Protein AF-0000000080229835 (afdb_homodimer)

Organism: Nelumbo nucifera (NCBI:txid4432)

pLDDT: mean 85.45, std 13.27, range [46.38, 97.31]

Secondary structure (DSSP, 8-state):
-EES-BTTTBSSHHHHHHHHHHHHSTT----------PPEEE-GGGGTT--SS-----EEEEEETTEEEEEEEE-TT-SS-EEEHHHHHHTT--GGGPBP--PPEEETTS-EE--SEEEEEEEEEEETTEEEEEEEEEEEE----SSSEEE-HHHHHHTT-EEETTTTEEEEEETTEEEEEE--SHHHHHHHHHHHHHTT--------/-EES-BTTTBSSHHHHHHHHHHHHSS-----------PPEEE-GGGGTT--SS-----EEEEEETTEEEEEEEE-TT-SS-EEEHHHHHHTT--GGGPBP--PPEEETTS-EE--SEEEEEEEEEEETTEEEEEEEEEEEE----SSSEEE-HHHHHHTT-EEETTTTEEEEEETTEEEEEE--SHHHHHHHHHHHHHTT--------

Radius of gyration: 20.16 Å; Cα contacts (8 Å, |Δi|>4): 973; chains: 2; bounding box: 48×56×56 Å

Solvent-accessible surface area (backbone atoms only — not comparable to full-atom values): 21806 Å² total; per-residue (Å²): 63,37,39,51,48,32,95,65,35,29,76,43,58,66,42,18,49,49,42,44,52,57,63,68,50,71,77,66,71,49,60,85,65,84,79,63,85,63,71,48,69,52,52,70,76,51,40,67,93,52,63,58,85,65,67,58,47,35,29,33,68,38,37,37,82,95,38,78,46,53,47,22,36,52,26,67,39,17,45,48,28,35,29,21,42,70,42,43,47,73,69,72,49,54,76,89,60,44,38,86,60,86,72,48,36,29,38,69,58,48,52,74,41,33,45,78,13,32,34,78,42,52,38,38,44,48,31,94,85,14,58,48,79,48,74,46,66,25,36,29,29,69,41,66,57,70,43,33,29,36,45,8,24,61,60,38,42,74,41,48,32,36,37,20,51,66,45,24,34,36,35,23,64,40,96,69,39,70,16,41,42,62,35,54,70,58,61,49,40,51,32,49,33,52,43,57,68,44,60,84,61,58,39,74,61,55,85,114,64,35,40,50,47,33,93,66,36,28,78,43,57,66,42,18,48,49,42,43,51,60,64,66,56,71,74,68,70,50,59,82,65,81,80,62,84,64,71,48,68,50,51,70,77,51,41,67,92,50,65,56,85,67,66,57,49,35,29,33,67,38,36,35,81,95,38,77,45,54,46,23,36,51,27,67,41,16,45,47,28,36,30,21,41,70,45,43,46,73,69,73,51,55,75,88,59,44,38,84,59,87,73,48,36,30,38,69,56,48,51,74,42,33,45,76,14,32,36,77,43,53,39,38,46,49,31,93,84,13,61,48,78,49,71,48,67,24,36,29,31,68,41,65,60,70,45,32,28,36,45,9,23,61,59,39,42,74,44,48,33,36,37,19,51,67,46,23,32,36,35,23,65,43,96,69,39,69,15,40,42,60,36,55,71,59,61,48,39,50,32,49,32,51,45,58,69,44,59,85,60,59,38,74,59,57,84,115

Nearest PDB structures (foldseek):
  3s8i-assembly1_B  TM=7.704E-01  e=3.856E-06  Homo sapiens
  3s8i-assembly1_A  TM=7.646E-01  e=1.035E-05  Homo sapiens
  4z2z-assembly1_B  TM=6.860E-01  e=7.743E-06  Saccharomyces cerevisiae S288C
  8k2k-assembly1_A  TM=1.984E-01  e=3.669E+00  metagenome
  6tav-assembly1_A  TM=2.482E-01  e=8.274E+00  Homo sapiens

Structure (mmCIF, N/CA/C/O backbone):
data_AF-0000000080229835-model_v1
#
loop_
_entity.id
_entity.type
_entity.pdbx_description
1 polymer 'Uncharacterized protein LOC109114912'
#
loop_
_atom_site.group_PDB
_atom_site.id
_atom_site.type_symbol
_atom_site.label_atom_id
_atom_site.label_alt_id
_atom_site.label_comp_id
_atom_site.label_asym_id
_atom_site.label_entity_id
_atom_site.label_seq_id
_atom_site.pdbx_PDB_ins_code
_atom_site.Cartn_x
_atom_site.Cartn_y
_atom_site.Cartn_z
_atom_site.occupancy
_atom_site.B_iso_or_equiv
_atom_site.auth_seq_id
_atom_site.auth_comp_id
_atom_site.auth_asym_id
_atom_site.auth_atom_id
_atom_site.pdbx_PDB_model_num
ATOM 1 N N . MET A 1 1 ? 6.68 -0.549 1.104 1 70.31 1 MET A N 1
ATOM 2 C CA . MET A 1 1 ? 6.57 -0.556 2.559 1 70.31 1 MET A CA 1
ATOM 3 C C . MET A 1 1 ? 7.516 0.464 3.18 1 70.31 1 MET A C 1
ATOM 5 O O . MET A 1 1 ? 8.703 0.5 2.846 1 70.31 1 MET A O 1
ATOM 9 N N . ILE A 1 2 ? 7.02 1.33 3.83 1 73.69 2 ILE A N 1
ATOM 10 C CA . ILE A 1 2 ? 7.75 2.314 4.621 1 73.69 2 ILE A CA 1
ATOM 11 C C . ILE A 1 2 ? 7.355 2.191 6.09 1 73.69 2 ILE A C 1
ATOM 13 O O . ILE A 1 2 ? 6.184 2.357 6.441 1 73.69 2 ILE A O 1
ATOM 17 N N . THR A 1 3 ? 8.383 1.724 6.918 1 71.88 3 THR A N 1
ATOM 18 C CA . THR A 1 3 ? 7.988 1.488 8.305 1 71.88 3 THR A CA 1
ATOM 19 C C . THR A 1 3 ? 8.852 2.312 9.258 1 71.88 3 THR A C 1
ATOM 21 O O . THR A 1 3 ? 10.031 2.557 8.984 1 71.88 3 THR A O 1
ATOM 24 N N . ARG A 1 4 ? 8.344 2.979 10.188 1 67.19 4 ARG A N 1
ATOM 25 C CA . ARG A 1 4 ? 9.008 3.652 11.297 1 67.19 4 ARG A CA 1
ATOM 26 C C . ARG A 1 4 ? 8.422 3.211 12.633 1 67.19 4 ARG A C 1
ATOM 28 O O . ARG A 1 4 ? 8.781 3.756 13.688 1 67.19 4 ARG A O 1
ATOM 35 N N . GLY A 1 5 ? 7.855 2.141 12.68 1 61.69 5 GLY A N 1
ATOM 36 C CA . GLY A 1 5 ? 7.066 1.868 13.867 1 61.69 5 GLY A CA 1
ATOM 37 C C . GLY A 1 5 ? 5.688 2.5 13.828 1 61.69 5 GLY A C 1
ATOM 38 O O . GLY A 1 5 ? 5.258 2.992 12.781 1 61.69 5 GLY A O 1
ATOM 39 N N . SER A 1 6 ? 4.859 2.23 14.711 1 61.06 6 SER A N 1
ATOM 40 C CA . SER A 1 6 ? 3.508 2.775 14.695 1 61.06 6 SER A CA 1
ATOM 41 C C . SER A 1 6 ? 3.176 3.467 16.016 1 61.06 6 SER A C 1
ATOM 43 O O . SER A 1 6 ? 3.861 3.266 17.016 1 61.06 6 SER A O 1
ATOM 45 N N . ILE A 1 7 ? 2.338 4.355 15.844 1 55.22 7 ILE A N 1
ATOM 46 C CA . ILE A 1 7 ? 1.819 5.043 17.031 1 55.22 7 ILE A CA 1
ATOM 47 C C . ILE A 1 7 ? 1.34 4.023 18.047 1 55.22 7 ILE A C 1
ATOM 49 O O . ILE A 1 7 ? 1.468 4.238 19.266 1 55.22 7 ILE A O 1
ATOM 53 N N . VAL A 1 8 ? 0.93 2.924 17.531 1 63.03 8 VAL A N 1
ATOM 54 C CA . VAL A 1 8 ? 0.34 1.937 18.438 1 63.03 8 VAL A CA 1
ATOM 55 C C . VAL A 1 8 ? 1.414 0.96 18.906 1 63.03 8 VAL A C 1
ATOM 57 O O . VAL A 1 8 ? 1.506 0.657 20.094 1 63.03 8 VAL A O 1
ATOM 60 N N . ALA A 1 9 ? 2.27 0.634 17.938 1 68 9 ALA A N 1
ATOM 61 C CA . ALA A 1 9 ? 3.271 -0.37 18.281 1 68 9 ALA A CA 1
ATOM 62 C C . ALA A 1 9 ? 4.52 0.281 18.875 1 68 9 ALA A C 1
ATOM 64 O O . ALA A 1 9 ? 5.328 -0.387 19.516 1 68 9 ALA A O 1
ATOM 65 N N . GLY A 1 10 ? 4.602 1.556 18.75 1 71.12 10 GLY A N 1
ATOM 66 C CA . GLY A 1 10 ? 5.758 2.266 19.281 1 71.12 10 GLY A CA 1
ATOM 67 C C . GLY A 1 10 ? 6.922 2.307 18.312 1 71.12 10 GLY A C 1
ATOM 68 O O . GLY A 1 10 ? 6.848 1.743 17.219 1 71.12 10 GLY A O 1
ATOM 69 N N . TYR A 1 11 ? 7.992 2.941 18.781 1 74.5 11 TYR A N 1
ATOM 70 C CA . TYR A 1 11 ? 9.109 3.211 17.875 1 74.5 11 TYR A CA 1
ATOM 71 C C . TYR A 1 11 ? 10.383 2.52 18.375 1 74.5 11 TYR A C 1
ATOM 73 O O . TYR A 1 11 ? 11.438 2.627 17.734 1 74.5 11 TYR A O 1
ATOM 81 N N . THR A 1 12 ? 10.25 1.839 19.516 1 77.94 12 THR A N 1
ATOM 82 C CA . THR A 1 12 ? 11.383 1.102 20.062 1 77.94 12 THR A CA 1
ATOM 83 C C . THR A 1 12 ? 11.055 -0.386 20.172 1 77.94 12 THR A C 1
ATOM 85 O O . THR A 1 12 ? 9.891 -0.778 20.125 1 77.94 12 THR A O 1
ATOM 88 N N . THR A 1 13 ? 12.109 -1.161 20.203 1 81.94 13 THR A N 1
ATOM 89 C CA . THR A 1 13 ? 11.938 -2.602 20.344 1 81.94 13 THR A CA 1
ATOM 90 C C . THR A 1 13 ? 11.141 -2.93 21.609 1 81.94 13 THR A C 1
ATOM 92 O O . THR A 1 13 ? 10.281 -3.811 21.594 1 81.94 13 THR A O 1
ATOM 95 N N . SER A 1 14 ? 11.391 -2.195 22.641 1 85.31 14 SER A N 1
ATOM 96 C CA . SER A 1 14 ? 10.688 -2.434 23.906 1 85.31 14 SER A CA 1
ATOM 97 C C . SER A 1 14 ? 9.211 -2.09 23.797 1 85.31 14 SER A C 1
ATOM 99 O O . SER A 1 14 ? 8.352 -2.836 24.266 1 85.31 14 SER A O 1
ATOM 101 N N . ALA A 1 15 ? 8.93 -1.021 23.188 1 83.5 15 ALA A N 1
ATOM 102 C CA . ALA A 1 15 ? 7.535 -0.628 22.984 1 83.5 15 ALA A CA 1
ATOM 103 C C . ALA A 1 15 ? 6.809 -1.635 22.094 1 83.5 15 ALA A C 1
ATOM 105 O O . ALA A 1 15 ? 5.648 -1.966 22.344 1 83.5 15 ALA A O 1
ATOM 106 N N . GLY A 1 16 ? 7.48 -2.094 21.094 1 83.88 16 GLY A N 1
ATOM 107 C CA . GLY A 1 16 ? 6.914 -3.111 20.219 1 83.88 16 GLY A CA 1
ATOM 108 C C . GLY A 1 16 ? 6.586 -4.402 20.938 1 83.88 16 GLY A C 1
ATOM 109 O O . GLY A 1 16 ? 5.504 -4.969 20.75 1 83.88 16 GLY A O 1
ATOM 110 N N . ARG A 1 17 ? 7.461 -4.793 21.766 1 87.75 17 ARG A N 1
ATOM 111 C CA . ARG A 1 17 ? 7.246 -6.012 22.531 1 87.75 17 ARG A CA 1
ATOM 112 C C . ARG A 1 17 ? 6.066 -5.852 23.484 1 87.75 17 ARG A C 1
ATOM 114 O O . ARG A 1 17 ? 5.285 -6.789 23.672 1 87.75 17 ARG A O 1
ATOM 121 N N . LYS A 1 18 ? 6.039 -4.723 24.047 1 87.69 18 LYS A N 1
ATOM 122 C CA . LYS A 1 18 ? 4.91 -4.441 24.922 1 87.69 18 LYS A CA 1
ATOM 123 C C . LYS A 1 18 ? 3.588 -4.543 24.172 1 87.69 18 LYS A C 1
ATOM 125 O O . LYS A 1 18 ? 2.617 -5.105 24.688 1 87.69 18 LYS A O 1
ATOM 130 N N . SER A 1 19 ? 3.564 -3.986 23 1 85.69 19 SER A N 1
ATOM 131 C CA . SER A 1 19 ? 2.359 -4.023 22.172 1 85.69 19 SER A CA 1
ATOM 132 C C . SER A 1 19 ? 1.967 -5.457 21.828 1 85.69 19 SER A C 1
ATOM 134 O O . SER A 1 19 ? 0.78 -5.789 21.797 1 85.69 19 SER A O 1
ATOM 136 N N . VAL A 1 20 ? 2.918 -6.301 21.609 1 88.25 20 VAL A N 1
ATOM 137 C CA . VAL A 1 20 ? 2.682 -7.707 21.312 1 88.25 20 VAL A CA 1
ATOM 138 C C . VAL A 1 20 ? 2.096 -8.398 22.547 1 88.25 20 VAL A C 1
ATOM 140 O O . VAL A 1 20 ? 1.101 -9.125 22.438 1 88.25 20 VAL A O 1
ATOM 143 N N . ARG A 1 21 ? 2.637 -8.109 23.672 1 88.81 21 ARG A N 1
ATOM 144 C CA . ARG A 1 21 ? 2.18 -8.719 24.906 1 88.81 21 ARG A CA 1
ATOM 145 C C . ARG A 1 21 ? 0.748 -8.305 25.234 1 88.81 21 ARG A C 1
ATOM 147 O O . ARG A 1 21 ? -0.051 -9.117 25.703 1 88.81 21 ARG A O 1
ATOM 154 N N . GLU A 1 22 ? 0.468 -7.098 25 1 85.56 22 GLU A N 1
ATOM 155 C CA . GLU A 1 22 ? -0.87 -6.578 25.266 1 85.56 22 GLU A CA 1
ATOM 156 C C . GLU A 1 22 ? -1.912 -7.258 24.391 1 85.56 22 GLU A C 1
ATOM 158 O O . GLU A 1 22 ? -3.033 -7.52 24.828 1 85.56 22 GLU A O 1
ATOM 163 N N . LEU A 1 23 ? -1.552 -7.555 23.219 1 84.69 23 LEU A N 1
ATOM 164 C CA . LEU A 1 23 ? -2.471 -8.219 22.297 1 84.69 23 LEU A CA 1
ATOM 165 C C . LEU A 1 23 ? -2.695 -9.672 22.688 1 84.69 23 LEU A C 1
ATOM 167 O O . LEU A 1 23 ? -3.779 -10.219 22.484 1 84.69 23 LEU A O 1
ATOM 171 N N . GLU A 1 24 ? -1.679 -10.234 23.172 1 85.5 24 GLU A N 1
ATOM 172 C CA . GLU A 1 24 ? -1.754 -11.641 23.547 1 85.5 24 GLU A CA 1
ATOM 173 C C . GLU A 1 24 ? -2.584 -11.836 24.812 1 85.5 24 GLU A C 1
ATOM 175 O O . GLU A 1 24 ? -3.141 -12.914 25.047 1 85.5 24 GLU A O 1
ATOM 180 N N . LYS A 1 25 ? -2.629 -10.797 25.688 1 79.94 25 LYS A N 1
ATOM 181 C CA . LYS A 1 25 ? -3.393 -10.891 26.922 1 79.94 25 LYS A CA 1
ATOM 182 C C . LYS A 1 25 ? -4.891 -10.789 26.656 1 79.94 25 LYS A C 1
ATOM 184 O O . LYS A 1 25 ? -5.352 -9.844 26.031 1 79.94 25 LYS A O 1
ATOM 189 N N . GLU A 1 26 ? -5.66 -11.648 25.906 1 61.62 26 GLU A N 1
ATOM 190 C CA . GLU A 1 26 ? -7.035 -11.945 25.5 1 61.62 26 GLU A CA 1
ATOM 191 C C . GLU A 1 26 ? -8 -10.898 26.047 1 61.62 26 GLU A C 1
ATOM 193 O O . GLU A 1 26 ? -9.086 -10.695 25.484 1 61.62 26 GLU A O 1
ATOM 198 N N . ASP A 1 27 ? -7.844 -10.336 27.203 1 52.5 27 ASP A N 1
ATOM 199 C CA . ASP A 1 27 ? -9 -9.773 27.875 1 52.5 27 ASP A CA 1
ATOM 200 C C . ASP A 1 27 ? -9.422 -8.445 27.25 1 52.5 27 ASP A C 1
ATOM 202 O O . ASP A 1 27 ? -10.172 -7.68 27.859 1 52.5 27 ASP A O 1
ATOM 206 N N . ASN A 1 28 ? -8.758 -8.164 26.188 1 51.34 28 ASN A N 1
ATOM 207 C CA . ASN A 1 28 ? -9.039 -6.746 26 1 51.34 28 ASN A CA 1
ATOM 208 C C . ASN A 1 28 ? -10.328 -6.531 25.203 1 51.34 28 ASN A C 1
ATOM 210 O O . ASN A 1 28 ? -10.508 -7.125 24.141 1 51.34 28 ASN A O 1
ATOM 214 N N . ASN A 1 29 ? -11.344 -6.156 25.984 1 50.56 29 ASN A N 1
ATOM 215 C CA . ASN A 1 29 ? -12.609 -5.641 25.469 1 50.56 29 ASN A CA 1
ATOM 216 C C . ASN A 1 29 ? -12.391 -4.621 24.359 1 50.56 29 ASN A C 1
ATOM 218 O O . ASN A 1 29 ? -11.789 -3.57 24.578 1 50.56 29 ASN A O 1
ATOM 222 N N . PRO A 1 30 ? -12.438 -5.098 23.188 1 53.16 30 PRO A N 1
ATOM 223 C CA . PRO A 1 30 ? -12.258 -4.086 22.141 1 53.16 30 PRO A CA 1
ATOM 224 C C . PRO A 1 30 ? -13.016 -2.793 22.453 1 53.16 30 PRO A C 1
ATOM 226 O O . PRO A 1 30 ? -14.148 -2.838 22.938 1 53.16 30 PRO A O 1
ATOM 229 N N . LEU A 1 31 ? -12.461 -1.722 22.703 1 51.22 31 LEU A N 1
ATOM 230 C CA . LEU A 1 31 ? -13.141 -0.436 22.828 1 51.22 31 LEU A CA 1
ATOM 231 C C . LEU A 1 31 ? -14.195 -0.268 21.734 1 51.22 31 LEU A C 1
ATOM 233 O O . LEU A 1 31 ? -13.977 -0.644 20.594 1 51.22 31 LEU A O 1
ATOM 237 N N . LYS A 1 32 ? -15.469 -0.141 22.25 1 46.69 32 LYS A N 1
ATOM 238 C CA . LYS A 1 32 ? -16.656 0.13 21.43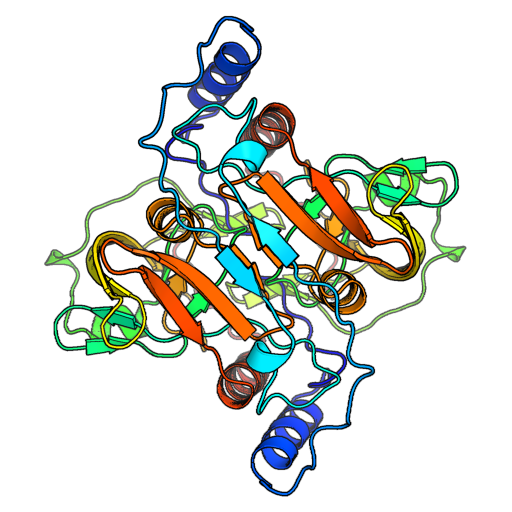8 1 46.69 32 LYS A CA 1
ATOM 239 C C . LYS A 1 32 ? -16.453 1.383 20.594 1 46.69 32 LYS A C 1
ATOM 241 O O . LYS A 1 32 ? -16.25 2.477 21.125 1 46.69 32 LYS A O 1
ATOM 246 N N . ARG A 1 33 ? -15.789 1.314 19.422 1 54.19 33 ARG A N 1
ATOM 247 C CA . ARG A 1 33 ? -15.812 2.492 18.562 1 54.19 33 ARG A CA 1
ATOM 248 C C . ARG A 1 33 ? -17.234 2.836 18.141 1 54.19 33 ARG A C 1
ATOM 250 O O . ARG A 1 33 ? -18.094 1.956 18.062 1 54.19 33 ARG A O 1
ATOM 257 N N . ALA A 1 34 ? -17.469 4.105 18.078 1 49.09 34 ALA A N 1
ATOM 258 C CA . ALA A 1 34 ? -18.719 4.652 17.562 1 49.09 34 ALA A CA 1
ATOM 259 C C . ALA A 1 34 ? -19.078 4.016 16.219 1 49.09 34 ALA A C 1
ATOM 261 O O . ALA A 1 34 ? -18.25 3.912 15.328 1 49.09 34 ALA A O 1
ATOM 262 N N . ARG A 1 35 ? -20.031 3.193 16.281 1 53.66 35 ARG A N 1
ATOM 263 C CA . ARG A 1 35 ? -20.578 2.428 15.172 1 53.66 35 ARG A CA 1
ATOM 264 C C . ARG A 1 35 ? -20.953 3.342 14.008 1 53.66 35 ARG A C 1
ATOM 266 O O . ARG A 1 35 ? -21.766 4.254 14.172 1 53.66 35 ARG A O 1
ATOM 273 N N . ARG A 1 36 ? -20.016 3.588 13.078 1 61.38 36 ARG A N 1
ATOM 274 C CA . ARG A 1 36 ? -20.562 4.254 11.906 1 61.38 36 ARG A CA 1
ATOM 275 C C . ARG A 1 36 ? -21.328 3.271 11.016 1 61.38 36 ARG A C 1
ATOM 277 O O . ARG A 1 36 ? -20.844 2.16 10.773 1 61.38 36 ARG A O 1
ATOM 284 N N . GLU A 1 37 ? -22.547 3.539 10.852 1 65.75 37 GLU A N 1
ATOM 285 C CA . GLU A 1 37 ? -23.516 2.709 10.141 1 65.75 37 GLU A CA 1
ATOM 286 C C . GLU A 1 37 ? -23.25 2.707 8.641 1 65.75 37 GLU A C 1
ATOM 288 O O . GLU A 1 37 ? -23.766 1.853 7.914 1 65.75 37 GLU A O 1
ATOM 293 N N . GLU A 1 38 ? -22.25 3.547 8.281 1 80.12 38 GLU A N 1
ATOM 294 C CA . GLU A 1 38 ? -22.141 3.688 6.832 1 80.12 38 GLU A CA 1
ATOM 295 C C . GLU A 1 38 ? -21.406 2.502 6.219 1 80.12 38 GLU A C 1
ATOM 297 O O . GLU A 1 38 ? -20.312 2.143 6.668 1 80.12 38 GLU A O 1
ATOM 302 N N . VAL A 1 39 ? -22.109 1.891 5.203 1 89.31 39 VAL A N 1
ATOM 303 C CA . VAL A 1 39 ? -21.516 0.791 4.445 1 89.31 39 VAL A CA 1
ATOM 304 C C . VAL A 1 39 ? -20.672 1.346 3.295 1 89.31 39 VAL A C 1
ATOM 306 O O . VAL A 1 39 ? -21.156 2.166 2.51 1 89.31 39 VAL A O 1
ATOM 309 N N . ILE A 1 40 ? -19.438 0.973 3.312 1 93.88 40 ILE A N 1
ATOM 310 C CA . ILE A 1 40 ? -18.562 1.344 2.201 1 93.88 40 ILE A CA 1
ATOM 311 C C . ILE A 1 40 ? -18.531 0.215 1.173 1 93.88 40 ILE A C 1
ATOM 313 O O . ILE A 1 40 ? -18.281 -0.942 1.52 1 93.88 40 ILE A O 1
ATOM 317 N N . TYR A 1 41 ? -18.812 0.573 -0.065 1 94.81 41 TYR A N 1
ATOM 318 C CA . TYR A 1 41 ? -18.875 -0.486 -1.066 1 94.81 41 TYR A CA 1
ATOM 319 C C . TYR A 1 41 ? -18.297 -0.013 -2.395 1 94.81 41 TYR A C 1
ATOM 321 O O . TYR A 1 41 ? -18.156 1.19 -2.625 1 94.81 41 TYR A O 1
ATOM 329 N N . PHE A 1 42 ? -17.938 -0.933 -3.252 1 94.56 42 PHE A N 1
ATOM 330 C CA . PHE A 1 42 ? -17.469 -0.742 -4.625 1 94.56 42 PHE A CA 1
ATOM 331 C C . PHE A 1 42 ? -18.328 -1.548 -5.598 1 94.56 42 PHE A C 1
ATOM 333 O O . PHE A 1 42 ? -18.703 -2.689 -5.309 1 94.56 42 PHE A O 1
ATOM 340 N N . THR A 1 43 ? -18.688 -0.859 -6.66 1 89.06 43 THR A N 1
ATOM 341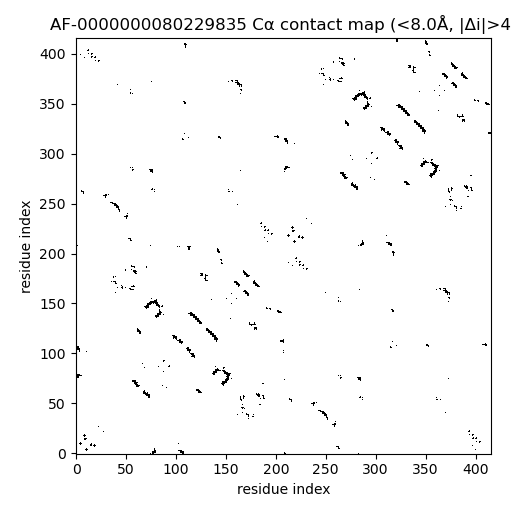 C CA . THR A 1 43 ? -19.5 -1.477 -7.699 1 89.06 43 THR A CA 1
ATOM 342 C C . THR A 1 43 ? -18.875 -1.242 -9.078 1 89.06 43 THR A C 1
ATOM 344 O O . THR A 1 43 ? -17.844 -0.6 -9.195 1 89.06 43 THR A O 1
ATOM 347 N N . GLU A 1 44 ? -19.562 -1.742 -10.047 1 84.62 44 GLU A N 1
ATOM 348 C CA . GLU A 1 44 ? -19.125 -1.55 -11.422 1 84.62 44 GLU A CA 1
ATOM 349 C C . GLU A 1 44 ? -19.203 -0.082 -11.828 1 84.62 44 GLU A C 1
ATOM 351 O O . GLU A 1 44 ? -18.484 0.359 -12.734 1 84.62 44 GLU A O 1
ATOM 356 N N . ASP A 1 45 ? -19.984 0.672 -11.148 1 84 45 ASP A N 1
ATOM 357 C CA . ASP A 1 45 ? -20.094 2.1 -11.43 1 84 45 ASP A CA 1
ATOM 358 C C . ASP A 1 45 ? -18.797 2.824 -11.102 1 84 45 ASP A C 1
ATOM 360 O O . ASP A 1 45 ? -18.5 3.883 -11.672 1 84 45 ASP A O 1
ATOM 364 N N . ASP A 1 46 ? -18.016 2.193 -10.289 1 89 46 ASP A N 1
ATOM 365 C CA . ASP A 1 46 ? -16.781 2.83 -9.836 1 89 46 ASP A CA 1
ATOM 366 C C . ASP A 1 46 ? -15.672 2.686 -10.875 1 89 46 ASP A C 1
ATOM 368 O O . ASP A 1 46 ? -14.625 3.328 -10.773 1 89 46 ASP A O 1
ATOM 372 N N . ILE A 1 47 ? -15.898 1.853 -11.859 1 87.31 47 ILE A N 1
ATOM 373 C CA . ILE A 1 47 ? -14.82 1.621 -12.82 1 87.31 47 ILE A CA 1
ATOM 374 C C . ILE A 1 47 ? -15.062 2.453 -14.078 1 87.31 47 ILE A C 1
ATOM 376 O O . ILE A 1 47 ? -14.273 2.391 -15.023 1 87.31 47 ILE A O 1
ATOM 380 N N . ARG A 1 48 ? -16.062 3.244 -14.047 1 82.31 48 ARG A N 1
ATOM 381 C CA . ARG A 1 48 ? -16.359 4.074 -15.211 1 82.31 48 ARG A CA 1
ATOM 382 C C . ARG A 1 48 ? -15.203 5.02 -15.508 1 82.31 48 ARG A C 1
ATOM 384 O O . ARG A 1 48 ? -14.68 5.676 -14.602 1 82.31 48 ARG A O 1
ATOM 391 N N . GLY A 1 49 ? -14.766 5.023 -16.797 1 85.31 49 GLY A N 1
ATOM 392 C CA . GLY A 1 49 ? -13.711 5.93 -17.234 1 85.31 49 GLY A CA 1
ATOM 393 C C . GLY A 1 49 ? -12.32 5.348 -17.078 1 85.31 49 GLY A C 1
ATOM 394 O O . GLY A 1 49 ? -11.336 5.969 -17.484 1 85.31 49 GLY A O 1
ATOM 395 N N . ILE A 1 50 ? -12.273 4.184 -16.547 1 90.25 50 ILE A N 1
ATOM 396 C CA . ILE A 1 50 ? -10.984 3.539 -16.344 1 90.25 50 ILE A CA 1
ATOM 397 C C . ILE A 1 50 ? -10.711 2.568 -17.5 1 90.25 50 ILE A C 1
ATOM 399 O O . ILE A 1 50 ? -11.594 1.801 -17.891 1 90.25 50 ILE A O 1
ATOM 403 N N . GLN A 1 51 ? -9.562 2.639 -18.016 1 88.31 51 GLN A N 1
ATOM 404 C CA . GLN A 1 51 ? -9.148 1.722 -19.062 1 88.31 51 GLN A CA 1
ATOM 405 C C . GLN A 1 51 ? -8.562 0.439 -18.484 1 88.31 51 GLN A C 1
ATOM 407 O O . GLN A 1 51 ? -7.648 0.489 -17.656 1 88.31 51 GLN A O 1
ATOM 412 N N . TYR A 1 52 ? -9.156 -0.653 -18.891 1 87.62 52 TYR A N 1
ATOM 413 C CA . TYR A 1 52 ? -8.664 -1.951 -18.438 1 87.62 52 TYR A CA 1
ATOM 414 C C . TYR A 1 52 ? -8.07 -2.74 -19.609 1 87.62 52 TYR A C 1
ATOM 416 O O . TYR A 1 52 ? -8.477 -2.574 -20.75 1 87.62 52 TYR A O 1
ATOM 424 N N . PRO A 1 53 ? -7.152 -3.633 -19.328 1 85.81 53 PRO A N 1
ATOM 425 C CA . PRO A 1 53 ? -6.527 -3.908 -18.031 1 85.81 53 PRO A CA 1
ATOM 426 C C . PRO A 1 53 ? -5.543 -2.82 -17.609 1 85.81 53 PRO A C 1
ATOM 428 O O . PRO A 1 53 ? -5.012 -2.102 -18.453 1 85.81 53 PRO A O 1
ATOM 431 N N . HIS A 1 54 ? -5.426 -2.668 -16.219 1 88.06 54 HIS A N 1
ATOM 432 C CA . HIS A 1 54 ? -4.402 -1.762 -15.711 1 88.06 54 HIS A CA 1
ATOM 433 C C . HIS A 1 54 ? -3.822 -2.27 -14.391 1 88.06 54 HIS A C 1
ATOM 435 O O . HIS A 1 54 ? -4.367 -3.191 -13.781 1 88.06 54 HIS A O 1
ATOM 441 N N . ASP A 1 55 ? -2.691 -1.689 -1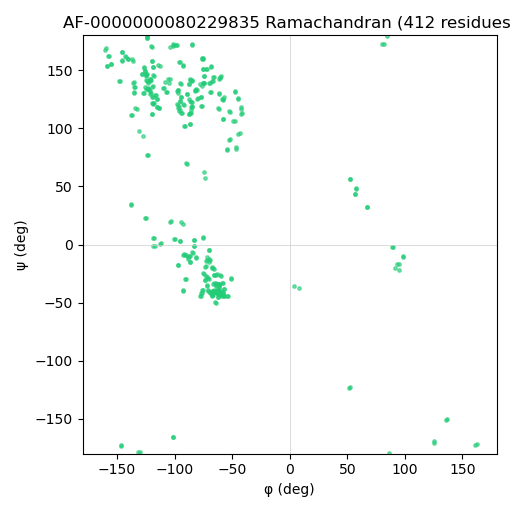3.984 1 86.44 55 ASP A N 1
ATOM 442 C CA . ASP A 1 55 ? -2.088 -1.914 -12.672 1 86.44 55 ASP A CA 1
ATOM 443 C C . ASP A 1 55 ? -1.584 -0.605 -12.07 1 86.44 55 ASP A C 1
ATOM 445 O O . ASP A 1 55 ? -0.544 -0.581 -11.406 1 86.44 55 ASP A O 1
ATOM 449 N N . ASP A 1 56 ? -2.316 0.41 -12.367 1 91 56 ASP A N 1
ATOM 450 C CA . ASP A 1 56 ? -1.944 1.737 -11.891 1 91 56 ASP A CA 1
ATOM 451 C C . ASP A 1 56 ? -2.059 1.824 -10.367 1 91 56 ASP A C 1
ATOM 453 O O . ASP A 1 56 ? -2.939 1.202 -9.773 1 91 56 ASP A O 1
ATOM 457 N N . VAL A 1 57 ? -1.159 2.564 -9.82 1 93.25 57 VAL A N 1
ATOM 458 C CA . VAL A 1 57 ? -1.277 2.883 -8.398 1 93.25 57 VAL A CA 1
ATOM 459 C C . VAL A 1 57 ? -2.35 3.949 -8.195 1 93.25 57 VAL A C 1
ATOM 461 O O . VAL A 1 57 ? -2.748 4.629 -9.148 1 93.25 57 VAL A O 1
ATOM 464 N N . LEU A 1 58 ? -2.822 4.004 -6.973 1 96 58 LEU A N 1
ATOM 465 C CA . LEU A 1 58 ? -3.812 5.031 -6.668 1 96 58 LEU A CA 1
ATOM 466 C C . LEU A 1 58 ? -3.133 6.34 -6.281 1 96 58 LEU A C 1
ATOM 468 O O . LEU A 1 58 ? -2.412 6.402 -5.285 1 96 58 LEU A O 1
ATOM 472 N N . VAL A 1 59 ? -3.295 7.309 -7.117 1 96.06 59 VAL A N 1
ATOM 473 C CA . VAL A 1 59 ? -2.805 8.664 -6.891 1 96.06 59 VAL A CA 1
ATOM 474 C C . VAL A 1 59 ? -3.984 9.625 -6.785 1 96.06 59 VAL A C 1
ATOM 476 O O . VAL A 1 59 ? -4.84 9.672 -7.672 1 96.06 59 VAL A O 1
ATOM 479 N N . VAL A 1 60 ? -3.984 10.344 -5.664 1 96.62 60 VAL A N 1
ATOM 480 C CA . VAL A 1 60 ? -5.133 11.211 -5.418 1 96.62 60 VAL A CA 1
ATOM 481 C C . VAL A 1 60 ? -4.656 12.648 -5.199 1 96.62 60 VAL A C 1
ATOM 483 O O . VAL A 1 60 ? -3.471 12.945 -5.352 1 96.62 60 VAL A O 1
ATOM 486 N N . ARG A 1 61 ? -5.668 13.477 -4.988 1 94.94 61 ARG A N 1
ATOM 487 C CA . ARG A 1 61 ? -5.426 14.875 -4.637 1 94.94 61 ARG A CA 1
ATOM 488 C C . ARG A 1 61 ? -6.141 15.25 -3.344 1 94.94 61 ARG A C 1
ATOM 490 O O . ARG A 1 61 ? -7.18 14.672 -3.016 1 94.94 61 ARG A O 1
ATOM 497 N N . LEU A 1 62 ? -5.52 16.094 -2.605 1 92.62 62 LEU A N 1
ATOM 498 C CA . LEU A 1 62 ? -6.129 16.625 -1.395 1 92.62 62 LEU A CA 1
ATOM 499 C C . LEU A 1 62 ? -5.906 18.125 -1.295 1 92.62 62 LEU A C 1
ATOM 501 O O . LEU A 1 62 ? -5.035 18.688 -1.973 1 92.62 62 LEU A O 1
ATOM 505 N N . LEU A 1 63 ? -6.801 18.688 -0.521 1 88.56 63 LEU A N 1
ATOM 506 C CA . LEU A 1 63 ? -6.609 20.094 -0.207 1 88.56 63 LEU A CA 1
ATOM 507 C C . LEU A 1 63 ? -5.918 20.266 1.143 1 88.56 63 LEU A C 1
ATOM 509 O O . LEU A 1 63 ? -6.23 19.547 2.098 1 88.56 63 LEU A O 1
ATOM 513 N N . SER A 1 64 ? -4.945 21.016 1.194 1 87.31 64 SER A N 1
ATOM 514 C CA . SER A 1 64 ? -4.273 21.422 2.426 1 87.31 64 SER A CA 1
ATOM 515 C C . SER A 1 64 ? -4.027 22.922 2.459 1 87.31 64 SER A C 1
ATOM 517 O O . SER A 1 64 ? -3.291 23.453 1.627 1 87.31 64 SER A O 1
ATOM 519 N N . ASN A 1 65 ? -4.738 23.5 3.514 1 81.88 65 ASN A N 1
ATOM 520 C CA . ASN A 1 65 ? -4.762 24.953 3.527 1 81.88 65 ASN A CA 1
ATOM 521 C C . ASN A 1 65 ? -5.219 25.516 2.188 1 81.88 65 ASN A C 1
ATOM 523 O O . ASN A 1 65 ? -6.309 25.203 1.711 1 81.88 65 ASN A O 1
ATOM 527 N N . ASP A 1 66 ? -4.527 26.297 1.521 1 82.5 66 ASP A N 1
ATOM 528 C CA . ASP A 1 66 ? -4.93 26.938 0.276 1 82.5 66 ASP A CA 1
ATOM 529 C C . ASP A 1 66 ? -4.266 26.281 -0.928 1 82.5 66 ASP A C 1
ATOM 531 O O . ASP A 1 66 ? -4.273 26.828 -2.031 1 82.5 66 ASP A O 1
ATOM 535 N N . PHE A 1 67 ? -3.824 25.031 -0.602 1 88.81 67 PHE A N 1
ATOM 536 C CA . PHE A 1 67 ? -3.113 24.375 -1.688 1 88.81 67 PHE A CA 1
ATOM 537 C C . PHE A 1 67 ? -3.818 23.078 -2.088 1 88.81 67 PHE A C 1
ATOM 539 O O . PHE A 1 67 ? -4.285 22.328 -1.229 1 88.81 67 PHE A O 1
ATOM 546 N N . ARG A 1 68 ? -3.908 22.938 -3.367 1 90.25 68 ARG A N 1
ATOM 547 C CA . ARG A 1 68 ? -4.305 21.641 -3.922 1 90.25 68 ARG A CA 1
ATOM 548 C C . ARG A 1 68 ? -3.088 20.766 -4.203 1 90.25 68 ARG A C 1
ATOM 550 O O . ARG A 1 68 ? -2.379 20.984 -5.188 1 90.25 68 ARG A O 1
ATOM 557 N N . VAL A 1 69 ? -2.877 19.859 -3.328 1 92.88 69 VAL A N 1
ATOM 558 C CA . VAL A 1 69 ? -1.722 18.984 -3.479 1 92.88 69 VAL A CA 1
ATOM 559 C C . VAL A 1 69 ? -2.07 17.828 -4.402 1 92.88 69 VAL A C 1
ATOM 561 O O . VAL A 1 69 ? -2.975 17.031 -4.109 1 92.88 69 VAL A O 1
ATOM 564 N N . LYS A 1 70 ? -1.385 17.719 -5.496 1 95 70 LYS A N 1
ATOM 565 C CA . LYS A 1 70 ? -1.592 16.641 -6.465 1 95 70 LYS A CA 1
ATOM 566 C C . LYS A 1 70 ? -0.532 15.555 -6.32 1 95 70 LYS A C 1
ATOM 568 O O . LYS A 1 70 ? 0.327 15.633 -5.438 1 95 70 LYS A O 1
ATOM 573 N N . ARG A 1 71 ? -0.703 14.5 -7.012 1 95.75 71 ARG A N 1
ATOM 574 C CA . ARG A 1 71 ? 0.262 13.406 -7.078 1 95.75 71 ARG A CA 1
ATOM 575 C C . ARG A 1 71 ? 0.555 12.844 -5.691 1 95.75 71 ARG A C 1
ATOM 577 O O . ARG A 1 71 ? 1.718 12.711 -5.301 1 95.75 71 ARG A O 1
ATOM 584 N N . ILE A 1 72 ? -0.522 12.602 -5.008 1 96.56 72 ILE A N 1
ATOM 585 C CA . ILE A 1 72 ? -0.402 11.953 -3.705 1 96.56 72 ILE A CA 1
ATOM 586 C C . ILE A 1 72 ? -0.572 10.445 -3.861 1 96.56 72 ILE A C 1
ATOM 588 O O . ILE A 1 72 ? -1.649 9.969 -4.227 1 96.56 72 ILE A O 1
ATOM 592 N N . LEU A 1 73 ? 0.49 9.734 -3.605 1 95.69 73 LEU A N 1
ATOM 593 C CA . LEU A 1 73 ? 0.441 8.281 -3.654 1 95.69 73 LEU A CA 1
ATOM 594 C C . LEU A 1 73 ? -0.236 7.715 -2.41 1 95.69 73 LEU A C 1
ATOM 596 O O . LEU A 1 73 ? 0.123 8.078 -1.287 1 95.69 73 LEU A O 1
ATOM 600 N N . VAL A 1 74 ? -1.249 6.875 -2.568 1 96.38 74 VAL A N 1
ATOM 601 C CA . VAL A 1 74 ? -1.86 6.172 -1.445 1 96.38 74 VAL A CA 1
ATOM 602 C C . VAL A 1 74 ? -1.089 4.887 -1.158 1 96.38 74 VAL A C 1
ATOM 604 O O . VAL A 1 74 ? -0.962 4.023 -2.031 1 96.38 74 VAL A O 1
ATOM 607 N N . ASP A 1 75 ? -0.545 4.816 0.024 1 93.5 75 ASP A N 1
ATOM 608 C CA . ASP A 1 75 ? 0.271 3.664 0.394 1 93.5 75 ASP A CA 1
ATOM 609 C C . ASP A 1 75 ? -0.148 3.109 1.754 1 93.5 75 ASP A C 1
ATOM 611 O O . ASP A 1 75 ? 0.429 3.471 2.781 1 93.5 75 ASP A O 1
ATOM 615 N N . TYR A 1 76 ? -0.973 2.074 1.777 1 90.62 76 TYR A N 1
ATOM 616 C CA . TYR A 1 76 ? -1.508 1.482 2.998 1 90.62 76 TYR A CA 1
ATOM 617 C C . TYR A 1 76 ? -0.42 0.744 3.768 1 90.62 76 TYR A C 1
ATOM 619 O O . TYR A 1 76 ? -0.602 0.403 4.938 1 90.62 76 TYR A O 1
ATOM 627 N N . SER A 1 77 ? 0.612 0.532 3.107 1 91.06 77 SER A N 1
ATOM 628 C CA . SER A 1 77 ? 1.662 -0.21 3.795 1 91.06 77 SER A CA 1
ATOM 629 C C . SER A 1 77 ? 2.621 0.73 4.516 1 91.06 77 SER A C 1
ATOM 631 O O . SER A 1 77 ? 3.463 0.286 5.301 1 91.06 77 SER A O 1
ATOM 633 N N . SER A 1 78 ? 2.455 1.987 4.25 1 91.81 78 SER A N 1
ATOM 634 C CA . SER A 1 78 ? 3.307 2.975 4.906 1 91.81 78 SER A CA 1
ATOM 635 C C . SER A 1 78 ? 2.795 3.303 6.305 1 91.81 78 SER A C 1
ATOM 637 O O . SER A 1 78 ? 1.609 3.586 6.484 1 91.81 78 SER A O 1
ATOM 639 N N . SER A 1 79 ? 3.695 3.295 7.238 1 90.69 79 SER A N 1
ATOM 640 C CA . SER A 1 79 ? 3.322 3.574 8.617 1 90.69 79 SER A CA 1
ATOM 641 C C . SER A 1 79 ? 3.256 5.074 8.883 1 90.69 79 SER A C 1
ATOM 643 O O . SER A 1 79 ? 2.922 5.504 9.992 1 90.69 79 SER A O 1
ATOM 645 N N . THR A 1 80 ? 3.555 5.852 7.895 1 91.5 80 THR A N 1
ATOM 646 C CA . THR A 1 80 ? 3.576 7.301 8.07 1 91.5 80 THR A CA 1
ATOM 647 C C . THR A 1 80 ? 3.105 8.008 6.801 1 91.5 80 THR A C 1
ATOM 649 O O . THR A 1 80 ? 3.041 7.395 5.73 1 91.5 80 THR A O 1
ATOM 652 N N . ASN A 1 81 ? 2.686 9.219 7.016 1 94.19 81 ASN A N 1
ATOM 653 C CA . ASN A 1 81 ? 2.51 10.133 5.891 1 94.19 81 ASN A CA 1
ATOM 654 C C . ASN A 1 81 ? 3.814 10.836 5.527 1 94.19 81 ASN A C 1
ATOM 656 O O . ASN A 1 81 ? 4.578 11.227 6.414 1 94.19 81 ASN A O 1
ATOM 660 N N . ILE A 1 82 ? 4.02 11.008 4.27 1 95 82 ILE A N 1
ATOM 661 C CA . ILE A 1 82 ? 5.258 11.641 3.822 1 95 82 ILE A CA 1
ATOM 662 C C . ILE A 1 82 ? 4.938 12.867 2.971 1 95 82 ILE A C 1
ATOM 664 O O . ILE A 1 82 ? 4.031 12.828 2.133 1 95 82 ILE A O 1
ATOM 668 N N . LEU A 1 83 ? 5.598 13.906 3.232 1 95.56 83 LEU A N 1
ATOM 669 C CA . LEU A 1 83 ? 5.645 15.086 2.379 1 95.56 83 LEU A CA 1
ATOM 670 C C . LEU A 1 83 ? 7.043 15.289 1.804 1 95.56 83 LEU A C 1
ATOM 672 O O . LEU A 1 83 ? 8.008 15.461 2.553 1 95.56 83 LEU A O 1
ATOM 676 N N . PHE A 1 84 ? 7.129 15.219 0.49 1 95 84 PHE A N 1
ATOM 677 C CA . PHE A 1 84 ? 8.445 15.391 -0.114 1 95 84 PHE A CA 1
ATOM 678 C C . PHE A 1 84 ? 8.859 16.859 -0.09 1 95 84 PHE A C 1
ATOM 680 O O . PHE A 1 84 ? 8.016 17.75 -0.192 1 95 84 PHE A O 1
ATOM 687 N N . LEU A 1 85 ? 10.133 17.078 -0.034 1 95.44 85 LEU A N 1
ATOM 688 C CA . LEU A 1 85 ? 10.711 18.391 0.229 1 95.44 85 LEU A CA 1
ATOM 689 C C . LEU A 1 85 ? 10.234 19.406 -0.804 1 95.44 85 LEU A C 1
ATOM 691 O O . LEU A 1 85 ? 9.93 20.547 -0.46 1 95.44 85 LEU A O 1
ATOM 695 N N . GLU A 1 86 ? 10.188 19.016 -2.041 1 94.44 86 GLU A N 1
ATOM 696 C CA . GLU A 1 86 ? 9.758 19.953 -3.08 1 94.44 86 GLU A CA 1
ATOM 697 C C . GLU A 1 86 ? 8.328 20.422 -2.836 1 94.44 86 GLU A C 1
ATOM 699 O O . GLU A 1 86 ? 8.031 21.609 -2.998 1 94.44 86 GLU A O 1
ATOM 704 N N . ALA A 1 87 ? 7.438 19.562 -2.459 1 95 87 ALA A N 1
ATOM 705 C CA . ALA A 1 87 ? 6.062 19.922 -2.139 1 95 87 ALA A CA 1
ATOM 706 C C . ALA A 1 87 ? 6 20.797 -0.881 1 95 87 ALA A C 1
ATOM 708 O O . ALA A 1 87 ? 5.246 21.766 -0.827 1 95 87 ALA A O 1
ATOM 709 N N . PHE A 1 88 ? 6.777 20.469 0.092 1 96.06 88 PHE A N 1
ATOM 710 C CA . PHE A 1 88 ? 6.91 21.219 1.33 1 96.06 88 PHE A CA 1
ATOM 711 C C . PHE A 1 88 ? 7.246 22.672 1.041 1 96.06 88 PHE A C 1
ATOM 713 O O . PHE A 1 88 ? 6.602 23.594 1.567 1 96.06 88 PHE A O 1
ATOM 720 N N . LYS A 1 89 ? 8.164 22.844 0.127 1 95.38 89 LYS A N 1
ATOM 721 C CA . LYS A 1 89 ? 8.586 24.188 -0.258 1 95.38 89 LYS A CA 1
ATOM 722 C C . LYS A 1 89 ? 7.5 24.906 -1.057 1 95.38 89 LYS A C 1
ATOM 724 O O . LYS A 1 89 ? 7.238 26.078 -0.838 1 95.38 89 LYS A O 1
ATOM 729 N N . ARG A 1 90 ? 6.852 24.203 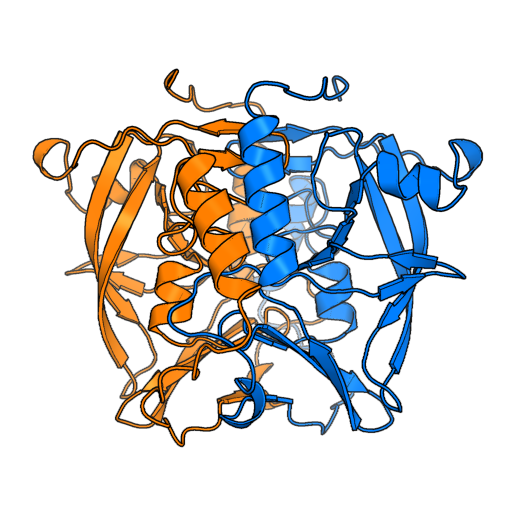-1.916 1 94.25 90 ARG A N 1
ATOM 730 C CA . ARG A 1 90 ? 5.805 24.781 -2.754 1 94.25 90 ARG A CA 1
ATOM 731 C C . ARG A 1 90 ? 4.617 25.234 -1.912 1 94.25 90 ARG A C 1
ATOM 733 O O . ARG A 1 90 ? 3.906 26.172 -2.287 1 94.25 90 ARG A O 1
ATOM 740 N N . MET A 1 91 ? 4.449 24.609 -0.782 1 94.12 91 MET A N 1
ATOM 741 C CA . MET A 1 91 ? 3.373 24.969 0.141 1 94.12 91 MET A CA 1
ATOM 742 C C . MET A 1 91 ? 3.775 26.141 1.021 1 94.12 91 MET A C 1
ATOM 744 O O . MET A 1 91 ? 3.084 26.469 1.988 1 94.12 91 MET A O 1
ATOM 748 N N . GLU A 1 92 ? 4.945 26.672 0.771 1 93.88 92 GLU A N 1
ATOM 749 C CA . GLU A 1 92 ? 5.473 27.859 1.444 1 93.88 92 GLU A CA 1
ATOM 750 C C . GLU A 1 92 ? 5.754 27.578 2.918 1 93.88 92 GLU A C 1
ATOM 752 O O . GLU A 1 92 ? 5.52 28.422 3.775 1 93.88 92 GLU A O 1
ATOM 757 N N . LEU A 1 93 ? 6.117 26.344 3.148 1 93.94 93 LEU A N 1
ATOM 758 C CA . LEU A 1 93 ? 6.598 25.938 4.465 1 93.94 93 LEU A CA 1
ATOM 759 C C . LEU A 1 93 ? 8.125 25.969 4.523 1 93.94 93 LEU A C 1
ATOM 761 O O . LEU A 1 93 ? 8.789 25.891 3.488 1 93.94 93 LEU A O 1
ATOM 765 N N . ASP A 1 94 ? 8.641 26.094 5.754 1 94.12 94 ASP A N 1
ATOM 766 C CA . ASP A 1 94 ? 10.086 26.172 5.895 1 94.12 94 ASP A CA 1
ATOM 767 C C . ASP A 1 94 ? 10.547 25.5 7.191 1 94.12 94 ASP A C 1
ATOM 769 O O . ASP A 1 94 ? 9.773 24.766 7.824 1 94.12 94 ASP A O 1
ATOM 773 N N . GLU A 1 95 ? 11.812 25.641 7.473 1 93.31 95 GLU A N 1
ATOM 774 C CA . GLU A 1 95 ? 12.453 24.922 8.578 1 93.31 95 GLU A CA 1
ATOM 775 C C . GLU A 1 95 ? 11.805 25.281 9.914 1 93.31 95 GLU A C 1
ATOM 777 O O . GLU A 1 95 ? 11.797 24.469 10.836 1 93.31 95 GLU A O 1
ATOM 782 N N . THR A 1 96 ? 11.242 26.422 9.969 1 95.44 96 THR A N 1
ATOM 783 C CA . THR A 1 96 ? 10.633 26.859 11.227 1 95.44 96 THR A CA 1
ATOM 784 C C . THR A 1 96 ? 9.336 26.094 11.477 1 95.44 96 THR A C 1
ATOM 786 O O . THR A 1 96 ? 8.836 26.062 12.602 1 95.44 96 THR A O 1
ATOM 789 N N . ASP A 1 97 ? 8.844 25.547 10.398 1 94.56 97 ASP A N 1
ATOM 790 C CA . ASP A 1 97 ? 7.613 24.766 10.516 1 94.56 97 ASP A CA 1
ATOM 791 C C . ASP A 1 97 ? 7.914 23.312 10.891 1 94.56 97 ASP A C 1
ATOM 793 O O . ASP A 1 97 ? 7.008 22.562 11.242 1 94.56 97 ASP A O 1
ATOM 797 N N . LEU A 1 98 ? 9.219 22.953 10.844 1 95.44 98 LEU A N 1
ATOM 798 C CA . LEU A 1 98 ? 9.609 21.562 11.047 1 95.44 98 LEU A CA 1
ATOM 799 C C . LEU A 1 98 ? 9.852 21.266 12.523 1 95.44 98 LEU A C 1
ATOM 801 O O . LEU A 1 98 ? 10.547 22.031 13.203 1 95.44 98 LEU A O 1
ATOM 805 N N . GLN A 1 99 ? 9.227 20.203 12.961 1 96.12 99 GLN A N 1
ATOM 806 C CA . GLN A 1 99 ? 9.555 19.641 14.266 1 96.12 99 GLN A CA 1
ATOM 807 C C . GLN A 1 99 ? 10.578 18.516 14.133 1 96.12 99 GLN A C 1
ATOM 809 O O . GLN A 1 99 ? 10.477 17.688 13.242 1 96.12 99 GLN A O 1
ATOM 814 N N . PRO A 1 100 ? 11.484 18.531 15.031 1 91.94 100 PRO A N 1
ATOM 815 C CA . PRO A 1 100 ? 12.508 17.484 14.961 1 91.94 100 PRO A CA 1
ATOM 816 C C . PRO A 1 100 ? 11.953 16.094 15.25 1 91.94 100 PRO A C 1
ATOM 818 O O . PRO A 1 100 ? 11.047 15.945 16.078 1 91.94 100 PRO A O 1
ATOM 821 N N . ILE A 1 101 ? 12.484 15.164 14.453 1 86.19 101 ILE A N 1
ATOM 822 C CA . ILE A 1 101 ? 12.164 13.766 14.672 1 86.19 101 ILE A CA 1
ATOM 823 C C . ILE A 1 101 ? 13.43 12.914 14.578 1 86.19 101 ILE A C 1
ATOM 825 O O . ILE A 1 101 ? 14.25 13.117 13.68 1 86.19 101 ILE A O 1
ATOM 829 N N . ASP A 1 102 ? 13.547 11.961 15.438 1 79.38 102 ASP A N 1
ATOM 830 C CA . ASP A 1 102 ? 14.789 11.195 15.492 1 79.38 102 ASP A CA 1
ATOM 831 C C . ASP A 1 102 ? 14.57 9.75 15.039 1 79.38 102 ASP A C 1
ATOM 833 O O . ASP A 1 102 ? 15.516 8.969 14.969 1 79.38 102 ASP A O 1
ATOM 837 N N . ILE A 1 103 ? 13.438 9.406 14.695 1 79.44 103 ILE A N 1
ATOM 838 C CA . ILE A 1 103 ? 13.195 8.031 14.289 1 79.44 103 ILE A CA 1
ATOM 839 C C . ILE A 1 103 ? 13.25 7.918 12.773 1 79.44 103 ILE A C 1
ATOM 841 O O . ILE A 1 103 ? 12.492 8.586 12.062 1 79.44 103 ILE A O 1
ATOM 845 N N . PRO A 1 104 ? 14.125 7.141 12.273 1 84.06 104 PRO A N 1
ATOM 846 C CA . PRO A 1 104 ? 14.258 6.996 10.828 1 84.06 104 PRO A CA 1
ATOM 847 C C . PRO A 1 104 ? 13.148 6.152 10.203 1 84.06 104 PRO A C 1
ATOM 849 O O . PRO A 1 104 ? 12.43 5.445 10.922 1 84.06 104 PRO A O 1
ATOM 852 N N . LEU A 1 105 ? 13.016 6.355 8.906 1 85.5 105 LEU A N 1
ATOM 853 C CA . LEU A 1 105 ? 12.18 5.465 8.102 1 85.5 105 LEU A CA 1
ATOM 854 C C . LEU A 1 105 ? 12.984 4.262 7.625 1 85.5 105 LEU A C 1
ATOM 856 O O . LEU A 1 105 ? 14.164 4.387 7.289 1 85.5 105 LEU A O 1
ATOM 860 N N . VAL A 1 106 ? 12.32 3.148 7.621 1 82.62 106 VAL A N 1
ATOM 861 C CA . VAL A 1 106 ? 12.953 1.94 7.105 1 82.62 106 VAL A CA 1
ATOM 862 C C . VAL A 1 106 ? 12.195 1.436 5.883 1 82.62 106 VAL A C 1
ATOM 864 O O . VAL A 1 106 ? 10.969 1.294 5.918 1 82.62 106 VAL A O 1
ATOM 867 N N . CYS A 1 107 ? 12.906 1.193 4.809 1 81.88 107 CYS A N 1
ATOM 868 C CA . CYS A 1 107 ? 12.328 0.667 3.574 1 81.88 107 CYS A CA 1
ATOM 869 C C . CYS A 1 107 ? 12.234 -0.853 3.625 1 81.88 107 CYS A C 1
ATOM 871 O O . CYS A 1 107 ? 12.758 -1.483 4.543 1 81.88 107 CYS A O 1
ATOM 873 N N . PHE A 1 108 ? 11.578 -1.441 2.609 1 78.31 108 PHE A N 1
ATOM 874 C CA . PHE A 1 108 ? 11.312 -2.875 2.609 1 78.31 108 PHE A CA 1
ATOM 875 C C . PHE A 1 108 ? 12.617 -3.664 2.57 1 78.31 108 PHE A C 1
ATOM 877 O O . PHE A 1 108 ? 12.68 -4.801 3.047 1 78.31 108 PHE A O 1
ATOM 884 N N . ASN A 1 109 ? 13.609 -2.988 2.014 1 77.31 109 ASN A N 1
ATOM 885 C CA . ASN A 1 109 ? 14.891 -3.68 1.883 1 77.31 109 ASN A CA 1
ATOM 886 C C . ASN A 1 109 ? 15.82 -3.363 3.049 1 77.31 109 ASN A C 1
ATOM 888 O O . ASN A 1 109 ? 17 -3.684 3.004 1 77.31 109 ASN A O 1
ATOM 892 N N . GLY A 1 110 ? 15.359 -2.592 4.035 1 76.88 110 GLY A N 1
ATOM 893 C CA . GLY A 1 110 ? 16.141 -2.295 5.227 1 76.88 110 GLY A CA 1
ATOM 894 C C . GLY A 1 110 ? 16.844 -0.952 5.164 1 76.88 110 GLY A C 1
ATOM 895 O O . GLY A 1 110 ? 17.406 -0.494 6.156 1 76.88 110 GLY A O 1
ATOM 896 N N . GLU A 1 111 ? 16.828 -0.346 4.035 1 79.38 111 GLU A N 1
ATOM 897 C CA . GLU A 1 111 ? 17.438 0.979 3.92 1 79.38 111 GLU A CA 1
ATOM 898 C C . GLU A 1 111 ? 16.75 1.979 4.848 1 79.38 111 GLU A C 1
ATOM 900 O O . GLU A 1 111 ? 15.531 1.948 5.012 1 79.38 111 GLU A O 1
ATOM 905 N N . VAL A 1 112 ? 17.641 2.824 5.32 1 81.5 112 VAL A N 1
ATOM 906 C CA . VAL A 1 112 ? 17.141 3.797 6.289 1 81.5 112 VAL A CA 1
ATOM 907 C C . VAL A 1 112 ? 17.125 5.188 5.66 1 81.5 112 VAL A C 1
ATOM 909 O O . VAL A 1 112 ? 18.062 5.574 4.957 1 81.5 112 VAL A O 1
ATOM 912 N N . VAL A 1 113 ? 16.031 5.902 5.855 1 85.5 113 VAL A N 1
ATOM 913 C CA . VAL A 1 113 ? 15.875 7.281 5.406 1 85.5 113 VAL A CA 1
ATOM 914 C C . VAL A 1 113 ? 15.586 8.188 6.602 1 85.5 113 VAL A C 1
ATOM 916 O O . VAL A 1 113 ? 14.688 7.91 7.391 1 85.5 113 VAL A O 1
ATOM 919 N N . CYS A 1 114 ? 16.344 9.242 6.68 1 88.44 114 CYS A N 1
ATOM 920 C CA . CYS A 1 114 ? 16.141 10.188 7.773 1 88.44 114 CYS A CA 1
ATOM 921 C C . CYS A 1 114 ? 15.258 11.352 7.34 1 88.44 114 CYS A C 1
ATOM 923 O O . CYS A 1 114 ? 15.648 12.141 6.477 1 88.44 114 CYS A O 1
ATOM 925 N N . PRO A 1 115 ? 14.18 11.438 7.984 1 91.81 115 PRO A N 1
ATOM 926 C CA . PRO A 1 115 ? 13.367 12.609 7.656 1 91.81 115 PRO A CA 1
ATOM 927 C C . PRO A 1 115 ? 14 13.922 8.117 1 91.81 115 PRO A C 1
ATOM 929 O O . PRO A 1 115 ? 14.797 13.93 9.062 1 91.81 115 PRO A O 1
ATOM 932 N N . LEU A 1 116 ? 13.695 15 7.453 1 94.44 116 LEU A N 1
ATOM 933 C CA . LEU A 1 116 ? 14.141 16.328 7.863 1 94.44 116 LEU A CA 1
ATOM 934 C C . LEU A 1 116 ? 13.414 16.766 9.133 1 94.44 116 LEU A C 1
ATOM 936 O O . LEU A 1 116 ? 13.961 17.562 9.914 1 94.44 116 LEU A O 1
ATOM 940 N N . GLY A 1 117 ? 12.234 16.297 9.273 1 94.94 117 GLY A N 1
ATOM 941 C CA . GLY A 1 117 ? 11.359 16.625 10.383 1 94.94 117 GLY A CA 1
ATOM 942 C C . GLY A 1 117 ? 9.898 16.297 10.109 1 94.94 117 GLY A C 1
ATOM 943 O O . GLY A 1 117 ? 9.594 15.531 9.195 1 94.94 117 GLY A O 1
ATOM 944 N N . LYS A 1 118 ? 9.148 16.734 11.008 1 95.75 118 LYS A N 1
ATOM 945 C CA . LYS A 1 118 ? 7.707 16.531 10.922 1 95.75 118 LYS A CA 1
ATOM 946 C C . LYS A 1 118 ? 6.965 17.859 10.852 1 95.75 118 LYS A C 1
ATOM 948 O O . LYS A 1 118 ? 7.395 18.844 11.453 1 95.75 118 LYS A O 1
ATOM 953 N N . VAL A 1 119 ? 5.891 17.875 10.102 1 95.69 119 VAL A N 1
ATOM 954 C CA . VAL A 1 119 ? 5.043 19.062 10.023 1 95.69 119 VAL A CA 1
ATOM 955 C C . VAL A 1 119 ? 3.574 18.656 10.133 1 95.69 119 VAL A C 1
ATOM 957 O O . VAL A 1 119 ? 3.166 17.625 9.586 1 95.69 119 VAL A O 1
ATOM 960 N N . ARG A 1 120 ? 2.861 19.375 10.906 1 94.56 120 ARG A N 1
ATOM 961 C CA . ARG A 1 120 ? 1.421 19.188 11.016 1 94.56 120 ARG A CA 1
ATOM 962 C C . ARG A 1 120 ? 0.664 20.078 10.047 1 94.56 120 ARG A C 1
ATOM 964 O O . ARG A 1 120 ? 0.841 21.297 10.055 1 94.56 120 ARG A O 1
ATOM 971 N N . VAL A 1 121 ? -0.111 19.469 9.156 1 93.69 121 VAL A N 1
ATOM 972 C CA . VAL A 1 121 ? -0.786 20.266 8.141 1 93.69 121 VAL A CA 1
ATOM 973 C C . VAL A 1 121 ? -2.277 19.938 8.125 1 93.69 121 VAL A C 1
ATOM 975 O O . VAL A 1 121 ? -2.67 18.812 8.438 1 93.69 121 VAL A O 1
ATOM 978 N N . PRO A 1 122 ? -3.08 20.938 7.832 1 93.38 122 PRO A N 1
ATOM 979 C CA . PRO A 1 122 ? -4.504 20.656 7.637 1 93.38 122 PRO A CA 1
ATOM 980 C C . PRO A 1 122 ? -4.777 19.859 6.359 1 93.38 122 PRO A C 1
ATOM 982 O O . PRO A 1 122 ? -4.137 20.109 5.332 1 93.38 122 PRO A O 1
ATOM 985 N N . VAL A 1 123 ? -5.672 18.891 6.418 1 92.44 123 VAL A N 1
ATOM 986 C CA . VAL A 1 123 ? -6.039 18.047 5.293 1 92.44 123 VAL A CA 1
ATOM 987 C C . VAL A 1 123 ? -7.551 18.078 5.094 1 92.44 123 VAL A C 1
ATOM 989 O O . VAL A 1 123 ? -8.312 17.984 6.059 1 92.44 123 VAL A O 1
ATOM 992 N N . GLU A 1 124 ? -7.941 18.297 3.951 1 93.81 124 GLU A N 1
ATOM 993 C CA . GLU A 1 124 ? -9.328 18.125 3.523 1 93.81 124 GLU A CA 1
ATOM 994 C C . GLU A 1 124 ? -9.453 17.016 2.48 1 93.81 124 GLU A C 1
ATOM 996 O O . GLU A 1 124 ? -8.836 17.094 1.414 1 93.81 124 GLU A O 1
ATOM 1001 N N . ALA A 1 125 ? -10.195 16 2.838 1 93.5 125 ALA A N 1
ATOM 1002 C CA . ALA A 1 125 ? -10.328 14.836 1.97 1 93.5 125 ALA A CA 1
ATOM 1003 C C . ALA A 1 125 ? -11.797 14.555 1.652 1 93.5 125 ALA A C 1
ATOM 1005 O O . ALA A 1 125 ? -12.68 14.797 2.484 1 93.5 125 ALA A O 1
ATOM 1006 N N . GLY A 1 126 ? -11.992 14.047 0.43 1 93 126 GLY A N 1
ATOM 1007 C CA . GLY A 1 126 ? -13.328 13.57 0.11 1 93 126 GLY A CA 1
ATOM 1008 C C . GLY A 1 126 ? -13.906 14.211 -1.141 1 93 126 GLY A C 1
ATOM 1009 O O . GLY A 1 126 ? -13.156 14.641 -2.023 1 93 126 GLY A O 1
ATOM 1010 N N . SER A 1 127 ? -15.148 13.984 -1.399 1 89.62 127 SER A N 1
ATOM 1011 C CA . SER A 1 127 ? -15.906 14.5 -2.533 1 89.62 127 SER A CA 1
ATOM 1012 C C . SER A 1 127 ? -16.781 15.68 -2.123 1 89.62 127 SER A C 1
ATOM 1014 O O . SER A 1 127 ? -16.969 15.938 -0.933 1 89.62 127 SER A O 1
ATOM 1016 N N . PRO A 1 128 ? -17.328 16.266 -3.256 1 85.56 128 PRO A N 1
ATOM 1017 C CA . PRO A 1 128 ? -18.203 17.391 -2.91 1 85.56 128 PRO A CA 1
ATOM 1018 C C . PRO A 1 128 ? -19.344 16.984 -1.991 1 85.56 128 PRO A C 1
ATOM 1020 O O . PRO A 1 128 ? -19.969 15.93 -2.197 1 85.56 128 PRO A O 1
ATOM 1023 N N . LEU A 1 129 ? -19.594 17.516 -0.873 1 90.12 129 LEU A N 1
ATOM 1024 C CA . LEU A 1 129 ? -20.672 17.328 0.097 1 90.12 129 LEU A CA 1
ATOM 1025 C C . LEU A 1 129 ? -20.266 16.344 1.183 1 90.12 129 LEU A C 1
ATOM 1027 O O . LEU A 1 129 ? -20.938 16.234 2.213 1 90.12 129 LEU A O 1
ATOM 1031 N N . HIS A 1 130 ? -19.266 15.516 0.807 1 94.06 130 HIS A N 1
ATOM 1032 C CA . HIS A 1 130 ? -18.812 14.523 1.772 1 94.06 130 HIS A CA 1
ATOM 1033 C C . HIS A 1 130 ? -17.312 14.672 2.043 1 94.06 130 HIS A C 1
ATOM 1035 O O . HIS A 1 130 ? -16.516 13.852 1.592 1 94.06 130 HIS A O 1
ATOM 1041 N N . THR A 1 131 ? -17.016 15.672 2.838 1 93.06 131 THR A N 1
ATOM 1042 C CA . THR A 1 131 ? -15.609 15.977 3.109 1 93.06 131 THR A CA 1
ATOM 1043 C C . THR A 1 131 ? -15.305 15.828 4.594 1 93.06 131 THR A C 1
ATOM 1045 O O . THR A 1 131 ? -16.203 15.875 5.434 1 93.06 131 THR A O 1
ATOM 1048 N N . VAL A 1 132 ? -14.117 15.547 4.844 1 93.56 132 VAL A N 1
ATOM 1049 C CA . VAL A 1 132 ? -13.586 15.531 6.199 1 93.56 132 VAL A CA 1
ATOM 1050 C C . VAL A 1 132 ? -12.398 16.484 6.305 1 93.56 132 VAL A C 1
ATOM 1052 O O . VAL A 1 132 ? -11.602 16.594 5.367 1 93.56 132 VAL A O 1
ATOM 1055 N N . HIS A 1 133 ? -12.375 17.219 7.449 1 92.25 133 HIS A N 1
ATOM 1056 C CA . HIS A 1 133 ? -11.289 18.156 7.742 1 92.25 133 HIS A CA 1
ATOM 1057 C C . HIS A 1 133 ? -10.555 17.75 9.016 1 92.25 133 HIS A C 1
ATOM 1059 O O . HIS A 1 133 ? -11.188 17.484 10.047 1 92.25 133 HIS A O 1
ATOM 1065 N N . PHE A 1 134 ? -9.242 17.625 8.883 1 91.56 134 PHE A N 1
ATOM 1066 C CA . PHE A 1 134 ? -8.453 17.312 10.07 1 91.56 134 PHE A CA 1
ATOM 1067 C C . PHE A 1 134 ? -6.988 17.672 9.852 1 91.56 134 PHE A C 1
ATOM 1069 O O . PHE A 1 134 ? -6.59 18.031 8.742 1 91.56 134 PHE A O 1
ATOM 1076 N N . GLU A 1 135 ? -6.277 17.656 10.961 1 94.12 135 GLU A N 1
ATOM 1077 C CA . GLU A 1 135 ? -4.832 17.859 10.891 1 94.12 135 GLU A CA 1
ATOM 1078 C C . GLU A 1 135 ? -4.074 16.547 11.094 1 94.12 135 GLU A C 1
ATOM 1080 O O . GLU A 1 135 ? -4.469 15.719 11.914 1 94.12 135 GLU A O 1
ATOM 1085 N N . HIS A 1 136 ? -3.043 16.422 10.289 1 93.56 136 HIS A N 1
ATOM 1086 C CA . HIS A 1 136 ? -2.215 15.234 10.453 1 93.56 136 HIS A CA 1
ATOM 1087 C C . HIS A 1 136 ? -0.736 15.57 10.289 1 93.56 136 HIS A C 1
ATOM 1089 O O . HIS A 1 136 ? -0.387 16.578 9.672 1 93.56 136 HIS A O 1
ATOM 1095 N N . ASP A 1 137 ? 0.021 14.711 10.805 1 94.12 137 ASP A N 1
ATOM 1096 C CA . ASP A 1 137 ? 1.472 14.836 10.703 1 94.12 137 ASP A CA 1
ATOM 1097 C C . ASP A 1 137 ? 1.993 14.195 9.422 1 94.12 137 ASP A C 1
ATOM 1099 O O . ASP A 1 137 ? 1.543 13.117 9.031 1 94.12 137 ASP A O 1
ATOM 1103 N N . PHE A 1 138 ? 2.932 14.922 8.812 1 95.38 138 PHE A N 1
ATOM 1104 C CA . PHE A 1 138 ? 3.713 14.406 7.691 1 95.38 138 PHE A CA 1
ATOM 1105 C C . PHE A 1 138 ? 5.203 14.477 7.996 1 95.38 138 PHE A C 1
ATOM 1107 O O . PHE A 1 138 ? 5.684 15.453 8.57 1 95.38 138 PHE A O 1
ATOM 1114 N N . LEU A 1 139 ? 5.844 13.414 7.691 1 95.12 139 LEU A N 1
ATOM 1115 C CA . LEU A 1 139 ? 7.301 13.477 7.699 1 95.12 139 LEU A CA 1
ATOM 1116 C C . LEU A 1 139 ? 7.828 14.07 6.398 1 95.12 139 LEU A C 1
ATOM 1118 O O . LEU A 1 139 ? 7.41 13.664 5.312 1 95.12 139 LEU A O 1
ATOM 1122 N N . VAL A 1 140 ? 8.742 14.992 6.559 1 95.75 140 VAL A N 1
ATOM 1123 C CA . VAL A 1 140 ? 9.328 15.633 5.383 1 95.75 140 VAL A CA 1
ATOM 1124 C C . VAL A 1 140 ? 10.625 14.93 5.008 1 95.75 140 VAL A C 1
ATOM 1126 O O . VAL A 1 140 ? 11.531 14.797 5.836 1 95.75 140 VAL A O 1
ATOM 1129 N N . VAL A 1 141 ? 10.656 14.484 3.783 1 93.56 141 VAL A N 1
ATOM 1130 C CA . VAL A 1 141 ? 11.828 13.75 3.305 1 93.56 141 VAL A CA 1
ATOM 1131 C C . VAL A 1 141 ? 12.43 14.469 2.1 1 93.56 141 VAL A C 1
ATOM 1133 O O . VAL A 1 141 ? 11.695 14.984 1.245 1 93.56 141 VAL A O 1
ATOM 1136 N N . ALA A 1 142 ? 13.766 14.484 2.008 1 91.5 142 ALA A N 1
ATOM 1137 C CA . ALA A 1 142 ? 14.469 15.195 0.945 1 91.5 142 ALA A CA 1
ATOM 1138 C C . ALA A 1 142 ? 14.758 14.273 -0.236 1 91.5 142 ALA A C 1
ATOM 1140 O O . ALA A 1 142 ? 15.484 14.641 -1.157 1 91.5 142 ALA A O 1
ATOM 1141 N N . THR A 1 143 ? 14.148 13.219 -0.354 1 85.06 143 THR A N 1
ATOM 1142 C CA . THR A 1 143 ? 14.289 12.312 -1.488 1 85.06 143 THR A CA 1
ATOM 1143 C C . THR A 1 143 ? 13.547 12.852 -2.707 1 85.06 143 THR A C 1
ATOM 1145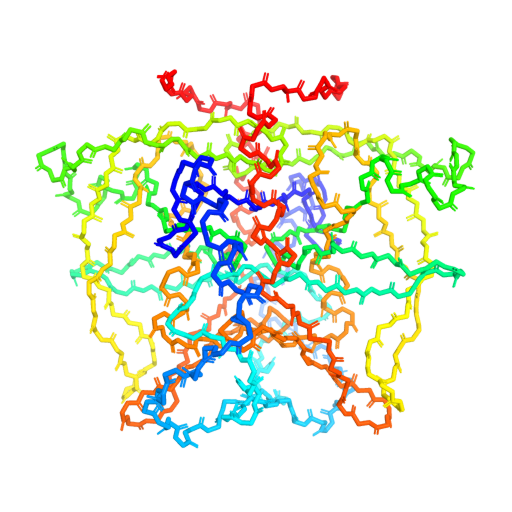 O O . THR A 1 143 ? 12.438 13.375 -2.582 1 85.06 143 THR A O 1
ATOM 1148 N N . LEU A 1 144 ? 14.188 12.766 -3.887 1 85.44 144 LEU A N 1
ATOM 1149 C CA . LEU A 1 144 ? 13.5 13.133 -5.117 1 85.44 144 LEU A CA 1
ATOM 1150 C C . LEU A 1 144 ? 12.391 12.141 -5.438 1 85.44 144 LEU A C 1
ATOM 1152 O O . LEU A 1 144 ? 12.57 10.93 -5.289 1 85.44 144 LEU A O 1
ATOM 1156 N N . SER A 1 145 ? 11.281 12.719 -5.707 1 89.12 145 SER A N 1
ATOM 1157 C CA . SER A 1 145 ? 10.125 11.883 -6.023 1 89.12 145 SER A CA 1
ATOM 1158 C C . SER A 1 145 ? 9.203 12.578 -7.023 1 89.12 145 SER A C 1
ATOM 1160 O O . SER A 1 145 ? 9.023 13.797 -6.969 1 89.12 145 SER A O 1
ATOM 1162 N N . PRO A 1 146 ? 8.695 11.766 -7.93 1 90.25 146 PRO A N 1
ATOM 1163 C CA 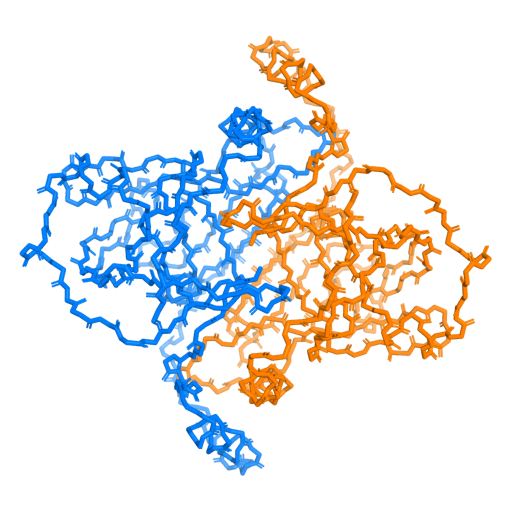. PRO A 1 146 ? 7.664 12.344 -8.789 1 90.25 146 PRO A CA 1
ATOM 1164 C C . PRO A 1 146 ? 6.359 12.617 -8.047 1 90.25 146 PRO A C 1
ATOM 1166 O O . PRO A 1 146 ? 5.48 13.312 -8.57 1 90.25 146 PRO A O 1
ATOM 1169 N N . TYR A 1 147 ? 6.184 12.125 -6.898 1 93.5 147 TYR A N 1
ATOM 1170 C CA . TYR A 1 147 ? 5.02 12.375 -6.059 1 93.5 147 TYR A CA 1
ATOM 1171 C C . TYR A 1 147 ? 5.27 13.555 -5.125 1 93.5 147 TYR A C 1
ATOM 1173 O O . TYR A 1 147 ? 6.418 13.859 -4.785 1 93.5 147 TYR A O 1
ATOM 1181 N N . ASN A 1 148 ? 4.199 14.156 -4.77 1 95.44 148 ASN A N 1
ATOM 1182 C CA . ASN A 1 148 ? 4.301 15.258 -3.82 1 95.44 148 ASN A CA 1
ATOM 1183 C C . ASN A 1 148 ? 4.172 14.773 -2.379 1 95.44 148 ASN A C 1
ATOM 1185 O O . ASN A 1 148 ? 4.742 15.367 -1.464 1 95.44 148 ASN A O 1
ATOM 1189 N N . ALA A 1 149 ? 3.434 13.719 -2.221 1 95.56 149 ALA A N 1
ATOM 1190 C CA . ALA A 1 149 ? 3.211 13.172 -0.884 1 95.56 149 ALA A CA 1
ATOM 1191 C C . ALA A 1 149 ? 2.826 11.695 -0.952 1 95.56 149 ALA A C 1
ATOM 1193 O O . ALA A 1 149 ? 2.477 11.188 -2.02 1 95.56 149 ALA A O 1
ATOM 1194 N N . ILE A 1 150 ? 2.953 11.023 0.148 1 95.12 150 ILE A N 1
ATOM 1195 C CA . ILE A 1 150 ? 2.449 9.672 0.365 1 95.12 150 ILE A CA 1
ATOM 1196 C C . ILE A 1 150 ? 1.446 9.672 1.517 1 95.12 150 ILE A C 1
ATOM 1198 O O . ILE A 1 150 ? 1.745 10.164 2.607 1 95.12 150 ILE A O 1
ATOM 1202 N N . LEU A 1 151 ? 0.295 9.25 1.209 1 95.44 151 LEU A N 1
ATOM 1203 C CA . LEU A 1 151 ? -0.719 9.047 2.238 1 95.44 151 LEU A CA 1
ATOM 1204 C C . LEU A 1 151 ? -0.609 7.652 2.838 1 95.44 151 LEU A C 1
ATOM 1206 O O . LEU A 1 151 ? -0.931 6.66 2.178 1 95.44 151 LEU A O 1
ATOM 1210 N N . GLY A 1 152 ? -0.23 7.609 4.086 1 94.31 152 GLY A N 1
ATOM 1211 C CA . GLY A 1 152 ? -0.052 6.328 4.754 1 94.31 152 GLY A CA 1
ATOM 1212 C C . GLY A 1 152 ? -1.217 5.957 5.652 1 94.31 152 GLY A C 1
ATOM 1213 O O . GLY A 1 152 ? -2.283 6.574 5.578 1 94.31 152 GLY A O 1
ATOM 1214 N N . ARG A 1 153 ? -0.993 4.965 6.504 1 93.38 153 ARG A N 1
ATOM 1215 C CA . ARG A 1 153 ? -2.035 4.348 7.316 1 93.38 153 ARG A CA 1
ATOM 1216 C C . ARG A 1 153 ? -2.59 5.336 8.336 1 93.38 153 ARG A C 1
ATOM 1218 O O . ARG A 1 153 ? -3.783 5.32 8.641 1 93.38 153 ARG A O 1
ATOM 1225 N N . PRO A 1 154 ? -1.802 6.25 8.867 1 91.56 154 PRO A N 1
ATOM 1226 C CA . PRO A 1 154 ? -2.385 7.152 9.859 1 91.56 154 PRO A CA 1
ATOM 1227 C C . PRO A 1 154 ? -3.59 7.922 9.328 1 91.56 154 PRO A C 1
ATOM 1229 O O . PRO A 1 154 ? -4.625 7.992 9.992 1 91.56 154 PRO A O 1
ATOM 1232 N N . ILE A 1 155 ? -3.449 8.43 8.133 1 93.31 155 ILE A N 1
ATOM 1233 C CA . ILE A 1 155 ? -4.57 9.164 7.57 1 93.31 155 ILE A CA 1
ATOM 1234 C C . ILE A 1 155 ? -5.641 8.195 7.086 1 93.31 155 ILE A C 1
ATOM 1236 O O . ILE A 1 155 ? -6.836 8.422 7.289 1 93.31 155 ILE A O 1
ATOM 1240 N N . LEU A 1 156 ? -5.246 7.129 6.469 1 94.69 156 LEU A N 1
ATOM 1241 C CA . LEU A 1 156 ? -6.199 6.164 5.93 1 94.69 156 LEU A CA 1
ATOM 1242 C C . LEU A 1 156 ? -7.031 5.543 7.047 1 94.69 156 LEU A C 1
ATOM 1244 O O . LEU A 1 156 ? -8.219 5.266 6.859 1 94.69 156 LEU A O 1
ATOM 1248 N N . HIS A 1 157 ? -6.434 5.355 8.211 1 92.94 157 HIS A N 1
ATOM 1249 C CA . HIS A 1 157 ? -7.168 4.828 9.359 1 92.94 157 HIS A CA 1
ATOM 1250 C C . HIS A 1 157 ? -8.055 5.902 9.984 1 92.94 157 HIS A C 1
ATOM 1252 O O . HIS A 1 157 ? -9.172 5.613 10.422 1 92.94 157 HIS A O 1
ATOM 1258 N N . ALA A 1 158 ? -7.523 7.105 10.031 1 91.19 158 ALA A N 1
ATOM 1259 C CA . ALA A 1 158 ? -8.336 8.203 10.539 1 91.19 158 ALA A CA 1
ATOM 1260 C C . ALA A 1 158 ? -9.617 8.359 9.727 1 91.19 158 ALA A C 1
ATOM 1262 O O . ALA A 1 158 ? -10.672 8.688 10.273 1 91.19 158 ALA A O 1
ATOM 1263 N N . LEU A 1 159 ? -9.484 8.062 8.492 1 93 159 LEU A N 1
ATOM 1264 C CA . LEU A 1 159 ? -10.625 8.18 7.586 1 93 159 LEU A CA 1
ATOM 1265 C C . LEU A 1 159 ? -11.461 6.906 7.594 1 93 159 LEU A C 1
ATOM 1267 O O . LEU A 1 159 ? -12.578 6.887 7.07 1 93 159 LEU A O 1
ATOM 1271 N N . GLN A 1 160 ? -10.844 5.84 8.156 1 93.75 160 GLN A N 1
ATOM 1272 C CA . GLN A 1 160 ? -11.438 4.516 8 1 93.75 160 GLN A CA 1
ATOM 1273 C C . GLN A 1 160 ? -11.617 4.16 6.527 1 93.75 160 GLN A C 1
ATOM 1275 O O . GLN A 1 160 ? -12.672 3.67 6.129 1 93.75 160 GLN A O 1
ATOM 1280 N N . ALA A 1 161 ? -10.633 4.453 5.777 1 95.69 161 ALA A N 1
ATOM 1281 C CA . ALA A 1 161 ? -10.719 4.379 4.32 1 95.69 161 ALA A CA 1
ATOM 1282 C C . ALA A 1 161 ? -10.68 2.93 3.844 1 95.69 161 ALA A C 1
ATOM 1284 O O . ALA A 1 161 ? -9.945 2.107 4.387 1 95.69 161 ALA A O 1
ATOM 1285 N N . VAL A 1 162 ? -11.5 2.639 2.865 1 97.25 162 VAL A N 1
ATOM 1286 C CA . VAL A 1 162 ? -11.445 1.418 2.068 1 97.25 162 VAL A CA 1
ATOM 1287 C C . VAL A 1 162 ? -10.922 1.735 0.67 1 97.25 162 VAL A C 1
ATOM 1289 O O . VAL A 1 162 ? -11.383 2.676 0.023 1 97.25 162 VAL A O 1
ATOM 1292 N N . VAL A 1 163 ? -9.961 0.942 0.261 1 97.19 163 VAL A N 1
ATOM 1293 C CA . VAL A 1 163 ? -9.227 1.314 -0.945 1 97.19 163 VAL A CA 1
ATOM 1294 C C . VAL A 1 163 ? -9.352 0.206 -1.988 1 97.19 163 VAL A C 1
ATOM 1296 O O . VAL A 1 163 ? -9.297 -0.979 -1.653 1 97.19 163 VAL A O 1
ATOM 1299 N N . SER A 1 164 ? -9.492 0.631 -3.23 1 96.88 164 SER A N 1
ATOM 1300 C CA . SER A 1 164 ? -9.398 -0.279 -4.367 1 96.88 164 SER A CA 1
ATOM 1301 C C . SER A 1 164 ? -8.57 0.331 -5.496 1 96.88 164 SER A C 1
ATOM 1303 O O . SER A 1 164 ? -9.031 1.246 -6.184 1 96.88 164 SER A O 1
ATOM 1305 N N . THR A 1 165 ? -7.441 -0.262 -5.688 1 94.88 165 THR A N 1
ATOM 1306 C CA . THR A 1 165 ? -6.648 0.218 -6.812 1 94.88 165 THR A CA 1
ATOM 1307 C C . THR A 1 165 ? -7.234 -0.266 -8.133 1 94.88 165 THR A C 1
ATOM 1309 O O . THR A 1 165 ? -7.066 0.385 -9.172 1 94.88 165 THR A O 1
ATOM 1312 N N . TYR A 1 166 ? -7.934 -1.328 -8.055 1 93.56 166 TYR A N 1
ATOM 1313 C CA . TYR A 1 166 ? -8.656 -1.787 -9.242 1 93.56 166 TYR A CA 1
ATOM 1314 C C . TYR A 1 166 ? -9.656 -0.743 -9.703 1 93.56 166 TYR A C 1
ATOM 1316 O O . TYR A 1 166 ? -9.797 -0.496 -10.906 1 93.56 166 TYR A O 1
ATOM 1324 N N . HIS A 1 167 ? -10.344 -0.1 -8.812 1 95 167 HIS A N 1
ATOM 1325 C CA . HIS A 1 167 ? -11.336 0.933 -9.094 1 95 167 HIS A CA 1
ATOM 1326 C C . HIS A 1 167 ? -10.703 2.32 -9.086 1 95 167 HIS A C 1
ATOM 1328 O O . HIS A 1 167 ? -11.375 3.316 -9.359 1 95 167 HIS A O 1
ATOM 1334 N N . LEU A 1 168 ? -9.469 2.396 -8.672 1 96 168 LEU A N 1
ATOM 1335 C CA . LEU A 1 168 ? -8.719 3.643 -8.531 1 96 168 LEU A CA 1
ATOM 1336 C C . LEU A 1 168 ? -9.492 4.652 -7.695 1 96 168 LEU A C 1
ATOM 1338 O O . LEU A 1 168 ? -9.688 5.797 -8.117 1 96 168 LEU A O 1
ATOM 1342 N N . ALA A 1 169 ? -9.82 4.141 -6.469 1 96.88 169 ALA A N 1
ATOM 1343 C CA . ALA A 1 169 ? -10.586 5.008 -5.574 1 96.88 169 ALA A CA 1
ATOM 1344 C C . ALA A 1 169 ? -10.43 4.566 -4.121 1 96.88 169 ALA A C 1
ATOM 1346 O O . ALA A 1 169 ? -10.125 3.4 -3.85 1 96.88 169 ALA A O 1
ATOM 1347 N N . LEU A 1 170 ? -10.578 5.484 -3.248 1 97 170 LEU A N 1
ATOM 1348 C CA . LEU A 1 170 ? -10.781 5.188 -1.836 1 97 170 LEU A CA 1
ATOM 1349 C C . LEU A 1 170 ? -12.07 5.836 -1.325 1 97 170 LEU A C 1
ATOM 1351 O O . LEU A 1 170 ? -12.43 6.926 -1.764 1 97 170 LEU A O 1
ATOM 1355 N N . LYS A 1 171 ? -12.734 5.137 -0.517 1 96.94 171 LYS A N 1
ATOM 1356 C CA . LYS A 1 171 ? -14 5.566 0.071 1 96.94 171 LYS A CA 1
ATOM 1357 C C . LYS A 1 171 ? -13.953 5.488 1.595 1 96.94 171 LYS A C 1
ATOM 1359 O O . LYS A 1 171 ? -13.258 4.641 2.156 1 96.94 171 LYS A O 1
ATOM 1364 N N . PHE A 1 172 ? -14.695 6.383 2.23 1 95.69 172 PHE A N 1
ATOM 1365 C CA . PHE A 1 172 ? -14.703 6.43 3.688 1 95.69 172 PHE A CA 1
ATOM 1366 C C . PHE A 1 172 ? -16 7.055 4.199 1 95.69 172 PHE A C 1
ATOM 1368 O O . PHE A 1 172 ? -16.672 7.789 3.471 1 95.69 172 PHE A O 1
ATOM 1375 N N . PRO A 1 173 ? -16.344 6.699 5.418 1 94 173 PRO A N 1
ATOM 1376 C CA . PRO A 1 173 ? -17.547 7.301 5.996 1 94 173 PRO A CA 1
ATOM 1377 C C . PRO A 1 173 ? -17.328 8.758 6.414 1 94 173 PRO A C 1
ATOM 1379 O O . PRO A 1 173 ? -16.25 9.117 6.863 1 94 173 PRO A O 1
ATOM 1382 N N . THR A 1 174 ? -18.297 9.555 6.141 1 93.44 174 THR A N 1
ATOM 1383 C CA . THR A 1 174 ? -18.375 10.906 6.691 1 93.44 174 THR A CA 1
ATOM 1384 C C . THR A 1 174 ? -19.688 11.109 7.43 1 93.44 174 THR A C 1
ATOM 1386 O O . THR A 1 174 ? -20.516 10.195 7.496 1 93.44 174 THR A O 1
ATOM 1389 N N . ASN A 1 175 ? -19.828 12.266 7.988 1 90.19 175 ASN A N 1
ATOM 1390 C CA . ASN A 1 175 ? -21.062 12.57 8.68 1 90.19 175 ASN A CA 1
ATOM 1391 C C . ASN A 1 175 ? -22.219 12.789 7.699 1 90.19 175 ASN A C 1
ATOM 1393 O O . ASN A 1 175 ? -23.391 12.75 8.086 1 90.19 175 ASN A O 1
ATOM 1397 N N . THR A 1 176 ? -21.922 12.953 6.469 1 92 176 THR A N 1
ATOM 1398 C CA . THR A 1 176 ? -22.953 13.289 5.492 1 92 176 THR A CA 1
ATOM 1399 C C . THR A 1 176 ? -23.062 12.188 4.438 1 92 176 THR A C 1
ATOM 1401 O O . THR A 1 176 ? -23.75 12.367 3.426 1 92 176 THR A O 1
ATOM 1404 N N . GLY A 1 177 ? -22.344 11.141 4.648 1 92.19 177 GLY A N 1
ATOM 1405 C CA . GLY A 1 177 ? -22.375 10.055 3.688 1 92.19 177 GLY A CA 1
ATOM 1406 C C . GLY A 1 177 ? -21 9.484 3.387 1 92.19 177 GLY A C 1
ATOM 1407 O O . GLY A 1 177 ? -20.141 9.445 4.266 1 92.19 177 GLY A O 1
ATOM 1408 N N . ARG A 1 178 ? -20.859 8.992 2.184 1 93.69 178 ARG A N 1
ATOM 1409 C CA . ARG A 1 178 ? -19.609 8.367 1.792 1 93.69 178 ARG A CA 1
ATOM 1410 C C . ARG A 1 178 ? -18.703 9.352 1.051 1 93.69 178 ARG A C 1
ATOM 1412 O O . ARG A 1 178 ? -19.109 9.914 0.03 1 93.69 178 ARG A O 1
ATOM 1419 N N . GLY A 1 179 ? -17.609 9.641 1.673 1 95.44 179 GLY A N 1
ATOM 1420 C CA . GLY A 1 179 ? -16.594 10.367 0.934 1 95.44 179 GLY A CA 1
ATOM 1421 C C . GLY A 1 179 ? -15.859 9.508 -0.085 1 95.44 179 GLY A C 1
ATOM 1422 O O . GLY A 1 179 ? -15.656 8.312 0.139 1 95.44 179 GLY A O 1
ATOM 1423 N N . VAL A 1 180 ? -15.5 10.125 -1.225 1 96.38 180 VAL A N 1
ATOM 1424 C CA . VAL A 1 180 ? -14.812 9.406 -2.295 1 96.38 180 VAL A CA 1
ATOM 1425 C C . VAL A 1 180 ? -13.648 10.242 -2.816 1 96.38 180 VAL A C 1
ATOM 1427 O O . VAL A 1 180 ? -13.781 11.453 -3.002 1 96.38 180 VAL A O 1
ATOM 1430 N N . MET A 1 181 ? -12.531 9.664 -2.918 1 95.69 181 MET A N 1
ATOM 1431 C CA . MET A 1 181 ? -11.398 10.219 -3.65 1 95.69 181 MET A CA 1
ATOM 1432 C C . MET A 1 181 ? -10.992 9.312 -4.809 1 95.69 181 MET A C 1
ATOM 1434 O O . MET A 1 181 ? -10.656 8.141 -4.598 1 95.69 181 MET A O 1
ATOM 1438 N N . CYS A 1 182 ? -11.039 9.852 -5.969 1 95.56 182 CYS A N 1
ATOM 1439 C CA . CYS A 1 182 ? -10.734 9.086 -7.168 1 95.56 182 CYS A CA 1
ATOM 1440 C C . CYS A 1 182 ? -9.352 9.438 -7.707 1 95.56 182 CYS A C 1
ATOM 1442 O O . CYS A 1 182 ? -8.898 10.57 -7.562 1 95.56 182 CYS A O 1
ATOM 1444 N N . GLY A 1 183 ? -8.75 8.406 -8.164 1 94.5 183 GLY A N 1
ATOM 1445 C CA . GLY A 1 183 ? -7.508 8.625 -8.891 1 94.5 183 GLY A CA 1
ATOM 1446 C C . GLY A 1 183 ? -7.691 8.625 -10.398 1 94.5 183 GLY A C 1
ATOM 1447 O O . GLY A 1 183 ? -8.812 8.477 -10.891 1 94.5 183 GLY A O 1
ATOM 1448 N N . ASP A 1 184 ? -6.621 8.984 -11.086 1 91.12 184 ASP A N 1
ATOM 1449 C CA . ASP A 1 184 ? -6.598 8.891 -12.539 1 91.12 184 ASP A CA 1
ATOM 1450 C C . ASP A 1 184 ? -5.477 7.969 -13.016 1 91.12 184 ASP A C 1
ATOM 1452 O O . ASP A 1 184 ? -4.715 7.441 -12.203 1 91.12 184 ASP A O 1
ATOM 1456 N N . GLN A 1 185 ? -5.512 7.68 -14.281 1 92 185 GLN A N 1
ATOM 1457 C CA . GLN A 1 185 ? -4.523 6.746 -14.812 1 92 185 GLN A CA 1
ATOM 1458 C C . GLN A 1 185 ? -3.348 7.488 -15.438 1 92 185 GLN A C 1
ATOM 1460 O O . GLN A 1 185 ? -2.252 6.934 -15.555 1 92 185 GLN A O 1
ATOM 1465 N N . LEU A 1 186 ? -3.596 8.742 -15.719 1 91.38 186 LEU A N 1
ATOM 1466 C CA . LEU A 1 186 ? -2.574 9.516 -16.422 1 91.38 186 LEU A CA 1
ATOM 1467 C C . LEU A 1 186 ? -1.458 9.938 -15.477 1 91.38 186 LEU A C 1
ATOM 1469 O O . LEU A 1 186 ? -0.277 9.758 -15.781 1 91.38 186 LEU A O 1
ATOM 1473 N N . GLU A 1 187 ? -1.78 10.391 -14.336 1 91.75 187 GLU A N 1
ATOM 1474 C CA . GLU A 1 187 ? -0.803 10.961 -13.406 1 91.75 187 GLU A CA 1
ATOM 1475 C C . GLU A 1 187 ? 0.196 9.898 -12.953 1 91.75 187 GLU A C 1
ATOM 1477 O O . GLU A 1 187 ? 1.408 10.109 -13.016 1 91.75 187 GLU A O 1
ATOM 1482 N N . PRO A 1 188 ? -0.267 8.727 -12.5 1 91.12 188 PRO A N 1
ATOM 1483 C CA . PRO A 1 188 ? 0.709 7.719 -12.086 1 91.12 188 PRO A CA 1
ATOM 1484 C C . PRO A 1 188 ? 1.623 7.277 -13.227 1 91.12 188 PRO A C 1
ATOM 1486 O O . PRO A 1 188 ? 2.799 6.98 -13 1 91.12 188 PRO A O 1
ATOM 1489 N N . ARG A 1 189 ? 1.141 7.23 -14.375 1 89.81 189 ARG A N 1
ATOM 1490 C CA . ARG A 1 189 ? 1.968 6.832 -15.516 1 89.81 189 ARG A CA 1
ATOM 1491 C C . ARG A 1 189 ? 3.012 7.898 -15.828 1 89.81 189 ARG A C 1
ATOM 1493 O O . ARG A 1 189 ? 4.16 7.574 -16.141 1 89.81 189 ARG A O 1
ATOM 1500 N N . LYS A 1 190 ? 2.582 9.109 -15.758 1 90.19 190 LYS A N 1
ATOM 1501 C CA . LYS A 1 190 ? 3.543 10.195 -15.93 1 90.19 190 LYS A CA 1
ATOM 1502 C C . LYS A 1 190 ? 4.609 10.164 -14.836 1 90.19 190 LYS A C 1
ATOM 1504 O O . LYS A 1 190 ? 5.797 10.359 -15.109 1 90.19 190 LYS A O 1
ATOM 1509 N N . CYS A 1 191 ? 4.18 9.922 -13.633 1 88.25 191 CYS A N 1
ATOM 1510 C CA . CYS A 1 191 ? 5.105 9.82 -12.516 1 88.25 191 CYS A CA 1
ATOM 1511 C C . CYS A 1 191 ? 6.086 8.672 -12.711 1 88.25 191 CYS A C 1
ATOM 1513 O O . CYS A 1 191 ? 7.27 8.797 -12.398 1 88.25 191 CYS A O 1
ATOM 1515 N N . TYR A 1 192 ? 5.57 7.602 -13.219 1 84.88 192 TYR A N 1
ATOM 1516 C CA . TYR A 1 192 ? 6.414 6.441 -13.477 1 84.88 192 TYR A CA 1
ATOM 1517 C C . TYR A 1 192 ? 7.492 6.77 -14.5 1 84.88 192 TYR A C 1
ATOM 1519 O O . TYR A 1 192 ? 8.664 6.449 -14.297 1 84.88 192 TYR A O 1
ATOM 1527 N N . VAL A 1 193 ? 7.121 7.41 -15.539 1 85.25 193 VAL A N 1
ATOM 1528 C CA . VAL A 1 193 ? 8.07 7.793 -16.578 1 85.25 193 VAL A CA 1
ATOM 1529 C C . VAL A 1 193 ? 9.109 8.75 -16 1 85.25 193 VAL A C 1
ATOM 1531 O O . VAL A 1 193 ? 10.305 8.609 -16.281 1 85.25 193 VAL A O 1
ATOM 1534 N N . ALA A 1 194 ? 8.672 9.68 -15.18 1 84.12 194 ALA A N 1
ATOM 1535 C CA . ALA A 1 194 ? 9.586 10.633 -14.547 1 84.12 194 ALA A CA 1
ATOM 1536 C C . ALA A 1 194 ? 10.578 9.922 -13.633 1 84.12 194 ALA A C 1
ATOM 1538 O O . ALA A 1 194 ? 11.75 10.281 -13.578 1 84.12 194 ALA A O 1
ATOM 1539 N N . ALA A 1 195 ? 10.094 8.914 -12.93 1 79.12 195 ALA A N 1
ATOM 1540 C CA . ALA A 1 195 ? 10.945 8.156 -12.016 1 79.12 195 ALA A CA 1
ATOM 1541 C C . ALA A 1 195 ? 12.016 7.379 -12.781 1 79.12 195 ALA A C 1
ATOM 1543 O O . ALA A 1 195 ? 13.156 7.262 -12.32 1 79.12 195 ALA A O 1
ATOM 1544 N N . LEU A 1 196 ? 11.648 6.82 -13.898 1 76.25 196 LEU A N 1
ATOM 1545 C CA . LEU A 1 196 ? 12.594 6.059 -14.711 1 76.25 196 LEU A CA 1
ATOM 1546 C C . LEU A 1 196 ? 13.711 6.953 -15.227 1 76.25 196 LEU A C 1
ATOM 1548 O O . LEU A 1 196 ? 14.867 6.52 -15.32 1 76.25 196 LEU A O 1
ATOM 1552 N N . LYS A 1 197 ? 13.32 8.102 -15.453 1 76.06 197 LYS A N 1
ATOM 1553 C CA . L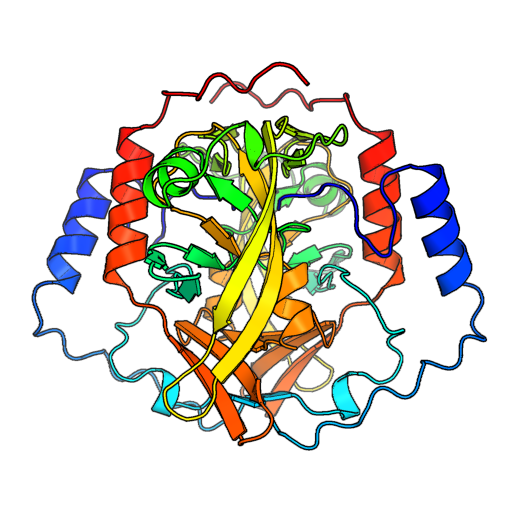YS A 1 197 ? 14.305 9.047 -15.969 1 76.06 197 LYS A CA 1
ATOM 1554 C C . LYS A 1 197 ? 15.273 9.477 -14.875 1 76.06 197 LYS A C 1
ATOM 1556 O O . LYS A 1 197 ? 16.438 9.773 -15.156 1 76.06 197 LYS A O 1
ATOM 1561 N N . ALA A 1 198 ? 14.773 9.5 -13.688 1 68.62 198 ALA A N 1
ATOM 1562 C CA . ALA A 1 198 ? 15.578 9.977 -12.562 1 68.62 198 ALA A CA 1
ATOM 1563 C C . ALA A 1 198 ? 16.438 8.852 -11.992 1 68.62 198 ALA A C 1
ATOM 1565 O O . ALA A 1 198 ? 17.281 9.086 -11.109 1 68.62 198 ALA A O 1
ATOM 1566 N N . LYS A 1 199 ? 16.172 7.645 -12.555 1 61.09 199 LYS A N 1
ATOM 1567 C CA . LYS A 1 199 ? 16.891 6.465 -12.07 1 61.09 199 LYS A CA 1
ATOM 1568 C C . LYS A 1 199 ? 18.391 6.742 -11.969 1 61.09 199 LYS A C 1
ATOM 1570 O O . LYS A 1 199 ? 18.984 7.32 -12.883 1 61.09 199 LYS A O 1
ATOM 1575 N N . GLY A 1 200 ? 18.922 6.359 -10.812 1 56.31 200 GLY A N 1
ATOM 1576 C CA . GLY A 1 200 ? 20.344 6.559 -10.562 1 56.31 200 GLY A CA 1
ATOM 1577 C C . GLY A 1 200 ? 20.641 7.863 -9.844 1 56.31 200 GLY A C 1
ATOM 1578 O O . GLY A 1 200 ? 21.766 8.102 -9.422 1 56.31 200 GLY A O 1
ATOM 1579 N N . LYS A 1 201 ? 19.641 8.734 -9.891 1 53.84 201 LYS A N 1
ATOM 1580 C CA . LYS A 1 201 ? 19.906 9.961 -9.133 1 53.84 201 LYS A CA 1
ATOM 1581 C C . LYS A 1 201 ? 19.453 9.812 -7.68 1 53.84 201 LYS A C 1
ATOM 1583 O O . LYS A 1 201 ? 18.266 9.727 -7.395 1 53.84 201 LYS A O 1
ATOM 1588 N N . ILE A 1 202 ? 20.156 8.938 -6.828 1 51.06 202 ILE A N 1
ATOM 1589 C CA . ILE A 1 202 ? 19.844 8.75 -5.418 1 51.06 202 ILE A CA 1
ATOM 1590 C C . ILE A 1 202 ? 19.922 10.086 -4.688 1 51.06 202 ILE A C 1
ATOM 1592 O O . ILE A 1 202 ? 20.906 10.82 -4.805 1 51.06 202 ILE A O 1
ATOM 1596 N N . ALA A 1 203 ? 18.734 10.562 -4.328 1 49.62 203 ALA A N 1
ATOM 1597 C CA . ALA A 1 203 ? 18.875 11.766 -3.512 1 49.62 203 ALA A CA 1
ATOM 1598 C C . ALA A 1 203 ? 19.688 11.477 -2.252 1 49.62 203 ALA A C 1
ATOM 1600 O O . ALA A 1 203 ? 19.641 10.375 -1.71 1 49.62 203 ALA A O 1
ATOM 1601 N N . THR A 1 204 ? 20.656 12.172 -2.061 1 46.66 204 THR A N 1
ATOM 1602 C CA . THR A 1 204 ? 21.5 12.172 -0.876 1 46.66 204 THR A CA 1
ATOM 1603 C C . THR A 1 204 ? 20.656 12.195 0.397 1 46.66 204 THR A C 1
ATOM 1605 O O . THR A 1 204 ? 19.875 13.125 0.617 1 46.66 204 THR A O 1
ATOM 1608 N N . THR A 1 205 ? 20.266 10.992 0.728 1 49.56 205 THR A N 1
ATOM 1609 C CA . THR A 1 205 ? 19.562 10.945 2.006 1 49.56 205 THR A CA 1
ATOM 1610 C C . THR A 1 205 ? 20.484 11.406 3.139 1 49.56 205 THR A C 1
ATOM 1612 O O . THR A 1 205 ? 21.656 11.031 3.189 1 49.56 205 THR A O 1
ATOM 1615 N N . ARG A 1 206 ? 20.172 12.367 3.699 1 51.31 206 ARG A N 1
ATOM 1616 C CA . ARG A 1 206 ? 20.922 12.766 4.887 1 51.31 206 ARG A CA 1
ATOM 1617 C C . ARG A 1 206 ? 21.188 11.578 5.805 1 51.31 206 ARG A C 1
ATOM 1619 O O . ARG A 1 206 ? 20.297 10.734 6 1 51.31 206 ARG A O 1
ATOM 1626 N N . LYS A 1 207 ? 22.438 11.32 6.148 1 54.91 207 LYS A N 1
ATOM 1627 C CA . LYS A 1 207 ? 22.797 10.344 7.168 1 54.91 207 LYS A CA 1
ATOM 1628 C C . LYS A 1 207 ? 22.031 10.586 8.461 1 54.91 207 LYS A C 1
ATOM 1630 O O . LYS A 1 207 ? 21.922 11.727 8.922 1 54.91 207 LYS A O 1
ATOM 1635 N N . CYS A 1 208 ? 21.062 9.609 8.93 1 61.84 208 CYS A N 1
ATOM 1636 C CA . CYS A 1 208 ? 20.328 9.695 10.18 1 61.84 208 CYS A CA 1
ATOM 1637 C C . CYS A 1 208 ? 21.281 9.742 11.375 1 61.84 208 CYS A C 1
ATOM 1639 O O . CYS A 1 208 ? 22.375 9.172 11.32 1 61.84 208 CYS A O 1
ATOM 1641 N N . MET B 1 1 ? 6.387 1.761 -1.256 1 69.88 1 MET B N 1
ATOM 1642 C CA . MET B 1 1 ? 6.289 1.756 -2.713 1 69.88 1 MET B CA 1
ATOM 1643 C C . MET B 1 1 ? 7.441 0.973 -3.334 1 69.88 1 MET B C 1
ATOM 1645 O O . MET B 1 1 ? 8.602 1.209 -3.004 1 69.88 1 MET B O 1
ATOM 1649 N N . ILE B 1 2 ? 7.145 0.016 -3.986 1 73.44 2 ILE B N 1
ATOM 1650 C CA . ILE B 1 2 ? 8.078 -0.779 -4.777 1 73.44 2 ILE B CA 1
ATOM 1651 C C . ILE B 1 2 ? 7.66 -0.756 -6.246 1 73.44 2 ILE B C 1
ATOM 1653 O O . ILE B 1 2 ? 6.559 -1.186 -6.59 1 73.44 2 ILE B O 1
ATOM 1657 N N . THR B 1 3 ? 8.555 -0.072 -7.074 1 71.62 3 THR B N 1
ATOM 1658 C CA . THR B 1 3 ? 8.117 0.066 -8.461 1 71.62 3 THR B CA 1
ATOM 1659 C C . THR B 1 3 ? 9.125 -0.567 -9.414 1 71.62 3 THR B C 1
ATOM 1661 O O . THR B 1 3 ? 10.328 -0.552 -9.148 1 71.62 3 THR B O 1
ATOM 1664 N N . ARG B 1 4 ? 8.773 -1.338 -10.328 1 66.88 4 ARG B N 1
ATOM 1665 C CA . ARG B 1 4 ? 9.562 -1.856 -11.438 1 66.88 4 ARG B CA 1
ATOM 1666 C C . ARG B 1 4 ? 8.898 -1.544 -12.773 1 66.88 4 ARG B C 1
ATOM 1668 O O . ARG B 1 4 ? 9.375 -1.983 -13.828 1 66.88 4 ARG B O 1
ATOM 1675 N N . GLY B 1 5 ? 8.133 -0.617 -12.812 1 60.91 5 GLY B N 1
ATOM 1676 C CA . GLY B 1 5 ? 7.305 -0.513 -14.008 1 60.91 5 GLY B CA 1
ATOM 1677 C C . GLY B 1 5 ? 6.102 -1.435 -13.984 1 60.91 5 GLY B C 1
ATOM 1678 O O . GLY B 1 5 ? 5.777 -2.014 -12.945 1 60.91 5 GLY B O 1
ATOM 1679 N N . SER B 1 6 ? 5.238 -1.356 -14.867 1 60.72 6 SER B N 1
ATOM 1680 C CA . SER B 1 6 ? 4.043 -2.191 -14.859 1 60.72 6 SER B CA 1
ATOM 1681 C C . SER B 1 6 ? 3.873 -2.924 -16.188 1 60.72 6 SER B C 1
ATOM 1683 O O . SER B 1 6 ? 4.488 -2.553 -17.188 1 60.72 6 SER B O 1
ATOM 1685 N N . ILE B 1 7 ? 3.266 -3.973 -16.016 1 55.06 7 ILE B N 1
ATOM 1686 C CA . ILE B 1 7 ? 2.908 -4.746 -17.203 1 55.06 7 ILE B CA 1
ATOM 1687 C C . ILE B 1 7 ? 2.207 -3.848 -18.219 1 55.06 7 ILE B C 1
ATOM 1689 O O . ILE B 1 7 ? 2.377 -4.016 -19.422 1 55.06 7 ILE B O 1
ATOM 1693 N N . VAL B 1 8 ? 1.564 -2.885 -17.688 1 61.75 8 VAL B N 1
ATOM 1694 C CA . VAL B 1 8 ? 0.763 -2.047 -18.578 1 61.75 8 VAL B CA 1
ATOM 1695 C C . VAL B 1 8 ? 1.588 -0.852 -19.047 1 61.75 8 VAL B C 1
ATOM 1697 O O . VAL B 1 8 ? 1.603 -0.528 -20.234 1 61.75 8 VAL B O 1
ATOM 1700 N N . ALA B 1 9 ? 2.348 -0.35 -18.078 1 67.5 9 ALA B N 1
ATOM 1701 C CA . ALA B 1 9 ? 3.098 0.854 -18.422 1 67.5 9 ALA B CA 1
ATOM 1702 C C . ALA B 1 9 ? 4.457 0.501 -19.016 1 67.5 9 ALA B C 1
ATOM 1704 O O . ALA B 1 9 ? 5.098 1.336 -19.656 1 67.5 9 ALA B O 1
ATOM 1705 N N . GLY B 1 10 ? 4.816 -0.716 -18.922 1 70.25 10 GLY B N 1
ATOM 1706 C CA . GLY B 1 10 ? 6.098 -1.15 -19.453 1 70.25 10 GLY B CA 1
ATOM 1707 C C . GLY B 1 10 ? 7.25 -0.94 -18.484 1 70.25 10 GLY B C 1
ATOM 1708 O O . GLY B 1 10 ? 7.059 -0.4 -17.391 1 70.25 10 GLY B O 1
ATOM 1709 N N . TYR B 1 11 ? 8.414 -1.343 -18.953 1 74.44 11 TYR B N 1
ATOM 1710 C CA . TYR B 1 11 ? 9.57 -1.365 -18.062 1 74.44 11 TYR B CA 1
ATOM 1711 C C . TYR B 1 11 ? 10.648 -0.406 -18.547 1 74.44 11 TYR B C 1
ATOM 1713 O O . TYR B 1 11 ? 11.703 -0.287 -17.922 1 74.44 11 TYR B O 1
ATOM 1721 N N . THR B 1 12 ? 10.367 0.244 -19.672 1 77.75 12 THR B N 1
ATOM 1722 C CA . THR B 1 12 ? 11.305 1.216 -20.219 1 77.75 12 THR B CA 1
ATOM 1723 C C . THR B 1 12 ? 10.656 2.596 -20.312 1 77.75 12 THR B C 1
ATOM 1725 O O . THR B 1 12 ? 9.438 2.717 -20.266 1 77.75 12 THR B O 1
ATOM 1728 N N . THR B 1 13 ? 11.523 3.57 -20.344 1 81.94 13 THR B N 1
ATOM 1729 C CA . THR B 1 13 ? 11.031 4.938 -20.484 1 81.94 13 THR B CA 1
ATOM 1730 C C . THR B 1 13 ? 10.188 5.086 -21.75 1 81.94 13 THR B C 1
ATOM 1732 O O . THR B 1 13 ? 9.148 5.754 -21.734 1 81.94 13 THR B O 1
ATOM 1735 N N . SER B 1 14 ? 10.594 4.434 -22.781 1 85.44 14 SER B N 1
ATOM 1736 C CA . SER B 1 14 ? 9.859 4.516 -24.031 1 85.44 14 SER B CA 1
ATOM 1737 C C . SER B 1 14 ? 8.492 3.854 -23.922 1 85.44 14 SER B C 1
ATOM 1739 O O . SER B 1 14 ? 7.488 4.395 -24.406 1 85.44 14 SER B O 1
ATOM 1741 N N . ALA B 1 15 ? 8.445 2.746 -23.344 1 83.44 15 ALA B N 1
ATOM 1742 C CA . ALA B 1 15 ? 7.172 2.055 -23.125 1 83.44 15 ALA B CA 1
ATOM 1743 C C . ALA B 1 15 ? 6.242 2.877 -22.234 1 83.44 15 ALA B C 1
ATOM 1745 O O . ALA B 1 15 ? 5.035 2.939 -22.484 1 83.44 15 ALA B O 1
ATOM 1746 N N . GLY B 1 16 ? 6.793 3.465 -21.234 1 83.94 16 GLY B N 1
ATOM 1747 C CA . GLY B 1 16 ? 6.016 4.332 -20.359 1 83.94 16 GLY B CA 1
ATOM 1748 C C . GLY B 1 16 ? 5.41 5.52 -21.094 1 83.94 16 GLY B C 1
ATOM 1749 O O . GLY B 1 16 ? 4.234 5.832 -20.906 1 83.94 16 GLY B O 1
ATOM 1750 N N . ARG B 1 17 ? 6.184 6.102 -21.906 1 87.75 17 ARG B N 1
ATOM 1751 C CA . ARG B 1 17 ? 5.703 7.242 -22.672 1 87.75 17 ARG B CA 1
ATOM 1752 C C . ARG B 1 17 ? 4.586 6.828 -23.625 1 87.75 17 ARG B C 1
ATOM 1754 O O . ARG B 1 17 ? 3.615 7.566 -23.812 1 87.75 17 ARG B O 1
ATOM 1761 N N . LYS B 1 18 ? 4.801 5.719 -24.188 1 87.62 18 LYS B N 1
ATOM 1762 C CA . LYS B 1 18 ? 3.762 5.195 -25.062 1 87.62 18 LYS B CA 1
ATOM 1763 C C . LYS B 1 18 ? 2.449 5 -24.312 1 87.62 18 LYS B C 1
ATOM 1765 O O . LYS B 1 18 ? 1.379 5.336 -24.828 1 87.62 18 LYS B O 1
ATOM 1770 N N . SER B 1 19 ? 2.561 4.453 -23.125 1 85.81 19 SER B N 1
ATOM 1771 C CA . SER B 1 19 ? 1.377 4.223 -22.297 1 85.81 19 SER B CA 1
ATOM 1772 C C . SER B 1 19 ? 0.679 5.535 -21.953 1 85.81 19 SER B C 1
ATOM 1774 O O . SER B 1 19 ? -0.551 5.598 -21.922 1 85.81 19 SER B O 1
ATOM 1776 N N . VAL B 1 20 ? 1.42 6.559 -21.734 1 88.12 20 VAL B N 1
ATOM 1777 C CA . VAL B 1 20 ? 0.879 7.883 -21.438 1 88.12 20 VAL B CA 1
ATOM 1778 C C . VAL B 1 20 ? 0.152 8.43 -22.656 1 88.12 20 VAL B C 1
ATOM 1780 O O . VAL B 1 20 ? -0.976 8.914 -22.547 1 88.12 20 VAL B O 1
ATOM 1783 N N . ARG B 1 21 ? 0.741 8.258 -23.781 1 88.88 21 ARG B N 1
ATOM 1784 C CA . ARG B 1 21 ? 0.158 8.75 -25.031 1 88.88 21 ARG B CA 1
ATOM 1785 C C . ARG B 1 21 ? -1.147 8.031 -25.344 1 88.88 21 ARG B C 1
ATOM 1787 O O . ARG B 1 21 ? -2.109 8.648 -25.812 1 88.88 21 ARG B O 1
ATOM 1794 N N . GLU B 1 22 ? -1.16 6.797 -25.125 1 85.38 22 GLU B N 1
ATOM 1795 C CA . GLU B 1 22 ? -2.35 5.996 -25.391 1 85.38 22 GLU B CA 1
ATOM 1796 C C . GLU B 1 22 ? -3.516 6.418 -24.5 1 85.38 22 GLU B C 1
ATOM 1798 O O . GLU B 1 22 ? -4.668 6.422 -24.938 1 85.38 22 GLU B O 1
ATOM 1803 N N . LEU B 1 23 ? -3.219 6.793 -23.328 1 84.69 23 LEU B N 1
ATOM 1804 C CA . LEU B 1 23 ? -4.258 7.227 -22.391 1 8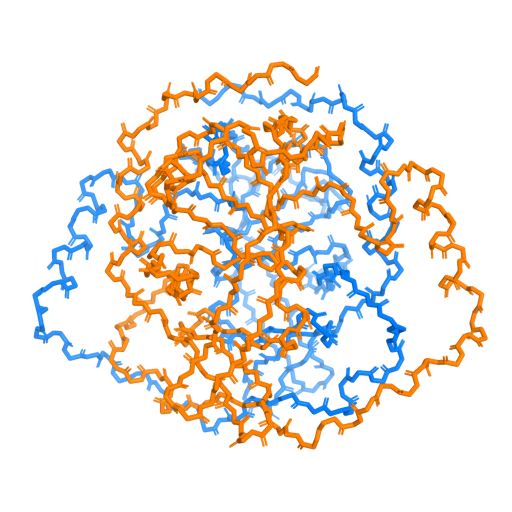4.69 23 LEU B CA 1
ATOM 1805 C C . LEU B 1 23 ? -4.805 8.594 -22.797 1 84.69 23 LEU B C 1
ATOM 1807 O O . LEU B 1 23 ? -5.98 8.883 -22.562 1 84.69 23 LEU B O 1
ATOM 1811 N N . GLU B 1 24 ? -3.951 9.375 -23.281 1 85.25 24 GLU B N 1
ATOM 1812 C CA . GLU B 1 24 ? -4.344 10.727 -23.656 1 85.25 24 GLU B CA 1
ATOM 1813 C C . GLU B 1 24 ? -5.207 10.727 -24.906 1 85.25 24 GLU B C 1
ATOM 1815 O O . GLU B 1 24 ? -5.992 11.648 -25.141 1 85.25 24 GLU B O 1
ATOM 1820 N N . LYS B 1 25 ? -5.027 9.703 -25.812 1 78.5 25 LYS B N 1
ATOM 1821 C CA . LYS B 1 25 ? -5.801 9.633 -27.047 1 78.5 25 LYS B CA 1
ATOM 1822 C C . LYS B 1 25 ? -7.242 9.211 -26.781 1 78.5 25 LYS B C 1
ATOM 1824 O O . LYS B 1 25 ? -7.73 8.242 -27.359 1 78.5 25 LYS B O 1
ATOM 1829 N N . GLU B 1 26 ? -8.133 9.836 -25.969 1 61.69 26 GLU B N 1
ATOM 1830 C CA . GLU B 1 26 ? -9.531 9.812 -25.547 1 61.69 26 GLU B CA 1
ATOM 1831 C C . GLU B 1 26 ? -10.25 8.578 -26.094 1 61.69 26 GLU B C 1
ATOM 1833 O O . GLU B 1 26 ? -11.242 8.125 -25.516 1 61.69 26 GLU B O 1
ATOM 1838 N N . ASP B 1 27 ? -10.023 8.109 -27.25 1 52.28 27 ASP B N 1
ATOM 1839 C CA . ASP B 1 27 ? -11.039 7.316 -27.953 1 52.28 27 ASP B CA 1
ATOM 1840 C C . ASP B 1 27 ? -11.117 5.906 -27.359 1 52.28 27 ASP B C 1
ATOM 1842 O O . ASP B 1 27 ? -11.672 5 -28 1 52.28 27 ASP B O 1
ATOM 1846 N N . ASN B 1 28 ? -10.383 5.754 -26.312 1 51.12 28 ASN B N 1
ATOM 1847 C CA . ASN B 1 28 ? -10.352 4.305 -26.141 1 51.12 28 ASN B CA 1
ATOM 1848 C C . ASN B 1 28 ? -11.547 3.805 -25.328 1 51.12 28 ASN B C 1
ATOM 1850 O O . ASN B 1 28 ? -11.844 4.336 -24.266 1 51.12 28 ASN B O 1
ATOM 1854 N N . ASN B 1 29 ? -12.484 3.223 -26.109 1 50.47 29 ASN B N 1
ATOM 1855 C CA . ASN B 1 29 ? -13.602 2.441 -25.578 1 50.47 29 ASN B CA 1
ATOM 1856 C C . ASN B 1 29 ? -13.156 1.502 -24.469 1 50.47 29 ASN B C 1
ATOM 1858 O O . ASN B 1 29 ? -12.336 0.609 -24.688 1 50.47 29 ASN B O 1
ATOM 1862 N N . PRO B 1 30 ? -13.32 1.973 -23.297 1 53.06 30 PRO B N 1
ATOM 1863 C CA . PRO B 1 30 ? -12.914 1.027 -22.25 1 53.06 30 PRO B CA 1
ATOM 1864 C C . PRO B 1 30 ? -13.367 -0.401 -22.547 1 53.06 30 PRO B C 1
ATOM 1866 O O . PRO B 1 30 ? -14.492 -0.613 -23.016 1 53.06 30 PRO B O 1
ATOM 1869 N N . LEU B 1 31 ? -12.578 -1.322 -22.812 1 51.22 31 LEU B N 1
ATOM 1870 C CA . LEU B 1 31 ? -12.969 -2.725 -22.922 1 51.22 31 LEU B CA 1
ATOM 1871 C C . LEU B 1 31 ? -13.945 -3.109 -21.812 1 51.22 31 LEU B C 1
ATOM 1873 O O . LEU B 1 31 ? -13.773 -2.697 -20.656 1 51.22 31 LEU B O 1
ATOM 1877 N N . LYS B 1 32 ? -15.18 -3.48 -22.281 1 46.69 32 LYS B N 1
ATOM 1878 C CA . LYS B 1 32 ? -16.25 -3.986 -21.438 1 46.69 32 LYS B CA 1
ATOM 1879 C C . LYS B 1 32 ? -15.789 -5.184 -20.609 1 46.69 32 LYS B C 1
ATOM 1881 O O . LYS B 1 32 ? -15.375 -6.203 -21.172 1 46.69 32 LYS B O 1
ATOM 1886 N N . ARG B 1 33 ? -15.102 -4.984 -19.484 1 53.53 33 ARG B N 1
ATOM 1887 C CA . ARG B 1 33 ? -14.867 -6.164 -18.656 1 53.53 33 ARG B CA 1
ATOM 1888 C C . ARG B 1 33 ? -16.188 -6.789 -18.203 1 53.53 33 ARG B C 1
ATOM 1890 O O . ARG B 1 33 ? -17.203 -6.102 -18.109 1 53.53 33 ARG B O 1
ATOM 1897 N N . ALA B 1 34 ? -16.141 -8.078 -18.172 1 49.53 34 ALA B N 1
ATOM 1898 C CA . ALA B 1 34 ? -17.25 -8.875 -17.656 1 49.53 34 ALA B CA 1
ATOM 1899 C C . ALA B 1 34 ? -17.75 -8.352 -16.312 1 49.53 34 ALA B C 1
ATOM 1901 O O . ALA B 1 34 ? -16.938 -8.047 -15.438 1 49.53 34 ALA B O 1
ATOM 1902 N N . ARG B 1 35 ? -18.859 -7.746 -16.375 1 53.19 35 ARG B N 1
ATOM 1903 C CA . ARG B 1 35 ? -19.562 -7.141 -15.25 1 53.19 35 ARG B CA 1
ATOM 1904 C C . ARG B 1 35 ? -19.719 -8.133 -14.102 1 53.19 35 ARG B C 1
ATOM 1906 O O . ARG B 1 35 ? -20.297 -9.203 -14.273 1 53.19 35 ARG B O 1
ATOM 1913 N N . ARG B 1 36 ? -18.734 -8.148 -13.164 1 61.16 36 ARG B N 1
ATOM 1914 C CA . ARG B 1 36 ? -19.109 -8.938 -11.992 1 61.16 36 ARG B CA 1
ATOM 1915 C C . ARG B 1 36 ? -20.078 -8.156 -11.102 1 61.16 36 ARG B C 1
ATOM 1917 O O . ARG B 1 36 ? -19.875 -6.969 -10.852 1 61.16 36 ARG B O 1
ATOM 1924 N N . GLU B 1 37 ? -21.219 -8.703 -10.93 1 65.69 37 GLU B N 1
ATOM 1925 C CA . GLU B 1 37 ? -22.344 -8.125 -10.219 1 65.69 37 GLU B CA 1
ATOM 1926 C C . GLU B 1 37 ? -22.094 -8.062 -8.719 1 65.69 37 GLU B C 1
ATOM 1928 O O . GLU B 1 37 ? -22.766 -7.332 -7.996 1 65.69 37 GLU B O 1
ATOM 1933 N N . GLU B 1 38 ? -20.922 -8.656 -8.367 1 80.38 38 GLU B N 1
ATOM 1934 C CA . GLU B 1 38 ? -20.781 -8.766 -6.922 1 80.38 38 GLU B CA 1
ATOM 1935 C C . GLU B 1 38 ? -20.312 -7.445 -6.312 1 80.38 38 GLU B C 1
ATOM 1937 O O . GLU B 1 38 ? -19.328 -6.863 -6.762 1 80.38 38 GLU B O 1
ATOM 1942 N N . VAL B 1 39 ? -21.141 -6.992 -5.305 1 89.38 39 VAL B N 1
ATOM 1943 C CA . VAL B 1 39 ? -20.797 -5.785 -4.555 1 89.38 39 VAL B CA 1
ATOM 1944 C C . VAL B 1 39 ? -19.859 -6.141 -3.406 1 89.38 39 VAL B C 1
ATOM 1946 O O . VAL B 1 39 ? -20.141 -7.047 -2.619 1 89.38 39 VAL B O 1
ATOM 1949 N N . ILE B 1 40 ? -18.734 -5.504 -3.418 1 94.19 40 ILE B N 1
ATOM 1950 C CA . ILE B 1 40 ? -17.797 -5.672 -2.311 1 94.19 40 ILE B CA 1
ATOM 1951 C C . ILE B 1 40 ? -18.016 -4.562 -1.283 1 94.19 40 ILE B C 1
ATOM 1953 O O . ILE B 1 40 ? -18.031 -3.381 -1.631 1 94.19 40 ILE B O 1
ATOM 1957 N N . TYR B 1 41 ? -18.203 -4.961 -0.042 1 94.88 41 TYR B N 1
ATOM 1958 C CA . TYR B 1 41 ? -18.484 -3.939 0.959 1 94.88 41 TYR B CA 1
ATOM 1959 C C . TYR B 1 41 ? -17.812 -4.273 2.287 1 94.88 41 TYR B C 1
ATOM 1961 O O . TYR B 1 41 ? -17.406 -5.418 2.516 1 94.88 41 TYR B O 1
ATOM 1969 N N . PHE B 1 42 ? -17.672 -3.305 3.15 1 94.69 42 PHE B N 1
ATOM 1970 C CA . PHE B 1 42 ? -17.172 -3.393 4.52 1 94.69 42 PHE B CA 1
ATOM 1971 C C . PHE B 1 42 ? -18.188 -2.793 5.496 1 94.69 42 PHE B C 1
ATOM 1973 O O . PHE B 1 42 ? -18.797 -1.762 5.211 1 94.69 42 PHE B O 1
ATOM 1980 N N . THR B 1 43 ? -18.359 -3.525 6.562 1 88.88 43 THR B N 1
ATOM 1981 C CA . THR B 1 43 ? -19.297 -3.102 7.605 1 88.88 43 THR B CA 1
ATOM 1982 C C . THR B 1 43 ? -18.641 -3.189 8.977 1 88.88 43 THR B C 1
ATOM 1984 O O . THR B 1 43 ? -17.469 -3.582 9.094 1 88.88 43 THR B O 1
ATOM 1987 N N . GLU B 1 44 ? -19.422 -2.861 9.953 1 84.62 44 GLU B N 1
ATOM 1988 C CA . GLU B 1 44 ? -18.938 -2.947 11.328 1 84.62 44 GLU B CA 1
ATOM 1989 C C . GLU B 1 44 ? -18.703 -4.398 11.734 1 84.62 44 GLU B C 1
ATOM 1991 O O . GLU B 1 44 ? -17.906 -4.668 12.641 1 84.62 44 GLU B O 1
ATOM 1996 N N . ASP B 1 45 ? -19.297 -5.309 11.055 1 83.94 45 ASP B N 1
ATOM 1997 C CA . ASP B 1 45 ? -19.094 -6.723 11.344 1 83.94 45 ASP B CA 1
ATOM 1998 C C . ASP B 1 45 ? -17.672 -7.152 11.008 1 83.94 45 ASP B C 1
ATOM 2000 O O . ASP B 1 45 ? -17.156 -8.133 11.562 1 83.94 45 ASP B O 1
ATOM 2004 N N . ASP B 1 46 ? -17.031 -6.367 10.195 1 88.94 46 ASP B N 1
ATOM 2005 C CA . ASP B 1 46 ? -15.695 -6.719 9.742 1 88.94 46 ASP B CA 1
ATOM 2006 C C . ASP B 1 46 ? -14.648 -6.336 10.781 1 88.94 46 ASP B C 1
ATOM 2008 O O . ASP B 1 46 ? -13.484 -6.73 10.672 1 88.94 46 ASP B O 1
ATOM 2012 N N . ILE B 1 47 ? -15.047 -5.578 11.781 1 87.31 47 ILE B N 1
ATOM 2013 C CA . ILE B 1 47 ? -14.047 -5.113 12.734 1 87.31 47 ILE B CA 1
ATOM 2014 C C . ILE B 1 47 ? -14.094 -5.98 13.992 1 87.31 47 ILE B C 1
ATOM 2016 O O . ILE B 1 47 ? -13.336 -5.746 14.938 1 87.31 47 ILE B O 1
ATOM 2020 N N . ARG B 1 48 ? -14.898 -6.973 13.953 1 82.38 48 ARG B N 1
ATOM 2021 C CA . ARG B 1 48 ? -15 -7.848 15.125 1 82.38 48 ARG B CA 1
ATOM 2022 C C . ARG B 1 48 ? -13.656 -8.516 15.422 1 82.38 48 ARG B C 1
ATOM 2024 O O . ARG B 1 48 ? -13.008 -9.039 14.516 1 82.38 48 ARG B O 1
ATOM 2031 N N . GLY B 1 49 ? -13.242 -8.422 16.703 1 85.5 49 GLY B N 1
ATOM 2032 C CA . GLY B 1 49 ? -12.016 -9.07 17.156 1 85.5 49 GLY B CA 1
ATOM 2033 C C . GLY B 1 49 ? -10.781 -8.195 17 1 85.5 49 GLY B C 1
ATOM 2034 O O . GLY B 1 49 ? -9.688 -8.578 17.391 1 85.5 49 GLY B O 1
ATOM 2035 N N . ILE B 1 50 ? -10.992 -7.055 16.469 1 90.19 50 ILE B N 1
ATOM 2036 C CA . ILE B 1 50 ? -9.875 -6.141 16.266 1 90.19 50 ILE B CA 1
ATOM 2037 C C . ILE B 1 50 ? -9.812 -5.133 17.406 1 90.19 50 ILE B C 1
ATOM 2039 O O . ILE B 1 50 ? -10.844 -4.582 17.812 1 90.19 50 ILE B O 1
ATOM 2043 N N . GLN B 1 51 ? -8.672 -4.953 17.906 1 88.5 51 GLN B N 1
ATOM 2044 C CA . GLN B 1 51 ? -8.469 -3.965 18.969 1 88.5 51 GLN B CA 1
ATOM 2045 C C . GLN B 1 51 ? -8.18 -2.586 18.375 1 88.5 51 GLN B C 1
ATOM 2047 O O . GLN B 1 51 ? -7.281 -2.434 17.547 1 88.5 51 GLN B O 1
ATOM 2052 N N . TYR B 1 52 ? -8.992 -1.646 18.812 1 87.81 52 TYR B N 1
ATOM 2053 C CA . TYR B 1 52 ? -8.805 -0.272 18.359 1 87.81 52 TYR B CA 1
ATOM 2054 C C . TYR B 1 52 ? -8.391 0.632 19.516 1 87.81 52 TYR B C 1
ATOM 2056 O O . TYR B 1 52 ? -8.75 0.38 20.656 1 87.81 52 TYR B O 1
ATOM 2064 N N . PRO B 1 53 ? -7.711 1.708 19.219 1 86.12 53 PRO B N 1
ATOM 2065 C CA . PRO B 1 53 ? -7.168 2.113 17.922 1 86.12 53 PRO B CA 1
ATOM 2066 C C . PRO B 1 53 ? -5.969 1.272 17.5 1 86.12 53 PRO B C 1
ATOM 2068 O O . PRO B 1 53 ? -5.285 0.69 18.344 1 86.12 53 PRO B O 1
ATOM 2071 N N . HIS B 1 54 ? -5.824 1.145 16.094 1 88.12 54 HIS B N 1
ATOM 2072 C CA . HIS B 1 54 ? -4.625 0.489 15.586 1 88.12 54 HIS B CA 1
ATOM 2073 C C . HIS B 1 54 ? -4.176 1.111 14.266 1 88.12 54 HIS B C 1
ATOM 2075 O O . HIS B 1 54 ? -4.914 1.895 13.664 1 88.12 54 HIS B O 1
ATOM 2081 N N . ASP B 1 55 ? -2.955 0.802 13.859 1 86.69 55 ASP B N 1
ATOM 2082 C CA . ASP B 1 55 ? -2.422 1.156 12.547 1 86.69 55 ASP B CA 1
ATOM 2083 C C . ASP B 1 55 ? -1.635 -0.004 11.938 1 86.69 55 ASP B C 1
ATOM 2085 O O . ASP B 1 55 ? -0.616 0.208 11.281 1 86.69 55 ASP B O 1
ATOM 2089 N N . ASP B 1 56 ? -2.107 -1.157 12.242 1 91.12 56 ASP B N 1
ATOM 2090 C CA . ASP B 1 56 ? -1.447 -2.367 11.758 1 91.12 56 ASP B CA 1
ATOM 2091 C C . ASP B 1 56 ? -1.544 -2.482 10.242 1 91.12 56 ASP B C 1
ATOM 2093 O O . ASP B 1 56 ? -2.547 -2.082 9.648 1 91.12 56 ASP B O 1
ATOM 2097 N N . VAL B 1 57 ? -0.494 -3.002 9.688 1 93.31 57 VAL B N 1
ATOM 2098 C CA . VAL B 1 57 ? -0.544 -3.344 8.266 1 93.31 57 VAL B CA 1
ATOM 2099 C C . VAL B 1 57 ? -1.364 -4.617 8.07 1 93.31 57 VAL B C 1
ATOM 2101 O O . VAL B 1 57 ? -1.612 -5.355 9.023 1 93.31 57 VAL B O 1
ATOM 2104 N N . LEU B 1 58 ? -1.816 -4.777 6.855 1 96 58 LEU B N 1
ATOM 2105 C CA . LEU B 1 58 ? -2.557 -5.996 6.551 1 96 58 LEU B CA 1
ATOM 2106 C C . LEU B 1 58 ? -1.607 -7.125 6.164 1 96 58 LEU B C 1
ATOM 2108 O O . LEU B 1 58 ? -0.892 -7.027 5.164 1 96 58 LEU B O 1
ATOM 2112 N N . VAL B 1 59 ? -1.554 -8.102 6.996 1 96.12 59 VAL B N 1
ATOM 2113 C CA . VAL B 1 59 ? -0.778 -9.32 6.773 1 96.12 59 VAL B CA 1
ATOM 2114 C C . VAL B 1 59 ? -1.717 -10.516 6.664 1 96.12 59 VAL B C 1
ATOM 2116 O O . VAL B 1 59 ? -2.537 -10.75 7.555 1 96.12 59 VAL B O 1
ATOM 2119 N N . VAL B 1 60 ? -1.565 -11.219 5.543 1 96.69 60 VAL B N 1
ATOM 2120 C CA . VAL B 1 60 ? -2.492 -12.32 5.297 1 96.69 60 VAL B CA 1
ATOM 2121 C C . VAL B 1 60 ? -1.714 -13.609 5.074 1 96.69 60 VAL B C 1
ATOM 2123 O O . VAL B 1 60 ? -0.49 -13.641 5.223 1 96.69 60 VAL B O 1
ATOM 2126 N N . ARG B 1 61 ? -2.516 -14.641 4.867 1 95.12 61 ARG B N 1
ATOM 2127 C CA . ARG B 1 61 ? -1.975 -15.953 4.512 1 95.12 61 ARG B CA 1
ATOM 2128 C C . ARG B 1 61 ? -2.6 -16.469 3.225 1 95.12 61 ARG B C 1
ATOM 2130 O O . ARG B 1 61 ? -3.746 -16.141 2.908 1 95.12 61 ARG B O 1
ATOM 2137 N N . LEU B 1 62 ? -1.813 -17.156 2.484 1 92.88 62 LEU B N 1
ATOM 2138 C CA . LEU B 1 62 ? -2.305 -17.812 1.28 1 92.88 62 LEU B CA 1
ATOM 2139 C C . LEU B 1 62 ? -1.743 -19.234 1.167 1 92.88 62 LEU B C 1
ATOM 2141 O O . LEU B 1 62 ? -0.767 -19.562 1.84 1 92.88 62 LEU B O 1
ATOM 2145 N N . LEU B 1 63 ? -2.473 -19.969 0.377 1 88.56 63 LEU B N 1
ATOM 2146 C CA . LEU B 1 63 ? -1.967 -21.297 0.057 1 88.56 63 LEU B CA 1
ATOM 2147 C C . LEU B 1 63 ? -1.253 -21.297 -1.291 1 88.56 63 LEU B C 1
ATOM 2149 O O . LEU B 1 63 ? -1.714 -20.672 -2.242 1 88.56 63 LEU B O 1
ATOM 2153 N N . SER B 1 64 ? -0.145 -21.844 -1.344 1 87.81 64 SER B N 1
ATOM 2154 C CA . SER B 1 64 ? 0.595 -22.078 -2.578 1 87.81 64 SER B CA 1
ATOM 2155 C C . SER B 1 64 ? 1.163 -23.5 -2.613 1 87.81 64 SER B C 1
ATOM 2157 O O . SER B 1 64 ? 2.004 -23.859 -1.787 1 87.81 64 SER B O 1
ATOM 2159 N N . ASN B 1 65 ? 0.618 -24.203 -3.662 1 82.31 65 ASN B N 1
ATOM 2160 C CA . ASN B 1 65 ? 0.915 -25.625 -3.68 1 82.31 65 ASN B CA 1
ATOM 2161 C C . ASN B 1 65 ? 0.593 -26.281 -2.34 1 82.31 65 ASN B C 1
ATOM 2163 O O . ASN B 1 65 ? -0.541 -26.203 -1.863 1 82.31 65 ASN B O 1
ATOM 2167 N N . ASP B 1 66 ? 1.428 -26.906 -1.683 1 83.25 66 ASP B N 1
ATOM 2168 C CA . ASP B 1 66 ? 1.168 -27.625 -0.437 1 83.25 66 ASP B CA 1
ATOM 2169 C C . ASP B 1 66 ? 1.669 -26.844 0.767 1 83.25 66 ASP B C 1
ATOM 2171 O O . ASP B 1 66 ? 1.782 -27.375 1.869 1 83.25 66 ASP B O 1
ATOM 2175 N N . PHE B 1 67 ? 1.822 -25.531 0.45 1 89.38 67 PHE B N 1
ATOM 2176 C CA . PHE B 1 67 ? 2.369 -24.719 1.535 1 89.38 67 PHE B CA 1
ATOM 2177 C C . PHE B 1 67 ? 1.392 -23.625 1.939 1 89.38 67 PHE B C 1
ATOM 2179 O O . PHE B 1 67 ? 0.765 -23 1.084 1 89.38 67 PHE B O 1
ATOM 2186 N N . ARG B 1 68 ? 1.279 -23.484 3.217 1 90.81 68 ARG B N 1
ATOM 2187 C CA . ARG B 1 68 ? 0.611 -22.312 3.775 1 90.81 68 ARG B CA 1
ATOM 2188 C C . ARG B 1 68 ? 1.609 -21.203 4.055 1 90.81 68 ARG B C 1
ATOM 2190 O O . ARG B 1 68 ? 2.367 -21.266 5.023 1 90.81 68 ARG B O 1
ATOM 2197 N N . VAL B 1 69 ? 1.612 -20.266 3.189 1 93.25 69 VAL B N 1
ATOM 2198 C CA . VAL B 1 69 ? 2.549 -19.156 3.338 1 93.25 69 VAL B CA 1
ATOM 2199 C C . VAL B 1 69 ? 1.956 -18.094 4.266 1 93.25 69 VAL B C 1
ATOM 2201 O O . VAL B 1 69 ? 0.904 -17.516 3.973 1 93.25 69 VAL B O 1
ATOM 2204 N N . LYS B 1 70 ? 2.604 -17.844 5.359 1 95.19 70 LYS B N 1
ATOM 2205 C CA . LYS B 1 70 ? 2.17 -16.844 6.332 1 95.19 70 LYS B CA 1
ATOM 2206 C C . LYS B 1 70 ? 2.963 -15.547 6.18 1 95.19 70 LYS B C 1
ATOM 2208 O O . LYS B 1 70 ? 3.818 -15.438 5.297 1 95.19 70 LYS B O 1
ATOM 2213 N N . ARG B 1 71 ? 2.562 -14.547 6.871 1 95.88 71 ARG B N 1
ATOM 2214 C CA . ARG B 1 71 ? 3.26 -13.266 6.938 1 95.88 71 ARG B CA 1
ATOM 2215 C C . ARG B 1 71 ? 3.418 -12.656 5.551 1 95.88 71 ARG B C 1
ATOM 2217 O O . ARG B 1 71 ? 4.52 -12.266 5.156 1 95.88 71 ARG B O 1
ATOM 2224 N N . ILE B 1 72 ? 2.32 -12.656 4.871 1 96.69 72 ILE B N 1
ATOM 2225 C CA . ILE B 1 72 ? 2.287 -11.992 3.572 1 96.69 72 ILE B CA 1
ATOM 2226 C C . ILE B 1 72 ? 1.788 -10.562 3.734 1 96.69 72 ILE B C 1
ATOM 2228 O O . ILE B 1 72 ? 0.634 -10.336 4.105 1 96.69 72 ILE B O 1
ATOM 2232 N N . LEU B 1 73 ? 2.66 -9.633 3.477 1 95.81 73 LEU B N 1
ATOM 2233 C CA . LEU B 1 73 ? 2.289 -8.227 3.533 1 95.81 73 LEU B CA 1
ATOM 2234 C C . LEU B 1 73 ? 1.5 -7.816 2.293 1 95.81 73 LEU B C 1
ATOM 2236 O O . LEU B 1 73 ? 1.928 -8.078 1.167 1 95.81 73 LEU B O 1
ATOM 2240 N N . VAL B 1 74 ? 0.333 -7.227 2.463 1 96.44 74 VAL B N 1
ATOM 2241 C CA . VAL B 1 74 ? -0.417 -6.664 1.344 1 96.44 74 VAL B CA 1
ATOM 2242 C C . VAL B 1 74 ? 0.058 -5.242 1.064 1 96.44 74 VAL B C 1
ATOM 2244 O O . VAL B 1 74 ? -0.03 -4.367 1.933 1 96.44 74 VAL B O 1
ATOM 2247 N N . ASP B 1 75 ? 0.608 -5.074 -0.085 1 93.69 75 ASP B N 1
ATOM 2248 C CA . ASP B 1 75 ? 1.14 -3.77 -0.467 1 93.69 75 ASP B CA 1
ATOM 2249 C C . ASP B 1 75 ? 0.587 -3.326 -1.82 1 93.69 75 ASP B C 1
ATOM 2251 O O . ASP B 1 75 ? 1.222 -3.541 -2.855 1 93.69 75 ASP B O 1
ATOM 2255 N N . TYR B 1 76 ? -0.461 -2.586 -1.812 1 90.31 76 TYR B N 1
ATOM 2256 C CA . TYR B 1 76 ? -1.149 -2.195 -3.037 1 90.31 76 TYR B CA 1
ATOM 2257 C C . TYR B 1 76 ? -0.336 -1.168 -3.814 1 90.31 76 TYR B C 1
ATOM 2259 O O . TYR B 1 76 ? -0.647 -0.866 -4.969 1 90.31 76 TYR B O 1
ATOM 2267 N N . SER B 1 77 ? 0.673 -0.655 -3.191 1 91.12 77 SER B N 1
ATOM 2268 C CA . SER B 1 77 ? 1.505 0.31 -3.904 1 91.12 77 SER B CA 1
ATOM 2269 C C . SER B 1 77 ? 2.648 -0.382 -4.637 1 91.12 77 SER B C 1
ATOM 2271 O O . SER B 1 77 ? 3.348 0.243 -5.438 1 91.12 77 SER B O 1
ATOM 2273 N N . SER B 1 78 ? 2.803 -1.641 -4.367 1 91.75 78 SER B N 1
ATOM 2274 C CA . SER B 1 78 ? 3.855 -2.402 -5.031 1 91.75 78 SER B CA 1
ATOM 2275 C C . SER B 1 78 ? 3.428 -2.84 -6.43 1 91.75 78 SER B C 1
ATOM 2277 O O . SER B 1 78 ? 2.336 -3.383 -6.605 1 91.75 78 SER B O 1
ATOM 2279 N N . SER B 1 79 ? 4.312 -2.631 -7.359 1 90.31 79 SER B N 1
ATOM 2280 C CA . SER B 1 79 ? 4.008 -2.988 -8.742 1 90.31 79 SER B CA 1
ATOM 2281 C C . SER B 1 79 ? 4.277 -4.465 -9.008 1 90.31 79 SER B C 1
ATOM 2283 O O . SER B 1 79 ? 4.043 -4.961 -10.109 1 90.31 79 SER B O 1
ATOM 2285 N N . THR B 1 80 ? 4.738 -5.152 -8.023 1 91.38 80 THR B N 1
ATOM 2286 C CA . THR B 1 80 ? 5.09 -6.555 -8.195 1 91.38 80 THR B CA 1
ATOM 2287 C C . THR B 1 80 ? 4.789 -7.352 -6.934 1 91.38 80 THR B C 1
ATOM 2289 O O . THR B 1 80 ? 4.598 -6.773 -5.859 1 91.38 80 THR B O 1
ATOM 2292 N N . ASN B 1 81 ? 4.637 -8.633 -7.148 1 94.12 81 ASN B N 1
ATOM 2293 C CA . ASN B 1 81 ? 4.676 -9.57 -6.027 1 94.12 81 ASN B CA 1
ATOM 2294 C C . ASN B 1 81 ? 6.105 -9.969 -5.676 1 94.12 81 ASN B C 1
ATOM 2296 O O . ASN B 1 81 ? 6.934 -10.18 -6.566 1 94.12 81 ASN B O 1
ATOM 2300 N N . ILE B 1 82 ? 6.359 -10.086 -4.414 1 95 82 ILE B N 1
ATOM 2301 C CA . ILE B 1 82 ? 7.707 -10.43 -3.979 1 95 82 ILE B CA 1
ATOM 2302 C C . ILE B 1 82 ? 7.668 -11.695 -3.125 1 95 82 ILE B C 1
ATOM 2304 O O . ILE B 1 82 ? 6.785 -11.852 -2.281 1 95 82 ILE B O 1
ATOM 2308 N N . LEU B 1 83 ? 8.531 -12.57 -3.393 1 95.69 83 LEU B N 1
ATOM 2309 C CA . LEU B 1 83 ? 8.844 -13.711 -2.541 1 95.69 83 LEU B CA 1
ATOM 2310 C C . LEU B 1 83 ? 10.258 -13.602 -1.975 1 95.69 83 LEU B C 1
ATOM 2312 O O . LEU B 1 83 ? 11.227 -13.555 -2.729 1 95.69 83 LEU B O 1
ATOM 2316 N N . PHE B 1 84 ? 10.336 -13.523 -0.663 1 95 84 PHE B N 1
ATOM 2317 C CA . PHE B 1 84 ? 11.664 -13.398 -0.067 1 95 84 PHE B CA 1
ATOM 2318 C C . PHE B 1 84 ? 12.391 -14.734 -0.096 1 95 84 PHE B C 1
ATOM 2320 O O . PHE B 1 84 ? 11.766 -15.797 0.002 1 95 84 PHE B O 1
ATOM 2327 N N . LEU B 1 85 ? 13.688 -14.664 -0.154 1 95.44 85 LEU B N 1
ATOM 2328 C CA . LEU B 1 85 ? 14.539 -15.812 -0.422 1 95.44 85 LEU B CA 1
ATOM 2329 C C . LEU B 1 85 ? 14.305 -16.906 0.612 1 95.44 85 LEU B C 1
ATOM 2331 O O . LEU B 1 85 ? 14.258 -18.094 0.267 1 95.44 85 LEU B O 1
ATOM 2335 N N . GLU B 1 86 ? 14.172 -16.547 1.857 1 94.5 86 GLU B N 1
ATOM 2336 C CA . GLU B 1 86 ? 13.961 -17.547 2.896 1 94.5 86 GLU B CA 1
ATOM 2337 C C . GLU B 1 86 ? 12.672 -18.328 2.656 1 94.5 86 GLU B C 1
ATOM 2339 O O . GLU B 1 86 ? 12.641 -19.547 2.818 1 94.5 86 GLU B O 1
ATOM 2344 N N . ALA B 1 87 ? 11.617 -17.688 2.283 1 95.19 87 ALA B N 1
ATOM 2345 C CA . ALA B 1 87 ? 10.352 -18.359 1.967 1 95.19 87 ALA B CA 1
ATOM 2346 C C . ALA B 1 87 ? 10.477 -19.203 0.709 1 95.19 87 ALA B C 1
ATOM 2348 O O . ALA B 1 87 ? 9.961 -20.328 0.656 1 95.19 87 ALA B O 1
ATOM 2349 N N . PHE B 1 88 ? 11.164 -18.703 -0.272 1 96.12 88 PHE B N 1
ATOM 2350 C CA . PHE B 1 88 ? 11.453 -19.406 -1.513 1 96.12 88 PHE B CA 1
ATOM 2351 C C . PHE B 1 88 ? 12.109 -20.75 -1.227 1 96.12 88 PHE B C 1
ATOM 2353 O O . PHE B 1 88 ? 11.68 -21.781 -1.754 1 96.12 88 PHE B O 1
ATOM 2360 N N . LYS B 1 89 ? 13.047 -20.719 -0.317 1 95.5 89 LYS B N 1
ATOM 2361 C CA . LYS B 1 89 ? 13.758 -21.938 0.064 1 95.5 89 LYS B CA 1
ATOM 2362 C C . LYS B 1 89 ? 12.859 -22.875 0.865 1 95.5 89 LYS B C 1
ATOM 2364 O O . LYS B 1 89 ? 12.859 -24.078 0.643 1 95.5 89 LYS B O 1
ATOM 2369 N N . ARG B 1 90 ? 12.062 -22.344 1.727 1 94.56 90 ARG B N 1
ATOM 2370 C CA . ARG B 1 90 ? 11.18 -23.141 2.566 1 94.56 90 ARG B CA 1
ATOM 2371 C C . ARG B 1 90 ? 10.117 -23.844 1.727 1 94.56 90 ARG B C 1
ATOM 2373 O O . ARG B 1 90 ? 9.625 -24.906 2.102 1 94.56 90 ARG B O 1
ATOM 2380 N N . MET B 1 91 ? 9.805 -23.281 0.599 1 94.5 91 MET B N 1
ATOM 2381 C CA . MET B 1 91 ? 8.836 -23.859 -0.321 1 94.5 91 MET B CA 1
ATOM 2382 C C . MET B 1 91 ? 9.484 -24.906 -1.205 1 94.5 91 MET B C 1
ATOM 2384 O O . MET B 1 91 ? 8.883 -25.375 -2.174 1 94.5 91 MET B O 1
ATOM 2388 N N . GLU B 1 92 ? 10.742 -25.172 -0.958 1 94.12 92 GLU B N 1
ATOM 2389 C CA . GLU B 1 92 ? 11.516 -26.219 -1.638 1 94.12 92 GLU B CA 1
ATOM 2390 C C . GLU B 1 92 ? 11.719 -25.875 -3.109 1 94.12 92 GLU B C 1
ATOM 2392 O O . GLU B 1 92 ? 11.672 -26.75 -3.971 1 94.12 92 GLU B O 1
ATOM 2397 N N . LEU B 1 93 ? 11.805 -24.578 -3.34 1 94.12 93 LEU B N 1
ATOM 2398 C CA . LEU B 1 93 ? 12.18 -24.078 -4.656 1 94.12 93 LEU B CA 1
ATOM 2399 C C . LEU B 1 93 ? 13.672 -23.781 -4.719 1 94.12 93 LEU B C 1
ATOM 2401 O O . LEU B 1 93 ? 14.312 -23.578 -3.686 1 94.12 93 LEU B O 1
ATOM 2405 N N . ASP B 1 94 ? 14.211 -23.781 -5.953 1 94.06 94 ASP B N 1
ATOM 2406 C CA . ASP B 1 94 ? 15.641 -23.531 -6.102 1 94.06 94 ASP B CA 1
ATOM 2407 C C . ASP B 1 94 ? 15.93 -22.781 -7.398 1 94.06 94 ASP B C 1
ATOM 2409 O O . ASP B 1 94 ? 15.016 -22.234 -8.023 1 94.06 94 ASP B O 1
ATOM 2413 N N . GLU B 1 95 ? 17.188 -22.641 -7.688 1 93.19 95 GLU B N 1
ATOM 2414 C CA . GLU B 1 95 ? 17.656 -21.812 -8.789 1 93.19 95 GLU B CA 1
ATOM 2415 C C . GLU B 1 95 ? 17.094 -22.297 -10.125 1 93.19 95 GLU B C 1
ATOM 2417 O O . GLU B 1 95 ? 16.906 -21.5 -11.047 1 93.19 95 GLU B O 1
ATOM 2422 N N . THR B 1 96 ? 16.812 -23.531 -10.18 1 95.38 96 THR B N 1
ATOM 2423 C CA . THR B 1 96 ? 16.297 -24.078 -11.438 1 95.38 96 THR B CA 1
ATOM 2424 C C . THR B 1 96 ? 14.859 -23.625 -11.68 1 95.38 96 THR B C 1
ATOM 2426 O O . THR B 1 96 ? 14.359 -23.703 -12.805 1 95.38 96 THR B O 1
ATOM 2429 N N . ASP B 1 97 ? 14.258 -23.188 -10.602 1 94.62 97 ASP B N 1
ATOM 2430 C CA . ASP B 1 97 ? 12.883 -22.703 -10.711 1 94.62 97 ASP B CA 1
ATOM 2431 C C . ASP B 1 97 ? 12.859 -21.219 -11.078 1 94.62 97 ASP B C 1
ATOM 2433 O O . ASP B 1 97 ? 11.805 -20.688 -11.422 1 94.62 97 ASP B O 1
ATOM 2437 N N . LEU B 1 98 ? 14.055 -20.578 -11.039 1 95.44 98 LEU B N 1
ATOM 2438 C CA . LEU B 1 98 ? 14.125 -19.141 -11.242 1 95.44 98 LEU B CA 1
ATOM 2439 C C . LEU B 1 98 ? 14.289 -18.797 -12.719 1 95.44 98 LEU B C 1
ATOM 2441 O O . LEU B 1 98 ? 15.133 -19.391 -13.406 1 95.44 98 LEU B O 1
ATOM 2445 N N . GLN B 1 99 ? 13.438 -17.906 -13.156 1 96.06 99 GLN B N 1
ATOM 2446 C CA . GLN B 1 99 ? 13.633 -17.281 -14.469 1 96.06 99 GLN B CA 1
ATOM 2447 C C . GLN B 1 99 ? 14.375 -15.961 -14.336 1 96.06 99 GLN B C 1
ATOM 2449 O O . GLN B 1 99 ? 14.086 -15.156 -13.445 1 96.06 99 GLN B O 1
ATOM 2454 N N . PRO B 1 100 ? 15.273 -15.766 -15.234 1 91.81 100 PRO B N 1
ATOM 2455 C CA . PRO B 1 100 ? 16.031 -14.516 -15.164 1 91.81 100 PRO B CA 1
ATOM 2456 C C . PRO B 1 100 ? 15.172 -13.289 -15.445 1 91.81 100 PRO B C 1
ATOM 2458 O O . PRO B 1 100 ? 14.258 -13.344 -16.266 1 91.81 100 PRO B O 1
ATOM 2461 N N . ILE B 1 101 ? 15.492 -12.258 -14.641 1 86 101 ILE B N 1
ATOM 2462 C CA . ILE B 1 101 ? 14.852 -10.969 -14.859 1 86 101 ILE B CA 1
ATOM 2463 C C . ILE B 1 101 ? 15.898 -9.859 -14.773 1 86 101 ILE B C 1
ATOM 2465 O O . ILE B 1 101 ? 16.766 -9.875 -13.891 1 86 101 ILE B O 1
ATOM 2469 N N . ASP B 1 102 ? 15.797 -8.891 -15.648 1 79.31 102 ASP B N 1
ATOM 2470 C CA . ASP B 1 102 ? 16.828 -7.867 -15.711 1 79.31 102 ASP B CA 1
ATOM 2471 C C . ASP B 1 102 ? 16.297 -6.516 -15.258 1 79.31 102 ASP B C 1
ATOM 2473 O O . ASP B 1 102 ? 17.031 -5.531 -15.211 1 79.31 102 ASP B O 1
ATOM 2477 N N . ILE B 1 103 ? 15.125 -6.449 -14.883 1 78.81 103 ILE B N 1
ATOM 2478 C CA . ILE B 1 103 ? 14.578 -5.16 -14.477 1 78.81 103 ILE B CA 1
ATOM 2479 C C . ILE B 1 103 ? 14.625 -5.039 -12.953 1 78.81 103 ILE B C 1
ATOM 2481 O O . ILE B 1 103 ? 14.047 -5.859 -12.242 1 78.81 103 ILE B O 1
ATOM 2485 N N . PRO B 1 104 ? 15.297 -4.074 -12.477 1 83.75 104 PRO B N 1
ATOM 2486 C CA . PRO B 1 104 ? 15.414 -3.902 -11.023 1 83.75 104 PRO B CA 1
ATOM 2487 C C . PRO B 1 104 ? 14.148 -3.328 -10.398 1 83.75 104 PRO B C 1
ATOM 2489 O O . PRO B 1 104 ? 13.281 -2.816 -11.109 1 83.75 104 PRO B O 1
ATOM 2492 N N . LEU B 1 105 ? 14.078 -3.559 -9.086 1 85.38 105 LEU B N 1
ATOM 2493 C CA . LEU B 1 105 ? 13.07 -2.875 -8.273 1 85.38 105 LEU B CA 1
ATOM 2494 C C . LEU B 1 105 ? 13.586 -1.522 -7.797 1 85.38 105 LEU B C 1
ATOM 2496 O O . LEU B 1 105 ? 14.766 -1.386 -7.457 1 85.38 105 LEU B O 1
ATOM 2500 N N . VAL B 1 106 ? 12.688 -0.581 -7.805 1 82.56 106 VAL B N 1
ATOM 2501 C CA . VAL B 1 106 ? 13.047 0.739 -7.293 1 82.56 106 VAL B CA 1
ATOM 2502 C C . VAL B 1 106 ? 12.203 1.061 -6.062 1 82.56 106 VAL B C 1
ATOM 2504 O O . VAL B 1 106 ? 10.977 0.928 -6.09 1 82.56 106 VAL B O 1
ATOM 2507 N N . CYS B 1 107 ? 12.852 1.455 -4.988 1 81.81 107 CYS B N 1
ATOM 2508 C CA . CYS B 1 107 ? 12.18 1.839 -3.75 1 81.81 107 CYS B CA 1
ATOM 2509 C C . CYS B 1 107 ? 11.75 3.299 -3.795 1 81.81 107 CYS B C 1
ATOM 2511 O O . CYS B 1 107 ? 12.117 4.031 -4.715 1 81.81 107 CYS B O 1
ATOM 2513 N N . PHE B 1 108 ? 10.977 3.719 -2.789 1 78.06 108 PHE B N 1
ATOM 2514 C CA . PHE B 1 108 ? 10.398 5.059 -2.779 1 78.06 108 PHE B CA 1
ATOM 2515 C C . PHE B 1 108 ? 11.5 6.117 -2.742 1 78.06 108 PHE B C 1
ATOM 2517 O O . PHE B 1 108 ? 11.305 7.238 -3.217 1 78.06 108 PHE B O 1
ATOM 2524 N N . ASN B 1 109 ? 12.617 5.672 -2.203 1 77.19 109 ASN B N 1
ATOM 2525 C CA . ASN B 1 109 ? 13.719 6.629 -2.076 1 77.19 109 ASN B CA 1
ATOM 2526 C C . ASN B 1 109 ? 14.688 6.527 -3.248 1 77.19 109 ASN B C 1
ATOM 2528 O O . ASN B 1 109 ? 15.773 7.102 -3.207 1 77.19 109 ASN B O 1
ATOM 2532 N N . GLY B 1 110 ? 14.406 5.668 -4.23 1 76.81 110 GLY B N 1
ATOM 2533 C CA . GLY B 1 110 ? 15.219 5.559 -5.43 1 76.81 110 GLY B CA 1
ATOM 2534 C C . GLY B 1 110 ? 16.203 4.402 -5.375 1 76.81 110 GLY B C 1
ATOM 2535 O O . GLY B 1 110 ? 16.844 4.082 -6.375 1 76.81 110 GLY B O 1
ATOM 2536 N N . GLU B 1 111 ? 16.344 3.822 -4.242 1 79.31 111 GLU B N 1
ATOM 2537 C CA . GLU B 1 111 ? 17.234 2.664 -4.137 1 79.31 111 GLU B CA 1
ATOM 2538 C C . GLU B 1 111 ? 16.781 1.538 -5.062 1 79.31 111 GLU B C 1
ATOM 2540 O O . GLU B 1 111 ? 15.578 1.297 -5.211 1 79.31 111 GLU B O 1
ATOM 2545 N N . VAL B 1 112 ? 17.828 0.909 -5.539 1 81.25 112 VAL B N 1
ATOM 2546 C CA . VAL B 1 112 ? 17.547 -0.15 -6.504 1 81.25 112 VAL B CA 1
ATOM 2547 C C . VAL B 1 112 ? 17.844 -1.51 -5.879 1 81.25 112 VAL B C 1
ATOM 2549 O O . VAL B 1 112 ? 18.859 -1.675 -5.191 1 81.25 112 VAL B O 1
ATOM 2552 N N . VAL B 1 113 ? 16.938 -2.453 -6.059 1 85.38 113 VAL B N 1
ATOM 2553 C CA . VAL B 1 113 ? 17.094 -3.832 -5.613 1 85.38 113 VAL B CA 1
ATOM 2554 C C . VAL B 1 113 ? 17.016 -4.777 -6.809 1 85.38 113 VAL B C 1
ATOM 2556 O O . VAL B 1 113 ? 16.062 -4.707 -7.598 1 85.38 113 VAL B O 1
ATOM 2559 N N . CYS B 1 114 ? 17.984 -5.645 -6.883 1 88.38 114 CYS B N 1
ATOM 2560 C CA . CYS B 1 114 ? 18 -6.605 -7.977 1 88.38 114 CYS B CA 1
ATOM 2561 C C . CYS B 1 114 ? 17.406 -7.938 -7.543 1 88.38 114 CYS B C 1
ATOM 2563 O O . CYS B 1 114 ? 17.969 -8.625 -6.684 1 88.38 114 CYS B O 1
ATOM 2565 N N . PRO B 1 115 ? 16.359 -8.273 -8.18 1 91.81 115 PRO B N 1
ATOM 2566 C CA . PRO B 1 115 ? 15.828 -9.594 -7.844 1 91.81 115 PRO B CA 1
ATOM 2567 C C . PRO B 1 115 ? 16.734 -10.727 -8.312 1 91.81 115 PRO B C 1
ATOM 2569 O O . PRO B 1 115 ? 17.5 -10.562 -9.258 1 91.81 115 PRO B O 1
ATOM 2572 N N . LEU B 1 116 ? 16.672 -11.844 -7.652 1 94.31 116 LEU B N 1
ATOM 2573 C CA . LEU B 1 116 ? 17.391 -13.039 -8.07 1 94.31 116 LEU B CA 1
ATOM 2574 C C . LEU B 1 116 ? 16.781 -13.633 -9.328 1 94.31 116 LEU B C 1
ATOM 2576 O O . LEU B 1 116 ? 17.484 -14.281 -10.117 1 94.31 116 LEU B O 1
ATOM 2580 N N . GLY B 1 117 ? 15.523 -13.414 -9.469 1 94.81 117 GLY B N 1
ATOM 2581 C CA . GLY B 1 117 ? 14.734 -13.938 -10.57 1 94.81 117 GLY B CA 1
ATOM 2582 C C . GLY B 1 117 ? 13.242 -13.938 -10.289 1 94.81 117 GLY B C 1
ATOM 2583 O O . GLY B 1 117 ? 12.781 -13.266 -9.367 1 94.81 117 GLY B O 1
ATOM 2584 N N . LYS B 1 118 ? 12.602 -14.531 -11.188 1 95.69 118 LYS B N 1
ATOM 2585 C CA . LYS B 1 118 ? 11.156 -14.648 -11.078 1 95.69 118 LYS B CA 1
ATOM 2586 C C . LYS B 1 118 ? 10.727 -16.109 -11.016 1 95.69 118 LYS B C 1
ATOM 2588 O O . LYS B 1 118 ? 11.359 -16.984 -11.625 1 95.69 118 LYS B O 1
ATOM 2593 N N . VAL B 1 119 ? 9.688 -16.375 -10.266 1 95.75 119 VAL B N 1
ATOM 2594 C CA . VAL B 1 119 ? 9.117 -17.703 -10.188 1 95.75 119 VAL B CA 1
ATOM 2595 C C . VAL B 1 119 ? 7.598 -17.641 -10.297 1 95.75 119 VAL B C 1
ATOM 2597 O O . VAL B 1 119 ? 6.973 -16.734 -9.734 1 95.75 119 VAL B O 1
ATOM 2600 N N . ARG B 1 120 ? 7.051 -18.5 -11.055 1 94.56 120 ARG B N 1
ATOM 2601 C CA . ARG B 1 120 ? 5.602 -18.625 -11.164 1 94.56 120 ARG B CA 1
ATOM 2602 C C . ARG B 1 120 ? 5.066 -19.672 -10.188 1 94.56 120 ARG B C 1
ATOM 2604 O O . ARG B 1 120 ? 5.512 -20.828 -10.195 1 94.56 120 ARG B O 1
ATOM 2611 N N . VAL B 1 121 ? 4.184 -19.25 -9.305 1 93.81 121 VAL B N 1
ATOM 2612 C CA . VAL B 1 121 ? 3.705 -20.188 -8.289 1 93.81 121 VAL B CA 1
ATOM 2613 C C . VAL B 1 121 ? 2.178 -20.188 -8.273 1 93.81 121 VAL B C 1
ATOM 2615 O O . VAL B 1 121 ? 1.543 -19.172 -8.578 1 93.81 121 VAL B O 1
ATOM 2618 N N . PRO B 1 122 ? 1.613 -21.328 -7.98 1 93.69 122 PRO B N 1
ATOM 2619 C CA . PRO B 1 122 ? 0.163 -21.375 -7.781 1 93.69 122 PRO B CA 1
ATOM 2620 C C . PRO B 1 122 ? -0.277 -20.672 -6.496 1 93.69 122 PRO B C 1
ATOM 2622 O O . PRO B 1 122 ? 0.403 -20.781 -5.473 1 93.69 122 PRO B O 1
ATOM 2625 N N . VAL B 1 123 ? -1.37 -19.938 -6.551 1 92.88 123 VAL B N 1
ATOM 2626 C CA . VAL B 1 123 ? -1.912 -19.188 -5.422 1 92.88 123 VAL B CA 1
ATOM 2627 C C . VAL B 1 123 ? -3.381 -19.547 -5.219 1 92.88 123 VAL B C 1
ATOM 2629 O O . VAL B 1 123 ? -4.145 -19.625 -6.18 1 92.88 123 VAL B O 1
ATOM 2632 N N . GLU B 1 124 ? -3.709 -19.844 -4.078 1 94.06 124 GLU B N 1
ATOM 2633 C CA . GLU B 1 124 ? -5.098 -19.984 -3.645 1 94.06 124 GLU B CA 1
ATOM 2634 C C . GLU B 1 124 ? -5.457 -18.938 -2.598 1 94.06 124 GLU B C 1
ATOM 2636 O O . GLU B 1 124 ? -4.836 -18.875 -1.533 1 94.06 124 GLU B O 1
ATOM 2641 N N . ALA B 1 125 ? -6.402 -18.125 -2.947 1 93.75 125 ALA B N 1
ATOM 2642 C CA . ALA B 1 125 ? -6.793 -17.016 -2.074 1 93.75 125 ALA B CA 1
ATOM 2643 C C . ALA B 1 125 ? -8.281 -17.062 -1.757 1 93.75 125 ALA B C 1
ATOM 2645 O O . ALA B 1 125 ? -9.086 -17.484 -2.588 1 93.75 125 ALA B O 1
ATOM 2646 N N . GLY B 1 126 ? -8.586 -16.609 -0.531 1 93.25 126 GLY B N 1
ATOM 2647 C CA . GLY B 1 126 ? -9.992 -16.438 -0.211 1 93.25 126 GLY B CA 1
ATOM 2648 C C . GLY B 1 126 ? -10.414 -17.172 1.046 1 93.25 126 GLY B C 1
ATOM 2649 O O . GLY B 1 126 ? -9.586 -17.422 1.93 1 93.25 126 GLY B O 1
ATOM 2650 N N . SER B 1 127 ? -11.672 -17.25 1.288 1 90.06 127 SER B N 1
ATOM 2651 C CA . SER B 1 127 ? -12.297 -17.906 2.428 1 90.06 127 SER B CA 1
ATOM 2652 C C . SER B 1 127 ? -12.906 -19.234 2.027 1 90.06 127 SER B C 1
ATOM 2654 O O . SER B 1 127 ? -13.031 -19.547 0.839 1 90.06 127 SER B O 1
ATOM 2656 N N . PRO B 1 128 ? -13.281 -19.938 3.156 1 86.56 128 PRO B N 1
ATOM 2657 C CA . PRO B 1 128 ? -13.898 -21.234 2.814 1 86.56 128 PRO B CA 1
ATOM 2658 C C . PRO B 1 128 ? -15.109 -21.078 1.896 1 86.56 128 PRO B C 1
ATOM 2660 O O . PRO B 1 128 ? -15.945 -20.203 2.113 1 86.56 128 PRO B O 1
ATOM 2663 N N . LEU B 1 129 ? -15.242 -21.688 0.799 1 90.31 129 LEU B N 1
ATOM 2664 C CA . LEU B 1 129 ? -16.328 -21.75 -0.171 1 90.31 129 LEU B CA 1
ATOM 2665 C C . LEU B 1 129 ? -16.172 -20.688 -1.246 1 90.31 129 LEU B C 1
ATOM 2667 O O . LEU B 1 129 ? -16.844 -20.719 -2.273 1 90.31 129 LEU B O 1
ATOM 2671 N N . HIS B 1 130 ? -15.367 -19.672 -0.885 1 94.31 130 HIS B N 1
ATOM 2672 C CA . HIS B 1 130 ? -15.148 -18.594 -1.842 1 94.31 130 HIS B CA 1
ATOM 2673 C C . HIS B 1 130 ? -13.656 -18.406 -2.121 1 94.31 130 HIS B C 1
ATOM 2675 O O . HIS B 1 130 ? -13.062 -17.406 -1.684 1 94.31 130 HIS B O 1
ATOM 2681 N N . THR B 1 131 ? -13.141 -19.297 -2.912 1 93.31 131 THR B N 1
ATOM 2682 C CA . THR B 1 131 ? -11.711 -19.297 -3.189 1 93.31 131 THR B CA 1
ATOM 2683 C C . THR B 1 131 ? -11.445 -19.078 -4.676 1 93.31 131 THR B C 1
ATOM 2685 O O . THR B 1 131 ? -12.32 -19.328 -5.508 1 93.31 131 THR B O 1
ATOM 2688 N N . VAL B 1 132 ? -10.344 -18.547 -4.93 1 93.88 132 VAL B N 1
ATOM 2689 C CA . VAL B 1 132 ? -9.836 -18.422 -6.293 1 93.88 132 VAL B CA 1
ATOM 2690 C C . VAL B 1 132 ? -8.469 -19.094 -6.398 1 93.88 132 VAL B C 1
ATOM 2692 O O . VAL B 1 132 ? -7.664 -19.031 -5.465 1 93.88 132 VAL B O 1
ATOM 2695 N N . HIS B 1 133 ? -8.281 -19.781 -7.551 1 92.44 133 HIS B N 1
ATOM 2696 C CA . HIS B 1 133 ? -7.016 -20.438 -7.848 1 92.44 133 HIS B CA 1
ATOM 2697 C C . HIS B 1 133 ? -6.391 -19.891 -9.125 1 92.44 133 HIS B C 1
ATOM 2699 O O . HIS B 1 133 ? -7.07 -19.766 -10.148 1 92.44 133 HIS B O 1
ATOM 2705 N N . PHE B 1 134 ? -5.137 -19.484 -9 1 91.69 134 PHE B N 1
ATOM 2706 C CA . PHE B 1 134 ? -4.438 -18.984 -10.18 1 91.69 134 PHE B CA 1
ATOM 2707 C C . PHE B 1 134 ? -2.93 -19.031 -9.977 1 91.69 134 PHE B C 1
ATOM 2709 O O . PHE B 1 134 ? -2.457 -19.312 -8.875 1 91.69 134 PHE B O 1
ATOM 2716 N N . GLU B 1 135 ? -2.238 -18.812 -11.07 1 94.31 135 GLU B N 1
ATOM 2717 C CA . GLU B 1 135 ? -0.783 -18.703 -11 1 94.31 135 GLU B CA 1
ATOM 2718 C C . GLU B 1 135 ? -0.33 -17.266 -11.211 1 94.31 135 GLU B C 1
ATOM 2720 O O . GLU B 1 135 ? -0.897 -16.547 -12.031 1 94.31 135 GLU B O 1
ATOM 2725 N N . HIS B 1 136 ? 0.645 -16.922 -10.414 1 93.62 136 HIS B N 1
ATOM 2726 C CA . HIS B 1 136 ? 1.191 -15.578 -10.578 1 93.62 136 HIS B CA 1
ATOM 2727 C C . HIS B 1 136 ? 2.709 -15.578 -10.422 1 93.62 136 HIS B C 1
ATOM 2729 O O . HIS B 1 136 ? 3.271 -16.484 -9.797 1 93.62 136 HIS B O 1
ATOM 2735 N N . ASP B 1 137 ? 3.256 -14.57 -10.938 1 94.06 137 ASP B N 1
ATOM 2736 C CA . ASP B 1 137 ? 4.699 -14.383 -10.844 1 94.06 137 ASP B CA 1
ATOM 2737 C C . ASP B 1 137 ? 5.07 -13.641 -9.555 1 94.06 137 ASP B C 1
ATOM 2739 O O . ASP B 1 137 ? 4.391 -12.695 -9.156 1 94.06 137 ASP B O 1
ATOM 2743 N N . PHE B 1 138 ? 6.141 -14.148 -8.953 1 95.44 138 PHE B N 1
ATOM 2744 C CA . PHE B 1 138 ? 6.793 -13.477 -7.836 1 95.44 138 PHE B CA 1
ATOM 2745 C C . PHE B 1 138 ? 8.258 -13.211 -8.148 1 95.44 138 PHE B C 1
ATOM 2747 O O . PHE B 1 138 ? 8.945 -14.07 -8.719 1 95.44 138 PHE B O 1
ATOM 2754 N N . LEU B 1 139 ? 8.656 -12.016 -7.855 1 95.06 139 LEU B N 1
ATOM 2755 C CA . LEU B 1 139 ? 10.094 -11.758 -7.871 1 95.06 139 LEU B CA 1
ATOM 2756 C C . LEU B 1 139 ? 10.742 -12.234 -6.57 1 95.06 139 LEU B C 1
ATOM 2758 O O . LEU B 1 139 ? 10.242 -11.938 -5.48 1 95.06 139 LEU B O 1
ATOM 2762 N N . VAL B 1 140 ? 11.836 -12.93 -6.727 1 95.75 140 VAL B N 1
ATOM 2763 C CA . VAL B 1 140 ? 12.547 -13.43 -5.555 1 95.75 140 VAL B CA 1
ATOM 2764 C C . VAL B 1 140 ? 13.664 -12.461 -5.18 1 95.75 140 VAL B C 1
ATOM 2766 O O . VAL B 1 140 ? 14.516 -12.133 -6.008 1 95.75 140 VAL B O 1
ATOM 2769 N N . VAL B 1 141 ? 13.602 -12.023 -3.963 1 93.56 141 VAL B N 1
ATOM 2770 C CA . VAL B 1 141 ? 14.578 -11.055 -3.486 1 93.56 141 VAL B CA 1
ATOM 2771 C C . VAL B 1 141 ? 15.328 -11.625 -2.283 1 93.56 141 VAL B C 1
ATOM 2773 O O . VAL B 1 141 ? 14.734 -12.281 -1.43 1 93.56 141 VAL B O 1
ATOM 2776 N N . ALA B 1 142 ? 16.641 -11.328 -2.191 1 91.5 142 ALA B N 1
ATOM 2777 C CA . ALA B 1 142 ? 17.484 -11.875 -1.131 1 91.5 142 ALA B CA 1
ATOM 2778 C C . ALA B 1 142 ? 17.578 -10.906 0.044 1 91.5 142 ALA B C 1
ATOM 2780 O O . ALA B 1 142 ? 18.391 -11.086 0.947 1 91.5 142 ALA B O 1
ATOM 2781 N N . THR B 1 143 ? 16.75 -10.031 0.17 1 84.88 143 THR B N 1
ATOM 2782 C CA . THR B 1 143 ? 16.703 -9.117 1.304 1 84.88 143 THR B CA 1
ATOM 2783 C C . THR B 1 143 ? 16.094 -9.797 2.527 1 84.88 143 THR B C 1
ATOM 2785 O O . THR B 1 143 ? 15.125 -10.555 2.408 1 84.88 143 THR B O 1
ATOM 2788 N N . LEU B 1 144 ? 16.703 -9.547 3.705 1 85.19 144 LEU B N 1
ATOM 2789 C CA . LEU B 1 144 ? 16.109 -10.062 4.941 1 85.19 144 LEU B CA 1
ATOM 2790 C C . LEU B 1 144 ? 14.805 -9.336 5.258 1 85.19 144 LEU B C 1
ATOM 2792 O O . LEU B 1 144 ? 14.711 -8.117 5.102 1 85.19 144 LEU B O 1
ATOM 2796 N N . SER B 1 145 ? 13.852 -10.148 5.527 1 89 145 SER B N 1
ATOM 2797 C CA . SER B 1 145 ? 12.539 -9.586 5.848 1 89 145 SER B CA 1
ATOM 2798 C C . SER B 1 145 ? 11.797 -10.469 6.848 1 89 145 SER B C 1
ATOM 2800 O O . SER B 1 145 ? 11.891 -11.695 6.793 1 89 145 SER B O 1
ATOM 2802 N N . PRO B 1 146 ? 11.133 -9.781 7.754 1 90.44 146 PRO B N 1
ATOM 2803 C CA . PRO B 1 146 ? 10.258 -10.578 8.617 1 90.44 146 PRO B CA 1
ATOM 2804 C C . PRO B 1 146 ? 9.047 -11.141 7.883 1 90.44 146 PRO B C 1
ATOM 2806 O O . PRO B 1 146 ? 8.344 -12.008 8.406 1 90.44 146 PRO B O 1
ATOM 2809 N N . TYR B 1 147 ? 8.758 -10.703 6.734 1 93.56 147 TYR B N 1
ATOM 2810 C CA . TYR B 1 147 ? 7.676 -11.211 5.902 1 93.56 147 TYR B CA 1
ATOM 2811 C C . TYR B 1 147 ? 8.172 -12.305 4.965 1 93.56 147 TYR B C 1
ATOM 2813 O O . TYR B 1 147 ? 9.359 -12.344 4.617 1 93.56 147 TYR B O 1
ATOM 2821 N N . ASN B 1 148 ? 7.258 -13.125 4.613 1 95.56 148 ASN B N 1
ATOM 2822 C CA . ASN B 1 148 ? 7.602 -14.18 3.66 1 95.56 148 ASN B CA 1
ATOM 2823 C C . ASN B 1 148 ? 7.363 -13.734 2.221 1 95.56 148 ASN B C 1
ATOM 2825 O O . ASN B 1 148 ? 8.047 -14.188 1.304 1 95.56 148 ASN B O 1
ATOM 2829 N N . ALA B 1 149 ? 6.414 -12.859 2.068 1 95.62 149 ALA B N 1
ATOM 2830 C CA . ALA B 1 149 ? 6.074 -12.375 0.733 1 95.62 149 ALA B CA 1
ATOM 2831 C C . ALA B 1 149 ? 5.371 -11.023 0.805 1 95.62 149 ALA B C 1
ATOM 2833 O O . ALA B 1 149 ? 4.926 -10.602 1.876 1 95.62 149 ALA B O 1
ATOM 2834 N N . ILE B 1 150 ? 5.344 -10.336 -0.286 1 95.12 150 ILE B N 1
ATOM 2835 C CA . ILE B 1 150 ? 4.555 -9.125 -0.498 1 95.12 150 ILE B CA 1
ATOM 2836 C C . ILE B 1 150 ? 3.568 -9.352 -1.644 1 95.12 150 ILE B C 1
ATOM 2838 O O . ILE B 1 150 ? 3.961 -9.766 -2.738 1 95.12 150 ILE B O 1
ATOM 2842 N N . LEU B 1 151 ? 2.359 -9.188 -1.335 1 95.56 151 LEU B N 1
ATOM 2843 C CA . LEU B 1 151 ? 1.316 -9.211 -2.354 1 95.56 151 LEU B CA 1
ATOM 2844 C C . LEU B 1 151 ? 1.105 -7.828 -2.955 1 95.56 151 LEU B C 1
ATOM 2846 O O . LEU B 1 151 ? 0.571 -6.934 -2.293 1 95.56 151 LEU B O 1
ATOM 2850 N N . GLY B 1 152 ? 1.453 -7.699 -4.203 1 94.25 152 GLY B N 1
ATOM 2851 C CA . GLY B 1 152 ? 1.343 -6.41 -4.871 1 94.25 152 GLY B CA 1
ATOM 2852 C C . GLY B 1 152 ? 0.123 -6.305 -5.766 1 94.25 152 GLY B C 1
ATOM 2853 O O . GLY B 1 152 ? -0.783 -7.137 -5.691 1 94.25 152 GLY B O 1
ATOM 2854 N N . ARG B 1 153 ? 0.123 -5.301 -6.617 1 93.44 153 ARG B N 1
ATOM 2855 C CA . ARG B 1 153 ? -1.033 -4.93 -7.43 1 93.44 153 ARG B CA 1
ATOM 2856 C C . ARG B 1 153 ? -1.358 -6.016 -8.445 1 93.44 153 ARG B C 1
ATOM 2858 O O . ARG B 1 153 ? -2.527 -6.262 -8.75 1 93.44 153 ARG B O 1
ATOM 2865 N N . PRO B 1 154 ? -0.391 -6.727 -8.984 1 91.5 154 PRO B N 1
ATOM 2866 C CA . PRO B 1 154 ? -0.763 -7.738 -9.977 1 91.5 154 PRO B CA 1
ATOM 2867 C C . PRO B 1 154 ? -1.766 -8.758 -9.43 1 91.5 154 PRO B C 1
ATOM 2869 O O . PRO B 1 154 ? -2.762 -9.055 -10.094 1 91.5 154 PRO B O 1
ATOM 2872 N N . ILE B 1 155 ? -1.511 -9.203 -8.242 1 93.38 155 ILE B N 1
ATOM 2873 C CA . ILE B 1 155 ? -2.438 -10.18 -7.676 1 93.38 155 ILE B CA 1
ATOM 2874 C C . ILE B 1 155 ? -3.697 -9.469 -7.188 1 93.38 155 ILE B C 1
ATOM 2876 O O . ILE B 1 155 ? -4.812 -9.961 -7.387 1 93.38 155 ILE B O 1
ATOM 2880 N N . LEU B 1 156 ? -3.545 -8.344 -6.566 1 94.75 156 LEU B N 1
ATOM 2881 C CA . LEU B 1 156 ? -4.691 -7.613 -6.039 1 94.75 156 LEU B CA 1
ATOM 2882 C C . LEU B 1 156 ? -5.645 -7.211 -7.16 1 94.75 156 LEU B C 1
ATOM 2884 O O . LEU B 1 156 ? -6.863 -7.215 -6.977 1 94.75 156 LEU B O 1
ATOM 2888 N N . HIS B 1 157 ? -5.102 -6.895 -8.32 1 93 157 HIS B N 1
ATOM 2889 C CA . HIS B 1 157 ? -5.934 -6.555 -9.477 1 93 157 HIS B CA 1
ATOM 2890 C C . HIS B 1 157 ? -6.559 -7.801 -10.094 1 93 157 HIS B C 1
ATOM 2892 O O . HIS B 1 157 ? -7.711 -7.77 -10.523 1 93 157 HIS B O 1
ATOM 2898 N N . ALA B 1 158 ? -5.773 -8.852 -10.133 1 91.31 158 ALA B N 1
ATOM 2899 C CA . ALA B 1 158 ? -6.32 -10.109 -10.641 1 91.31 158 ALA B CA 1
ATOM 2900 C C . ALA B 1 158 ? -7.531 -10.547 -9.82 1 91.31 158 ALA B C 1
ATOM 2902 O O . ALA B 1 158 ? -8.492 -11.094 -10.359 1 91.31 158 ALA B O 1
ATOM 2903 N N . LEU B 1 159 ? -7.469 -10.227 -8.586 1 93.12 159 LEU B N 1
ATOM 2904 C CA . LEU B 1 159 ? -8.555 -10.594 -7.68 1 93.12 159 LEU B CA 1
ATOM 2905 C C . LEU B 1 159 ? -9.656 -9.539 -7.691 1 93.12 159 LEU B C 1
ATOM 2907 O O . LEU B 1 159 ? -10.742 -9.766 -7.164 1 93.12 159 LEU B O 1
ATOM 2911 N N . GLN B 1 160 ? -9.289 -8.359 -8.25 1 93.81 160 GLN B N 1
ATOM 2912 C CA . GLN B 1 160 ? -10.156 -7.195 -8.094 1 93.81 160 GLN B CA 1
ATOM 2913 C C . GLN B 1 160 ? -10.414 -6.883 -6.625 1 93.81 160 GLN B C 1
ATOM 2915 O O . GLN B 1 160 ? -11.555 -6.645 -6.219 1 93.81 160 GLN B O 1
ATOM 2920 N N . ALA B 1 161 ? -9.383 -6.945 -5.879 1 95.75 161 ALA B N 1
ATOM 2921 C CA . ALA B 1 161 ? -9.477 -6.891 -4.422 1 95.75 161 ALA B CA 1
ATOM 2922 C C . ALA B 1 161 ? -9.766 -5.469 -3.945 1 95.75 161 ALA B C 1
ATOM 2924 O O . ALA B 1 161 ? -9.219 -4.504 -4.488 1 95.75 161 ALA B O 1
ATOM 2925 N N . VAL B 1 162 ? -10.633 -5.359 -2.969 1 97.25 162 VAL B N 1
ATOM 2926 C CA . VAL B 1 162 ? -10.844 -4.156 -2.172 1 97.25 162 VAL B CA 1
ATOM 2927 C C . VAL B 1 162 ? -10.25 -4.348 -0.777 1 97.25 162 VAL B C 1
ATOM 2929 O O . VAL B 1 162 ? -10.5 -5.367 -0.126 1 97.25 162 VAL B O 1
ATOM 2932 N N . VAL B 1 163 ? -9.484 -3.373 -0.371 1 97.31 163 VAL B N 1
ATOM 2933 C CA . VAL B 1 163 ? -8.672 -3.572 0.824 1 97.31 163 VAL B CA 1
ATOM 2934 C C . VAL B 1 163 ? -9.039 -2.527 1.877 1 97.31 163 VAL B C 1
ATOM 2936 O O . VAL B 1 163 ? -9.25 -1.358 1.552 1 97.31 163 VAL B O 1
ATOM 2939 N N . SER B 1 164 ? -9.062 -2.967 3.119 1 96.81 164 SER B N 1
ATOM 2940 C CA . SER B 1 164 ? -9.18 -2.062 4.258 1 96.81 164 SER B CA 1
ATOM 2941 C C . SER B 1 164 ? -8.25 -2.477 5.391 1 96.81 164 SER B C 1
ATOM 2943 O O . SER B 1 164 ? -8.5 -3.467 6.078 1 96.81 164 SER B O 1
ATOM 2945 N N . THR B 1 165 ? -7.273 -1.655 5.594 1 94.75 165 THR B N 1
ATOM 2946 C CA . THR B 1 165 ? -6.398 -1.954 6.723 1 94.75 165 THR B CA 1
ATOM 2947 C C . THR B 1 165 ? -7.078 -1.614 8.047 1 94.75 165 THR B C 1
ATOM 2949 O O . THR B 1 165 ? -6.785 -2.223 9.07 1 94.75 165 THR B O 1
ATOM 2952 N N . TYR B 1 166 ? -7.984 -0.713 7.969 1 93.44 166 TYR B N 1
ATOM 2953 C CA . TYR B 1 166 ? -8.789 -0.423 9.148 1 93.44 166 TYR B CA 1
ATOM 2954 C C . TYR B 1 166 ? -9.539 -1.664 9.617 1 93.44 166 TYR B C 1
ATOM 2956 O O . TYR B 1 166 ? -9.625 -1.931 10.82 1 93.44 166 TYR B O 1
ATOM 2964 N N . HIS B 1 167 ? -10.062 -2.451 8.727 1 95 167 HIS B N 1
ATOM 2965 C CA . HIS B 1 167 ? -10.805 -3.678 9.008 1 95 167 HIS B CA 1
ATOM 2966 C C . HIS B 1 167 ? -9.883 -4.891 9 1 95 167 HIS B C 1
ATOM 2968 O O . HIS B 1 167 ? -10.32 -6.012 9.266 1 95 167 HIS B O 1
ATOM 2974 N N . LEU B 1 168 ? -8.664 -4.691 8.586 1 96 168 LEU B N 1
ATOM 2975 C CA . LEU B 1 168 ? -7.656 -5.738 8.445 1 96 168 LEU B CA 1
ATOM 2976 C C . LEU B 1 168 ? -8.188 -6.895 7.605 1 96 168 LEU B C 1
ATOM 2978 O O . LEU B 1 168 ? -8.125 -8.055 8.023 1 96 168 LEU B O 1
ATOM 2982 N N . ALA B 1 169 ? -8.617 -6.469 6.379 1 96.88 169 ALA B N 1
ATOM 2983 C CA . ALA B 1 169 ? -9.172 -7.48 5.48 1 96.88 169 ALA B CA 1
ATOM 2984 C C . ALA B 1 169 ? -9.125 -7.008 4.031 1 96.88 169 ALA B C 1
ATOM 2986 O O . ALA B 1 169 ? -9.086 -5.805 3.764 1 96.88 169 ALA B O 1
ATOM 2987 N N . LEU B 1 170 ? -9.078 -7.938 3.148 1 97.06 170 LEU B N 1
ATOM 2988 C CA . LEU B 1 170 ? -9.352 -7.684 1.74 1 97.06 170 LEU B CA 1
ATOM 2989 C C . LEU B 1 170 ? -10.461 -8.602 1.23 1 97.06 170 LEU B C 1
ATOM 2991 O O . LEU B 1 170 ? -10.578 -9.75 1.672 1 97.06 170 LEU B O 1
ATOM 2995 N N . LYS B 1 171 ? -11.273 -8.062 0.424 1 97 171 LYS B N 1
ATOM 2996 C CA . LYS B 1 171 ? -12.414 -8.766 -0.161 1 97 171 LYS B CA 1
ATOM 2997 C C . LYS B 1 171 ? -12.391 -8.68 -1.685 1 97 171 LYS B C 1
ATOM 2999 O O . LYS B 1 171 ? -11.898 -7.699 -2.25 1 97 171 LYS B O 1
ATOM 3004 N N . PHE B 1 172 ? -12.922 -9.719 -2.316 1 95.81 172 PHE B N 1
ATOM 3005 C CA . PHE B 1 172 ? -12.922 -9.766 -3.773 1 95.81 172 PHE B CA 1
ATOM 3006 C C . PHE B 1 172 ? -14.047 -10.664 -4.281 1 95.81 172 PHE B C 1
ATOM 3008 O O . PHE B 1 172 ? -14.539 -11.523 -3.549 1 95.81 172 PHE B O 1
ATOM 3015 N N . PRO B 1 173 ? -14.461 -10.391 -5.508 1 94.06 173 PRO B N 1
ATOM 3016 C CA . PRO B 1 173 ? -15.5 -11.25 -6.078 1 94.06 173 PRO B CA 1
ATOM 3017 C C . PRO B 1 173 ? -14.977 -12.617 -6.496 1 94.06 173 PRO B C 1
ATOM 3019 O O . PRO B 1 173 ? -13.828 -12.734 -6.945 1 94.06 173 PRO B O 1
ATOM 3022 N N . THR B 1 174 ? -15.734 -13.617 -6.227 1 93.69 174 THR B N 1
ATOM 3023 C CA . THR B 1 174 ? -15.523 -14.953 -6.773 1 93.69 174 THR B CA 1
ATOM 3024 C C . THR B 1 174 ? -16.766 -15.445 -7.508 1 93.69 174 THR B C 1
ATOM 3026 O O . THR B 1 174 ? -17.781 -14.734 -7.57 1 93.69 174 THR B O 1
ATOM 3029 N N . ASN B 1 175 ? -16.641 -16.609 -8.062 1 90.31 175 ASN B N 1
ATOM 3030 C CA . ASN B 1 175 ? -17.781 -17.188 -8.75 1 90.31 175 ASN B CA 1
ATOM 3031 C C . ASN B 1 175 ? -18.859 -17.656 -7.77 1 90.31 175 ASN B C 1
ATOM 3033 O O . ASN B 1 175 ? -20 -17.875 -8.156 1 90.31 175 ASN B O 1
ATOM 3037 N N . THR B 1 176 ? -18.516 -17.734 -6.531 1 92.19 176 THR B N 1
ATOM 3038 C CA . THR B 1 176 ? -19.438 -18.297 -5.551 1 92.19 176 THR B CA 1
ATOM 3039 C C . THR B 1 176 ? -19.797 -17.25 -4.496 1 92.19 176 THR B C 1
ATOM 3041 O O . THR B 1 176 ? -20.422 -17.562 -3.482 1 92.19 176 THR B O 1
ATOM 3044 N N . GLY B 1 177 ? -19.344 -16.062 -4.707 1 92.44 177 GLY B N 1
ATOM 3045 C CA . GLY B 1 177 ? -19.609 -15.008 -3.746 1 92.44 177 GLY B CA 1
ATOM 3046 C C . GLY B 1 177 ? -18.391 -14.156 -3.447 1 92.44 177 GLY B C 1
ATOM 3047 O O . GLY B 1 177 ? -17.547 -13.945 -4.32 1 92.44 177 GLY B O 1
ATOM 3048 N N . ARG B 1 178 ? -18.359 -13.633 -2.262 1 93.81 178 ARG B N 1
ATOM 3049 C CA . ARG B 1 178 ? -17.266 -12.742 -1.874 1 93.81 178 ARG B CA 1
ATOM 3050 C C . ARG B 1 178 ? -16.188 -13.508 -1.136 1 93.81 178 ARG B C 1
ATOM 3052 O O . ARG B 1 178 ? -16.453 -14.148 -0.115 1 93.81 178 ARG B O 1
ATOM 3059 N N . GLY B 1 179 ? -15.047 -13.547 -1.755 1 95.56 179 GLY B N 1
ATOM 3060 C CA . GLY B 1 179 ? -13.883 -14.031 -1.022 1 95.56 179 GLY B CA 1
ATOM 3061 C C . GLY B 1 179 ? -13.359 -13.031 -0.009 1 95.56 179 GLY B C 1
ATOM 3062 O O . GLY B 1 179 ? -13.422 -11.82 -0.234 1 95.56 179 GLY B O 1
ATOM 3063 N N . VAL B 1 180 ? -12.859 -13.562 1.124 1 96.5 180 VAL B N 1
ATOM 3064 C CA . VAL B 1 180 ? -12.344 -12.711 2.189 1 96.5 180 VAL B CA 1
ATOM 3065 C C . VAL B 1 180 ? -11.023 -13.273 2.707 1 96.5 180 VAL B C 1
ATOM 3067 O O . VAL B 1 180 ? -10.883 -14.484 2.887 1 96.5 180 VAL B O 1
ATOM 3070 N N . MET B 1 181 ? -10.055 -12.453 2.807 1 95.81 181 MET B N 1
ATOM 3071 C CA . MET B 1 181 ? -8.82 -12.75 3.533 1 95.81 181 MET B CA 1
ATOM 3072 C C . MET B 1 181 ? -8.633 -11.781 4.695 1 95.81 181 MET B C 1
ATOM 3074 O O . MET B 1 181 ? -8.562 -10.57 4.488 1 95.81 181 MET B O 1
ATOM 3078 N N . CYS B 1 182 ? -8.539 -12.312 5.852 1 95.56 182 CYS B N 1
ATOM 3079 C CA . CYS B 1 182 ? -8.414 -11.492 7.051 1 95.56 182 CYS B CA 1
ATOM 3080 C C . CYS B 1 182 ? -6.988 -11.531 7.586 1 95.56 182 CYS B C 1
ATOM 3082 O O . CYS B 1 182 ? -6.289 -12.531 7.438 1 95.56 182 CYS B O 1
ATOM 3084 N N . GLY B 1 183 ? -6.625 -10.391 8.047 1 94.56 183 GLY B N 1
ATOM 3085 C CA . GLY B 1 183 ? -5.367 -10.328 8.773 1 94.56 183 GLY B CA 1
ATOM 3086 C C . GLY B 1 183 ? -5.543 -10.367 10.281 1 94.56 183 GLY B C 1
ATOM 3087 O O . GLY B 1 183 ? -6.668 -10.461 10.781 1 94.56 183 GLY B O 1
ATOM 3088 N N . ASP B 1 184 ? -4.422 -10.492 10.969 1 91.12 184 ASP B N 1
ATOM 3089 C CA . ASP B 1 184 ? -4.414 -10.398 12.422 1 91.12 184 ASP B CA 1
ATOM 3090 C C . ASP B 1 184 ? -3.529 -9.242 12.891 1 91.12 184 ASP B C 1
ATOM 3092 O O . ASP B 1 184 ? -2.91 -8.562 12.078 1 91.12 184 ASP B O 1
ATOM 3096 N N . GLN B 1 185 ? -3.623 -8.961 14.156 1 92.19 185 GLN B N 1
ATOM 3097 C CA . GLN B 1 185 ? -2.871 -7.832 14.68 1 92.19 185 GLN B CA 1
ATOM 3098 C C . GLN B 1 185 ? -1.554 -8.281 15.305 1 92.19 185 GLN B C 1
ATOM 3100 O O . GLN B 1 185 ? -0.61 -7.5 15.414 1 92.19 185 GLN B O 1
ATOM 3105 N N . LEU B 1 186 ? -1.513 -9.562 15.586 1 91.5 186 LEU B N 1
ATOM 3106 C CA . LEU B 1 186 ? -0.345 -10.078 16.297 1 91.5 186 LEU B CA 1
ATOM 3107 C C . LEU B 1 186 ? 0.836 -10.242 15.344 1 91.5 186 LEU B C 1
ATOM 3109 O O . LEU B 1 186 ? 1.947 -9.805 15.641 1 91.5 186 LEU B O 1
ATOM 3113 N N . GLU B 1 187 ? 0.629 -10.766 14.203 1 91.94 187 GLU B N 1
ATOM 3114 C CA . GLU B 1 187 ? 1.708 -11.102 13.281 1 91.94 187 GLU B CA 1
ATOM 3115 C C . GLU B 1 187 ? 2.445 -9.852 12.812 1 91.94 187 GLU B C 1
ATOM 3117 O O . GLU B 1 187 ? 3.674 -9.789 12.883 1 91.94 187 GLU B O 1
ATOM 3122 N N . PRO B 1 188 ? 1.733 -8.82 12.359 1 91.25 188 PRO B N 1
ATOM 3123 C CA . PRO B 1 188 ? 2.459 -7.613 11.945 1 91.25 188 PRO B CA 1
ATOM 3124 C C . PRO B 1 188 ? 3.252 -6.98 13.086 1 91.25 188 PRO B C 1
ATOM 3126 O O . PRO B 1 188 ? 4.332 -6.43 12.859 1 91.25 188 PRO B O 1
ATOM 3129 N N . ARG B 1 189 ? 2.773 -7.043 14.25 1 90 189 ARG B N 1
ATOM 3130 C CA . ARG B 1 189 ? 3.496 -6.469 15.383 1 90 189 ARG B CA 1
ATOM 3131 C C . ARG B 1 189 ? 4.754 -7.273 15.695 1 90 189 ARG B C 1
ATOM 3133 O O . ARG B 1 189 ? 5.797 -6.703 16.016 1 90 189 ARG B O 1
ATOM 3140 N N . LYS B 1 190 ? 4.602 -8.555 15.617 1 90.31 190 LYS B N 1
ATOM 3141 C CA . LYS B 1 190 ? 5.781 -9.398 15.781 1 90.31 190 LYS B CA 1
ATOM 3142 C C . LYS B 1 190 ? 6.809 -9.125 14.688 1 90.31 190 LYS B C 1
ATOM 3144 O O . LYS B 1 190 ? 8.008 -9.055 14.961 1 90.31 190 LYS B O 1
ATOM 3149 N N . CYS B 1 191 ? 6.328 -8.992 13.492 1 88.31 191 CYS B N 1
ATOM 3150 C CA . CYS B 1 191 ? 7.211 -8.695 12.375 1 88.31 191 CYS B CA 1
ATOM 3151 C C . CYS B 1 191 ? 7.906 -7.355 12.57 1 88.31 191 CYS B C 1
ATOM 3153 O O . CYS B 1 191 ? 9.086 -7.215 12.242 1 88.31 191 CYS B O 1
ATOM 3155 N N . TYR B 1 192 ? 7.18 -6.418 13.078 1 84.94 192 TYR B N 1
ATOM 3156 C CA . TYR B 1 192 ? 7.746 -5.098 13.336 1 84.94 192 TYR B CA 1
ATOM 3157 C C . TYR B 1 192 ? 8.875 -5.18 14.359 1 84.94 192 TYR B C 1
ATOM 3159 O O . TYR B 1 192 ? 9.953 -4.609 14.148 1 84.94 192 TYR B O 1
ATOM 3167 N N . VAL B 1 193 ? 8.656 -5.891 15.391 1 85.44 193 VAL B N 1
ATOM 3168 C CA . VAL B 1 193 ? 9.664 -6.055 16.422 1 85.44 193 VAL B CA 1
ATOM 3169 C C . VAL B 1 193 ? 10.891 -6.754 15.844 1 85.44 193 VAL B C 1
ATOM 3171 O O . VAL B 1 193 ? 12.031 -6.359 16.125 1 85.44 193 VAL B O 1
ATOM 3174 N N . ALA B 1 194 ? 10.664 -7.758 15.023 1 84.12 194 ALA B N 1
ATOM 3175 C CA . ALA B 1 194 ? 11.758 -8.484 14.383 1 84.12 194 ALA B CA 1
ATOM 3176 C C . ALA B 1 194 ? 12.57 -7.574 13.469 1 84.12 194 ALA B C 1
ATOM 3178 O O . ALA B 1 194 ? 13.797 -7.672 13.406 1 84.12 194 ALA B O 1
ATOM 3179 N N . ALA B 1 195 ? 11.875 -6.703 12.766 1 79.19 195 ALA B N 1
ATOM 3180 C CA . ALA B 1 195 ? 12.539 -5.777 11.852 1 79.19 195 ALA B CA 1
ATOM 3181 C C . ALA B 1 195 ? 13.414 -4.785 12.617 1 79.19 195 ALA B C 1
ATOM 3183 O O . ALA B 1 195 ? 14.5 -4.422 12.148 1 79.19 195 ALA B O 1
ATOM 3184 N N . LEU B 1 196 ? 12.938 -4.328 13.734 1 76.31 196 LEU B N 1
ATOM 3185 C CA . LEU B 1 196 ? 13.695 -3.379 14.547 1 76.31 196 LEU B CA 1
ATOM 3186 C C . LEU B 1 196 ? 14.984 -4.008 15.055 1 76.31 196 LEU B C 1
ATOM 3188 O O . LEU B 1 196 ? 16.016 -3.334 15.148 1 76.31 196 LEU B O 1
ATOM 3192 N N . LYS B 1 197 ? 14.844 -5.223 15.297 1 76 197 LYS B N 1
ATOM 3193 C CA . LYS B 1 197 ? 16.016 -5.926 15.805 1 76 197 LYS B CA 1
ATOM 3194 C C . LYS B 1 197 ? 17.047 -6.141 14.711 1 76 197 LYS B C 1
ATOM 3196 O O . LYS B 1 197 ? 18.25 -6.172 14.984 1 76 197 LYS B O 1
ATOM 3201 N N . ALA B 1 198 ? 16.562 -6.281 13.516 1 68.44 198 ALA B N 1
ATOM 3202 C CA . ALA B 1 198 ? 17.438 -6.566 12.391 1 68.44 198 ALA B CA 1
ATOM 3203 C C . ALA B 1 198 ? 18.047 -5.285 11.828 1 68.44 198 ALA B C 1
ATOM 3205 O O . ALA B 1 198 ? 18.906 -5.332 10.945 1 68.44 198 ALA B O 1
ATOM 3206 N N . LYS B 1 199 ? 17.516 -4.172 12.391 1 60.69 199 LYS B N 1
ATOM 3207 C CA . LYS B 1 199 ? 17.969 -2.865 11.922 1 60.69 199 LYS B CA 1
ATOM 3208 C C . LYS B 1 199 ? 19.5 -2.807 11.836 1 60.69 199 LYS B C 1
ATOM 3210 O O . LYS B 1 199 ? 20.188 -3.244 12.75 1 60.69 199 LYS B O 1
ATOM 3215 N N . GLY B 1 200 ? 19.938 -2.328 10.664 1 56.44 200 GLY B N 1
ATOM 3216 C CA . GLY B 1 200 ? 21.375 -2.219 10.422 1 56.44 200 GLY B CA 1
ATOM 3217 C C . GLY B 1 200 ? 21.938 -3.418 9.695 1 56.44 200 GLY B C 1
ATOM 3218 O O . GLY B 1 200 ? 23.109 -3.396 9.266 1 56.44 200 GLY B O 1
ATOM 3219 N N . LYS B 1 201 ? 21.156 -4.488 9.711 1 53.41 201 LYS B N 1
ATOM 3220 C CA . LYS B 1 201 ? 21.688 -5.617 8.945 1 53.41 201 LYS B CA 1
ATOM 3221 C C . LYS B 1 201 ? 21.219 -5.562 7.492 1 53.41 201 LYS B C 1
ATOM 3223 O O . LYS B 1 201 ? 20.031 -5.715 7.207 1 53.41 201 LYS B O 1
ATOM 3228 N N . ILE B 1 202 ? 21.734 -4.555 6.637 1 50.84 202 ILE B N 1
ATOM 3229 C CA . ILE B 1 202 ? 21.375 -4.434 5.227 1 50.84 202 ILE B CA 1
ATOM 3230 C C . ILE B 1 202 ? 21.734 -5.73 4.5 1 50.84 202 ILE B C 1
ATOM 3232 O O . ILE B 1 202 ? 22.844 -6.234 4.609 1 50.84 202 ILE B O 1
ATOM 3236 N N . ALA B 1 203 ? 20.656 -6.457 4.156 1 49.47 203 ALA B N 1
ATOM 3237 C CA . ALA B 1 203 ? 21.047 -7.602 3.334 1 49.47 203 ALA B CA 1
ATOM 3238 C C . ALA B 1 203 ? 21.781 -7.145 2.068 1 49.47 203 ALA B C 1
ATOM 3240 O O . ALA B 1 203 ? 21.484 -6.074 1.531 1 49.47 203 ALA B O 1
ATOM 3241 N N . THR B 1 204 ? 22.859 -7.602 1.863 1 46.38 204 THR B N 1
ATOM 3242 C CA . THR B 1 204 ? 23.688 -7.414 0.676 1 46.38 204 THR B CA 1
ATOM 3243 C C . THR B 1 204 ? 22.859 -7.617 -0.593 1 46.38 204 THR B C 1
ATOM 3245 O O . THR B 1 204 ? 22.312 -8.695 -0.819 1 46.38 204 THR B O 1
ATOM 3248 N N . THR B 1 205 ? 22.188 -6.531 -0.915 1 49.22 205 THR B N 1
ATOM 3249 C CA . THR B 1 205 ? 21.484 -6.656 -2.191 1 49.22 205 THR B CA 1
ATOM 3250 C C . THR B 1 205 ? 22.484 -6.871 -3.33 1 49.22 205 THR B C 1
ATOM 3252 O O . THR B 1 205 ? 23.547 -6.234 -3.365 1 49.22 205 THR B O 1
ATOM 3255 N N . ARG B 1 206 ? 22.391 -7.883 -3.91 1 51.16 206 ARG B N 1
ATOM 3256 C CA . ARG B 1 206 ? 23.219 -8.102 -5.098 1 51.16 206 ARG B CA 1
ATOM 3257 C C . ARG B 1 206 ? 23.203 -6.875 -6.004 1 51.16 206 ARG B C 1
ATOM 3259 O O . ARG B 1 206 ? 22.156 -6.246 -6.191 1 51.16 206 ARG B O 1
ATOM 3266 N N . LYS B 1 207 ? 24.391 -6.352 -6.363 1 55.28 207 LYS B N 1
ATOM 3267 C CA . LYS B 1 207 ? 24.516 -5.305 -7.375 1 55.28 207 LYS B CA 1
ATOM 3268 C C . LYS B 1 207 ? 23.812 -5.703 -8.672 1 55.28 207 LYS B C 1
ATOM 3270 O O . LYS B 1 207 ? 23.953 -6.836 -9.133 1 55.28 207 LYS B O 1
ATOM 3275 N N . CYS B 1 208 ? 22.672 -4.973 -9.125 1 61.75 208 CYS B N 1
ATOM 3276 C CA . CYS B 1 208 ? 21.969 -5.219 -10.375 1 61.75 208 CYS B CA 1
ATOM 3277 C C . CYS B 1 208 ? 22.906 -5.059 -11.57 1 61.75 208 CYS B C 1
ATOM 3279 O O . CYS B 1 208 ? 23.859 -4.273 -11.508 1 61.75 208 CYS B O 1
#

Sequence (416 aa):
MITRGSIVAGYTTSAGRKSVRELEKEDNNPLKRARREEVIYFTEDDIRGIQYPHDDVLVVRLLSNDFRVKRILVDYSSSTNILFLEAFKRMELDETDLQPIDIPLVCFNGEVVCPLGKVRVPVEAGSPLHTVHFEHDFLVVATLSPYNAILGRPILHALQAVVSTYHLALKFPTNTGRGVMCGDQLEPRKCYVAALKAKGKIATTRKCMITRGSIVAGYTTSAGRKSVRELEKEDNNPLKRARREEVIYFTEDDIRGIQYPHDDVLVVRLLSNDFRVKRILVDYSSSTNILFLEAFKRMELDETDLQPIDIPLVCFNGEVVCPLGKVRVPVEAGSPLHTVHFEHDFLVVATLSPYNAILGRPILHALQAVVSTYHLALKFPTNTGRGVMCGDQLEPRKCYVAALKAKGKIATTRKC

InterPro domains:
  IPR021109 Aspartic peptidase domain superfamily [G3DSA:2.40.70.10] (51-177)

Foldseek 3Di:
DKDQDAPQCDRDPVSNVVSVVVVVPPPDDPPPPDDDPADDDDDPVLQPPPDPDDDFFQWFWWDWDPDIFGQEGEDAVHRFKAFEPVLCVVVVHDPVQFDDDDTWMADPVGDTFHFSGKHKIWIWAFDVPFIDIDIDIHTYGHWDFLGRMYDYNVVCVVQVWDDDVSSSKIWGDGPRHIGITHGDRPSRVVRVVVVVVCPPVTPPRPDD/DKDQDAPQCDRDPVSNVVSVVVVVPPPDDPPPPDDDPADDDDDPVLQPPPDPDDDFFQWFWWDWDPDIFGQETEDAPHRFKAFEPVLCVVVVHDPVQFDDDDTWMADPVGDTFHFPGKHKIWIWAFDVPFIDIDIDIHTYGHWDFLGRMYDYNVVCVVQVWDDDVSSSKIWGDGPRHIGITHGDRPSRVVRVVVVVVCPPVTPPRPDD